Protein AF-A0AA43QJI8-F1 (afdb_monomer_lite)

InterPro domains:
  IPR001128 Cytochrome P450 [PF00067] (201-445)
  IPR001128 Cytochrome P450 [PR00385] (269-286)
  IPR001128 Cytochrome P450 [PR00385] (329-340)
  IPR001128 Cytochrome P450 [PR00385] (410-419)
  IPR001128 Cytochrome P450 [PR00385] (419-430)
  IPR002401 Cytochrome P450, E-class, group I [PR00463] (278-304)
  IPR002401 Cytochrome P450, E-class, group I [PR00463] (372-396)
  IPR002401 Cytochrome P450, E-class, group I [PR00463] (409-419)
  IPR002401 Cytochrome P450, E-class, group I [PR00463] (419-442)
  IPR036396 Cytochrome P450 superfamily [G3DSA:1.10.630.10] (9-465)
  IPR036396 Cytochrome P450 superfamily [SSF48264] (13-455)
  IPR050121 Cytochrome P450 monooxygenase [PTHR24305] (49-447)

Structure (mmCIF, N/CA/C/O backbone):
data_AF-A0AA43QJI8-F1
#
_entry.id   AF-A0AA43QJI8-F1
#
loop_
_atom_site.group_PDB
_atom_site.id
_atom_site.type_symbol
_atom_site.label_atom_id
_atom_site.label_alt_id
_atom_site.label_comp_id
_atom_site.label_asym_id
_atom_site.label_entity_id
_atom_site.label_seq_id
_atom_site.pdbx_PDB_ins_code
_atom_site.Cartn_x
_atom_site.Cartn_y
_atom_site.Cartn_z
_atom_site.occupancy
_atom_site.B_iso_or_equiv
_atom_site.auth_seq_id
_atom_site.auth_comp_id
_atom_site.auth_asym_id
_atom_site.auth_atom_id
_atom_site.pdbx_PDB_model_num
ATOM 1 N N . MET A 1 1 ? -9.051 14.592 20.983 1.00 67.81 1 MET A N 1
ATOM 2 C CA . MET A 1 1 ? -10.043 13.528 21.267 1.00 67.81 1 MET A CA 1
ATOM 3 C C . MET A 1 1 ? -11.465 14.083 21.335 1.00 67.81 1 MET A C 1
ATOM 5 O O . MET A 1 1 ? -12.232 13.746 20.449 1.00 67.81 1 MET A O 1
ATOM 9 N N . TYR A 1 2 ? -11.803 14.964 22.288 1.00 79.75 2 TYR A N 1
ATOM 10 C CA . TYR A 1 2 ? -13.156 15.539 22.443 1.00 79.75 2 TYR A CA 1
ATOM 11 C C . TYR A 1 2 ? -13.745 16.137 21.148 1.00 79.75 2 TYR A C 1
ATOM 13 O O . TYR A 1 2 ? -14.833 15.752 20.739 1.00 79.75 2 TYR A O 1
ATOM 21 N N . ALA A 1 3 ? -12.979 16.964 20.425 1.00 82.50 3 ALA A N 1
ATOM 22 C CA . ALA A 1 3 ? -13.420 17.555 19.155 1.00 82.50 3 ALA A CA 1
ATOM 23 C C . ALA A 1 3 ? -13.814 16.515 18.081 1.00 82.50 3 ALA A C 1
ATOM 25 O O . ALA A 1 3 ? -14.813 16.690 17.392 1.00 82.50 3 ALA A O 1
ATOM 26 N N . ALA A 1 4 ? -13.075 15.404 17.972 1.00 82.81 4 ALA A N 1
ATOM 27 C CA . ALA A 1 4 ? -13.396 14.334 17.024 1.00 82.81 4 ALA A CA 1
ATOM 28 C C . ALA A 1 4 ? -14.674 13.573 17.424 1.00 82.81 4 ALA A C 1
ATOM 30 O O . ALA A 1 4 ? -15.449 13.183 16.558 1.00 82.81 4 ALA A O 1
ATOM 31 N N . ARG A 1 5 ? -14.927 13.396 18.731 1.00 88.12 5 ARG A N 1
ATOM 32 C CA . ARG A 1 5 ? -16.159 12.765 19.241 1.00 88.12 5 ARG A CA 1
ATOM 33 C C . ARG A 1 5 ? -17.379 13.629 18.958 1.00 88.12 5 ARG A C 1
ATOM 35 O O . ARG A 1 5 ? -18.363 13.118 18.435 1.00 88.12 5 ARG A O 1
ATOM 42 N N . ASN A 1 6 ? -17.272 14.925 19.245 1.00 88.75 6 ASN A N 1
ATOM 43 C CA . ASN A 1 6 ? -18.335 15.881 18.959 1.00 88.75 6 ASN A CA 1
ATOM 44 C C . ASN A 1 6 ? -18.650 15.916 17.468 1.00 88.75 6 ASN A C 1
ATOM 46 O O . ASN A 1 6 ? -19.817 15.853 17.106 1.00 88.75 6 ASN A O 1
ATOM 50 N N . LEU A 1 7 ? -17.626 15.906 16.609 1.00 91.50 7 LEU A N 1
ATOM 51 C CA . LEU A 1 7 ? -17.838 15.839 15.169 1.00 91.50 7 LEU A CA 1
ATOM 52 C C . LEU A 1 7 ? -18.604 14.575 14.762 1.00 91.50 7 LEU A C 1
ATOM 54 O O . LEU A 1 7 ? -19.607 14.680 14.070 1.00 91.50 7 LEU A O 1
ATOM 58 N N . VAL A 1 8 ? -18.187 13.384 15.207 1.00 93.44 8 VAL A N 1
ATOM 59 C CA . VAL A 1 8 ? -18.901 12.133 14.879 1.00 93.44 8 VAL A CA 1
ATOM 60 C C . VAL A 1 8 ? -20.356 12.177 15.353 1.00 93.44 8 VAL A C 1
ATOM 62 O O . VAL A 1 8 ? -21.253 11.816 14.592 1.00 93.44 8 VAL A O 1
ATOM 65 N N . TRP A 1 9 ? -20.598 12.664 16.571 1.00 92.19 9 TRP A N 1
ATOM 66 C CA . TRP A 1 9 ? -21.944 12.818 17.119 1.00 92.19 9 TRP A CA 1
ATOM 67 C C . TRP A 1 9 ? -22.794 13.812 16.312 1.00 92.19 9 TRP A C 1
ATOM 69 O O . TRP A 1 9 ? -23.949 13.526 15.997 1.00 92.19 9 TRP A O 1
ATOM 79 N N . GLU A 1 10 ? -22.227 14.950 15.907 1.00 94.06 10 GLU A N 1
ATOM 80 C CA . GLU A 1 10 ? -22.902 15.926 15.046 1.00 94.06 10 GLU A CA 1
ATOM 81 C C . GLU A 1 10 ? -23.240 15.349 13.668 1.00 94.06 10 GLU A C 1
ATOM 83 O O . GLU A 1 10 ? -24.340 15.575 13.161 1.00 94.06 10 GLU A O 1
ATOM 88 N N . LEU A 1 11 ? -22.319 14.591 13.062 1.00 95.38 11 LEU A N 1
ATOM 89 C CA . LEU A 1 11 ? -22.543 13.925 11.777 1.00 95.38 11 LEU A CA 1
ATOM 90 C C . LEU A 1 11 ? -23.690 12.906 11.886 1.00 95.38 11 LEU A C 1
ATOM 92 O O . LEU A 1 11 ? -24.583 12.895 11.038 1.00 95.38 11 LEU A O 1
ATOM 96 N N . GLN A 1 12 ? -23.713 12.106 12.958 1.00 94.19 12 GLN A N 1
ATOM 97 C CA . GLN A 1 12 ? -24.794 11.155 13.236 1.00 94.19 12 GLN A CA 1
ATOM 98 C C . GLN A 1 12 ? -26.135 11.863 13.452 1.00 94.19 12 GLN A C 1
ATOM 100 O O . GLN A 1 12 ? -27.138 11.470 12.859 1.00 94.19 12 GLN A O 1
ATOM 105 N N . LYS A 1 13 ? -26.156 12.952 14.233 1.00 94.44 13 LYS A N 1
ATOM 106 C CA . LYS A 1 13 ? -27.362 13.761 14.471 1.00 94.44 13 LYS A CA 1
ATOM 107 C C . LYS A 1 13 ? -27.931 14.352 13.176 1.00 94.44 13 LYS A C 1
ATOM 109 O O . LYS A 1 13 ? -29.143 14.501 13.057 1.00 94.44 13 LYS A O 1
ATOM 114 N N . LYS A 1 14 ? -27.071 14.667 12.202 1.00 94.62 14 LYS A N 1
ATOM 115 C CA . LYS A 1 14 ? -27.453 15.151 10.864 1.00 94.62 14 LYS A CA 1
ATOM 116 C C . LYS A 1 14 ? -27.876 14.036 9.894 1.00 94.62 14 LYS A C 1
ATOM 118 O O . LYS A 1 14 ? -28.183 14.337 8.746 1.00 94.62 14 LYS A O 1
ATOM 123 N N . GLY A 1 15 ? -27.877 12.766 10.311 1.00 94.12 15 GLY A N 1
ATOM 124 C CA . GLY A 1 15 ? -28.243 11.634 9.450 1.00 94.12 15 GLY A CA 1
ATOM 125 C C . GLY A 1 15 ? -27.230 11.337 8.335 1.00 94.12 15 GLY A C 1
ATOM 126 O O . GLY A 1 15 ? -27.581 10.739 7.312 1.00 94.12 15 GLY A O 1
ATOM 127 N N . LEU A 1 16 ? -25.978 11.774 8.502 1.00 96.81 16 LEU A N 1
ATOM 128 C CA . LEU A 1 16 ? -24.899 11.514 7.549 1.00 96.81 16 LEU A CA 1
ATOM 129 C C . LEU A 1 16 ? -24.407 10.060 7.653 1.00 96.81 16 LEU A C 1
ATOM 131 O O . LEU A 1 16 ? -24.581 9.431 8.700 1.00 96.81 16 LEU A O 1
ATOM 135 N N . PRO A 1 17 ? -23.803 9.501 6.585 1.00 96.94 17 PRO A N 1
ATOM 136 C CA . PRO A 1 17 ? -23.383 8.102 6.561 1.00 96.94 17 PRO A CA 1
ATOM 137 C C . PRO A 1 17 ? -22.176 7.888 7.479 1.00 96.94 17 PRO A C 1
ATOM 139 O O . PRO A 1 17 ? -21.029 8.032 7.074 1.00 96.94 17 PRO A O 1
ATOM 142 N N . VAL A 1 18 ? -22.423 7.580 8.747 1.00 97.25 18 VAL A N 1
ATOM 143 C CA . VAL A 1 18 ? -21.391 7.301 9.753 1.00 97.25 18 VAL A CA 1
ATOM 144 C C . VAL A 1 18 ? -21.470 5.828 10.134 1.00 97.25 18 VAL A C 1
ATOM 146 O O . VAL A 1 18 ? -22.564 5.302 10.340 1.00 97.25 18 VAL A O 1
ATOM 149 N N . ALA A 1 19 ? -20.319 5.162 10.249 1.00 96.12 19 ALA A N 1
ATOM 150 C CA . ALA A 1 19 ? -20.251 3.783 10.726 1.00 96.12 19 ALA A CA 1
ATOM 151 C C . ALA A 1 19 ? -20.990 3.609 12.078 1.00 96.12 19 ALA A C 1
ATOM 153 O O . ALA A 1 19 ? -20.997 4.518 12.911 1.00 96.12 19 ALA A O 1
ATOM 154 N N . PRO A 1 20 ? -21.642 2.460 12.326 1.00 93.69 20 PRO A N 1
ATOM 155 C CA . PRO A 1 20 ? -22.302 2.203 13.601 1.00 93.69 20 PRO A CA 1
ATOM 156 C C . PRO A 1 20 ? -21.302 1.741 14.674 1.00 93.69 20 PRO A C 1
ATOM 158 O O . PRO A 1 20 ? -20.185 1.324 14.374 1.00 93.69 20 PRO A O 1
ATOM 161 N N . GLY A 1 21 ? -21.724 1.749 15.942 1.00 90.38 21 GLY A N 1
ATOM 162 C CA . GLY A 1 21 ? -20.930 1.186 17.042 1.00 90.38 21 GLY A CA 1
ATOM 163 C C . GLY A 1 21 ? -19.758 2.064 17.491 1.00 90.38 21 GLY A C 1
ATOM 164 O O . GLY A 1 21 ? -18.699 1.546 17.843 1.00 90.38 21 GLY A O 1
ATOM 165 N N . HIS A 1 22 ? -19.934 3.389 17.470 1.00 93.50 22 HIS A N 1
ATOM 166 C CA . HIS A 1 22 ? -18.936 4.335 17.967 1.00 93.50 22 HIS A CA 1
ATOM 167 C C . HIS A 1 22 ? -18.750 4.207 19.484 1.00 93.50 22 HIS A C 1
ATOM 169 O O . HIS A 1 22 ? -19.678 4.396 20.265 1.00 93.50 22 HIS A O 1
ATOM 175 N N . SER A 1 23 ? -17.529 3.895 19.902 1.00 89.88 23 SER A N 1
ATOM 176 C CA . SER A 1 23 ? -17.087 3.913 21.291 1.00 89.88 23 SER A CA 1
ATOM 177 C C . SER A 1 23 ? -16.501 5.277 21.647 1.00 89.88 23 SER A C 1
ATOM 179 O O . SER A 1 23 ? -15.749 5.876 20.872 1.00 89.88 23 SER A O 1
ATOM 181 N N . PHE A 1 24 ? -16.752 5.735 22.874 1.00 86.19 24 PHE A N 1
ATOM 182 C CA . PHE A 1 24 ? -16.116 6.943 23.396 1.00 86.19 24 PHE A CA 1
ATOM 183 C C . PHE A 1 24 ? -14.581 6.826 23.430 1.00 86.19 24 PHE A C 1
ATOM 185 O O . PHE A 1 24 ? -13.884 7.757 23.029 1.00 86.19 24 PHE A O 1
ATOM 192 N N . LEU A 1 25 ? -14.050 5.673 23.857 1.00 85.44 25 LEU A N 1
ATOM 193 C CA . LEU A 1 25 ? -12.606 5.449 24.008 1.00 85.44 25 LEU A CA 1
ATOM 194 C C . LEU A 1 25 ? -11.921 5.019 22.706 1.00 85.44 25 LEU A C 1
ATOM 196 O O . LEU A 1 25 ? -10.804 5.455 22.438 1.00 85.44 25 LEU A O 1
ATOM 200 N N . PHE A 1 26 ? -12.581 4.184 21.899 1.00 88.12 26 PHE A N 1
ATOM 201 C CA . PHE A 1 26 ? -11.956 3.493 20.760 1.00 88.12 26 PHE A CA 1
ATOM 202 C C . PHE A 1 26 ? -12.548 3.858 19.393 1.00 88.12 26 PHE A C 1
ATOM 204 O O . PHE A 1 26 ? -12.267 3.178 18.407 1.00 88.12 26 PHE A O 1
ATOM 211 N N . GLY A 1 27 ? -13.422 4.864 19.311 1.00 91.00 27 GLY A N 1
ATOM 212 C CA . GLY A 1 27 ? -14.137 5.165 18.069 1.00 91.00 27 GLY A CA 1
ATOM 213 C C . GLY A 1 27 ? -14.799 3.933 17.483 1.00 91.00 27 GLY A C 1
ATOM 214 O O . GLY A 1 27 ? -15.458 3.179 18.191 1.00 91.00 27 GLY A O 1
ATOM 215 N N . HIS A 1 28 ? -14.601 3.713 16.195 1.00 93.50 28 HIS A N 1
ATOM 216 C CA . HIS A 1 28 ? -15.094 2.537 15.493 1.00 93.50 28 HIS A CA 1
ATOM 217 C C . HIS A 1 28 ? -14.066 1.408 15.427 1.00 93.50 28 HIS A C 1
ATOM 219 O O . HIS A 1 28 ? -14.307 0.448 14.705 1.00 93.50 28 HIS A O 1
ATOM 225 N N . LEU A 1 29 ? -12.940 1.450 16.152 1.00 89.69 29 LEU A N 1
ATOM 226 C CA . LEU A 1 29 ? -11.938 0.380 16.059 1.00 89.69 29 LEU A CA 1
ATOM 227 C C . LEU A 1 29 ? -12.494 -0.993 16.436 1.00 89.69 29 LEU A C 1
ATOM 229 O O . LEU A 1 29 ? -12.163 -1.978 15.783 1.00 89.69 29 LEU A O 1
ATOM 233 N N . LEU A 1 30 ? -13.351 -1.075 17.458 1.00 88.94 30 LEU A N 1
ATOM 234 C CA . LEU A 1 30 ? -13.984 -2.341 17.848 1.00 88.94 30 LEU A CA 1
ATOM 235 C C . LEU A 1 30 ? -14.930 -2.853 16.754 1.00 88.94 30 LEU A C 1
ATOM 237 O O . LEU A 1 30 ? -14.944 -4.046 16.452 1.00 88.94 30 LEU A O 1
ATOM 241 N N . TYR A 1 31 ? -15.671 -1.944 16.120 1.00 91.56 31 TYR A N 1
ATOM 242 C CA . TYR A 1 31 ? -16.541 -2.273 14.999 1.00 91.56 31 TYR A CA 1
ATOM 243 C C . TYR A 1 31 ? -15.728 -2.716 13.775 1.00 91.56 31 TYR A C 1
ATOM 245 O O . TYR A 1 31 ? -15.965 -3.794 13.236 1.00 91.56 31 TYR A O 1
ATOM 253 N N . PHE A 1 32 ? -14.697 -1.956 13.403 1.00 91.44 32 PHE A N 1
ATOM 254 C CA . PHE A 1 32 ? -13.750 -2.280 12.339 1.00 91.44 32 PHE A CA 1
ATOM 255 C C . PHE A 1 32 ? -13.089 -3.649 12.553 1.00 91.44 32 PHE A C 1
ATOM 257 O O . PHE A 1 32 ? -13.025 -4.462 11.630 1.00 91.44 32 PHE A O 1
ATOM 264 N N . LYS A 1 33 ? -12.672 -3.951 13.789 1.00 86.06 33 LYS A N 1
ATOM 265 C CA . LYS A 1 33 ? -12.075 -5.237 14.171 1.00 86.06 33 LYS A CA 1
ATOM 266 C C . LYS A 1 33 ? -12.983 -6.424 13.838 1.00 86.06 33 LYS A C 1
ATOM 268 O O . LYS A 1 33 ? -12.484 -7.446 13.382 1.00 86.06 33 LYS A O 1
ATOM 273 N N . SER A 1 34 ? -14.303 -6.285 13.988 1.00 87.38 34 SER A N 1
ATOM 274 C CA . SER A 1 34 ? -15.260 -7.361 13.675 1.00 87.38 34 SER A CA 1
ATOM 275 C C . SER A 1 34 ? -15.293 -7.765 12.191 1.00 87.38 34 SER A C 1
ATOM 277 O O . SER A 1 34 ? -15.694 -8.885 11.867 1.00 87.38 34 SER A O 1
ATOM 279 N N . PHE A 1 35 ? -14.858 -6.876 11.293 1.00 90.00 35 PHE A N 1
ATOM 280 C CA . PHE A 1 35 ? -14.660 -7.169 9.872 1.00 90.00 35 PHE A CA 1
ATOM 281 C C . PHE A 1 35 ? -13.227 -7.609 9.608 1.00 90.00 35 PHE A C 1
ATOM 283 O O . PHE A 1 35 ? -12.997 -8.614 8.946 1.00 90.00 35 PHE A O 1
ATOM 290 N N . PHE A 1 36 ? -12.265 -6.892 10.182 1.00 84.88 36 PHE A N 1
ATOM 291 C CA . PHE A 1 36 ? -10.850 -7.153 9.969 1.00 84.88 36 PHE A CA 1
ATOM 292 C C . PHE A 1 36 ? -10.415 -8.552 10.432 1.00 84.88 36 PHE A C 1
ATOM 294 O O . PHE A 1 36 ? -9.644 -9.203 9.734 1.00 84.88 36 PHE A O 1
ATOM 301 N N . ASP A 1 37 ? -10.955 -9.059 11.545 1.00 80.25 37 ASP A N 1
ATOM 302 C CA . ASP A 1 37 ? -10.662 -10.407 12.061 1.00 80.25 37 ASP A CA 1
ATOM 303 C C . ASP A 1 37 ? -11.120 -11.540 11.126 1.00 80.25 37 ASP A C 1
ATOM 305 O O . ASP A 1 37 ? -10.650 -12.671 11.258 1.00 80.25 37 ASP A O 1
ATOM 309 N N . LYS A 1 38 ? -12.050 -11.262 10.202 1.00 84.31 38 LYS A N 1
ATOM 310 C CA . LYS A 1 38 ? -12.534 -12.241 9.216 1.00 84.31 38 LYS A CA 1
ATOM 311 C C . LYS A 1 38 ? -11.600 -12.363 8.018 1.00 84.31 38 LYS A C 1
ATOM 313 O O . LYS A 1 38 ? -11.707 -13.323 7.260 1.00 84.31 38 LYS A O 1
ATOM 318 N N . LEU A 1 39 ? -10.710 -11.392 7.828 1.00 81.19 39 LEU A N 1
ATOM 319 C CA . LEU A 1 39 ? -9.800 -11.377 6.699 1.00 81.19 39 LEU A CA 1
ATOM 320 C C . LEU A 1 39 ? -8.587 -12.288 6.946 1.00 81.19 39 LEU A C 1
ATOM 322 O O . LEU A 1 39 ? -8.148 -12.460 8.088 1.00 81.19 39 LEU A O 1
ATOM 326 N N . PRO A 1 40 ? -7.975 -12.830 5.878 1.00 77.12 40 PRO A N 1
ATOM 327 C CA . PRO A 1 40 ? -6.698 -13.520 5.985 1.00 77.12 40 PRO A CA 1
ATOM 328 C C . PRO A 1 40 ? -5.625 -12.640 6.655 1.00 77.12 40 PRO A C 1
ATOM 330 O O . PRO A 1 40 ? -5.624 -11.423 6.458 1.00 77.12 40 PRO A O 1
ATOM 333 N N . PRO A 1 41 ? -4.636 -13.220 7.365 1.00 63.09 41 PRO A N 1
ATOM 334 C CA . PRO A 1 41 ? -3.630 -12.451 8.104 1.00 63.09 41 PRO A CA 1
ATOM 335 C C . PRO A 1 41 ? -2.878 -11.401 7.275 1.00 63.09 41 PRO A C 1
ATOM 337 O O . PRO A 1 41 ? -2.480 -10.373 7.814 1.00 63.09 41 PRO A O 1
ATOM 340 N N . ASN A 1 42 ? -2.691 -11.629 5.973 1.00 70.06 42 ASN A N 1
ATOM 341 C CA . ASN A 1 42 ? -1.958 -10.730 5.076 1.00 70.06 42 ASN A CA 1
ATOM 342 C C . ASN A 1 42 ? -2.864 -9.787 4.270 1.00 70.06 42 ASN A C 1
ATOM 344 O O . ASN A 1 42 ? -2.365 -9.014 3.458 1.00 70.06 42 ASN A O 1
ATOM 348 N N . ALA A 1 43 ? -4.178 -9.815 4.499 1.00 78.69 43 ALA A N 1
ATOM 349 C CA . ALA A 1 43 ? -5.099 -8.924 3.818 1.00 78.69 43 ALA A CA 1
ATOM 350 C C . ALA A 1 43 ? -4.862 -7.462 4.223 1.00 78.69 43 ALA A C 1
ATOM 352 O O . ALA A 1 43 ? -4.561 -7.139 5.378 1.00 78.69 43 ALA A O 1
ATOM 353 N N . HIS A 1 44 ? -5.008 -6.567 3.252 1.00 83.56 44 HIS A N 1
ATOM 354 C CA . HIS A 1 44 ? -4.945 -5.133 3.484 1.00 83.56 44 HIS A CA 1
ATOM 355 C C . HIS A 1 44 ? -6.221 -4.638 4.188 1.00 83.56 44 HIS A C 1
ATOM 357 O O . HIS A 1 44 ? -7.324 -5.092 3.877 1.00 83.56 44 HIS A O 1
ATOM 363 N N . TYR A 1 45 ? -6.092 -3.680 5.112 1.00 83.81 45 TYR A N 1
ATOM 364 C CA . TYR A 1 45 ? -7.213 -3.160 5.916 1.00 83.81 45 TYR A CA 1
ATOM 365 C C . TYR A 1 45 ? -8.335 -2.509 5.086 1.00 83.81 45 TYR A C 1
ATOM 367 O O . TYR A 1 45 ? -9.483 -2.463 5.524 1.00 83.81 45 TYR A O 1
ATOM 375 N N . GLN A 1 46 ? -8.022 -2.053 3.869 1.00 87.88 46 GLN A N 1
ATOM 376 C CA . GLN A 1 46 ? -9.009 -1.543 2.908 1.00 87.88 46 GLN A CA 1
ATOM 377 C C . GLN A 1 46 ? -10.116 -2.554 2.597 1.00 87.88 46 GLN A C 1
ATOM 379 O O . GLN A 1 46 ? -11.249 -2.141 2.386 1.00 87.88 46 GLN A O 1
ATOM 384 N N . ASN A 1 47 ? -9.820 -3.858 2.611 1.00 89.44 47 ASN A N 1
ATOM 385 C CA . ASN A 1 47 ? -10.837 -4.880 2.357 1.00 89.44 47 ASN A CA 1
ATOM 386 C C . ASN A 1 47 ? -11.928 -4.862 3.438 1.00 89.44 47 ASN A C 1
ATOM 388 O O . ASN A 1 47 ? -13.103 -4.966 3.113 1.00 89.44 47 ASN A O 1
ATOM 392 N N . ALA A 1 48 ? -11.561 -4.621 4.702 1.00 91.38 48 ALA A N 1
ATOM 393 C CA . ALA A 1 48 ? -12.533 -4.498 5.790 1.00 91.38 48 ALA A CA 1
ATOM 394 C C . ALA A 1 48 ? -13.370 -3.215 5.662 1.00 91.38 48 ALA A C 1
ATOM 396 O O . ALA A 1 48 ? -14.561 -3.225 5.957 1.00 91.38 48 ALA A O 1
ATOM 397 N N . LEU A 1 49 ? -12.772 -2.115 5.189 1.00 93.25 49 LEU A N 1
ATOM 398 C CA . LEU A 1 49 ? -13.520 -0.894 4.870 1.00 93.25 49 LEU A CA 1
ATOM 399 C C . LEU A 1 49 ? -14.490 -1.115 3.698 1.00 93.25 49 LEU A C 1
ATOM 401 O O . LEU A 1 49 ? -15.618 -0.631 3.756 1.00 93.25 49 LEU A O 1
ATOM 405 N N . GLY A 1 50 ? -14.077 -1.875 2.679 1.00 92.81 50 GLY A N 1
ATOM 406 C CA . GLY A 1 50 ? -14.938 -2.308 1.577 1.00 92.81 50 GLY A CA 1
ATOM 407 C C . GLY A 1 50 ? -16.107 -3.169 2.059 1.00 92.81 50 GLY A C 1
ATOM 408 O O . GLY A 1 50 ? -17.252 -2.880 1.727 1.00 92.81 50 GLY A O 1
ATOM 409 N N . ASP A 1 51 ? -15.862 -4.141 2.943 1.00 93.25 51 ASP A N 1
ATOM 410 C CA . ASP A 1 51 ? -16.925 -4.961 3.543 1.00 93.25 51 ASP A CA 1
ATOM 411 C C . ASP A 1 51 ? -17.942 -4.129 4.340 1.00 93.25 51 ASP A C 1
ATOM 413 O O . ASP A 1 51 ? -19.149 -4.375 4.260 1.00 93.25 51 ASP A O 1
ATOM 417 N N . ILE A 1 52 ? -17.477 -3.123 5.090 1.00 95.25 52 ILE A N 1
ATOM 418 C CA . ILE A 1 52 ? -18.357 -2.176 5.789 1.00 95.25 52 ILE A CA 1
ATOM 419 C C . ILE A 1 52 ? -19.193 -1.385 4.776 1.00 95.25 52 ILE A C 1
ATOM 421 O O . ILE A 1 52 ? -20.406 -1.247 4.960 1.00 95.25 52 ILE A O 1
ATOM 425 N N . ALA A 1 53 ? -18.570 -0.910 3.693 1.00 95.12 53 ALA A N 1
ATOM 426 C CA . ALA A 1 53 ? -19.254 -0.186 2.628 1.00 95.12 53 ALA A CA 1
ATOM 427 C C . ALA A 1 53 ? -20.352 -1.043 1.983 1.00 95.12 53 ALA A C 1
ATOM 429 O O . ALA A 1 53 ? -21.496 -0.602 1.906 1.00 95.12 53 ALA A O 1
ATOM 430 N N . ARG A 1 54 ? -20.039 -2.291 1.601 1.00 92.50 54 ARG A N 1
ATOM 431 C CA . ARG A 1 54 ? -20.999 -3.273 1.063 1.00 92.50 54 ARG A CA 1
ATOM 432 C C . ARG A 1 54 ? -22.191 -3.497 1.970 1.00 92.50 54 ARG A C 1
ATOM 434 O O . ARG A 1 54 ? -23.318 -3.567 1.493 1.00 92.50 54 ARG A O 1
ATOM 441 N N . LYS A 1 55 ? -21.944 -3.605 3.273 1.00 93.00 55 LYS A N 1
ATOM 442 C CA . LYS A 1 55 ? -22.989 -3.946 4.233 1.00 93.00 55 LYS A CA 1
ATOM 443 C C . LYS A 1 55 ? -23.954 -2.792 4.515 1.00 93.00 55 LYS A C 1
ATOM 445 O O . LYS A 1 55 ? -25.121 -3.054 4.791 1.00 93.00 55 LYS A O 1
ATOM 450 N N . HIS A 1 56 ? -23.475 -1.547 4.506 1.00 92.75 56 HIS A N 1
ATOM 451 C CA . HIS A 1 56 ? -24.244 -0.423 5.056 1.00 92.75 56 HIS A CA 1
ATOM 452 C C . HIS A 1 56 ? -24.323 0.822 4.170 1.00 92.75 56 HIS A C 1
ATOM 454 O O . HIS A 1 56 ? -25.257 1.597 4.340 1.00 92.75 56 HIS A O 1
ATOM 460 N N . PHE A 1 57 ? -23.381 1.031 3.247 1.00 95.25 57 PHE A N 1
ATOM 461 C CA . PHE A 1 57 ? -23.163 2.342 2.620 1.00 95.25 57 PHE A CA 1
ATOM 462 C C . PHE A 1 57 ? -23.052 2.304 1.090 1.00 95.25 57 PHE A C 1
ATOM 464 O O . PHE A 1 57 ? -22.602 3.278 0.493 1.00 95.25 57 PHE A O 1
ATOM 471 N N . GLN A 1 58 ? -23.477 1.219 0.428 1.00 90.56 58 GLN A N 1
ATOM 472 C CA . GLN A 1 58 ? -23.518 1.171 -1.045 1.00 90.56 58 GLN A CA 1
ATOM 473 C C . GLN A 1 58 ? -24.447 2.245 -1.627 1.00 90.56 58 GLN A C 1
ATOM 475 O O . GLN A 1 58 ? -24.109 2.843 -2.639 1.00 90.56 58 GLN A O 1
ATOM 480 N N . ALA A 1 59 ? -25.576 2.533 -0.968 1.00 92.00 59 ALA A N 1
ATOM 481 C CA . ALA A 1 59 ? -26.529 3.550 -1.425 1.00 92.00 59 ALA A CA 1
ATOM 482 C C . ALA A 1 59 ? -26.018 4.992 -1.252 1.00 92.00 59 ALA A C 1
ATOM 484 O O . ALA A 1 59 ? -26.388 5.872 -2.023 1.00 92.00 59 ALA A O 1
ATOM 485 N N . ASP A 1 60 ? -25.182 5.249 -0.241 1.00 95.25 60 ASP A N 1
ATOM 486 C CA . ASP A 1 60 ? -24.565 6.563 -0.039 1.00 95.25 60 ASP A CA 1
ATOM 487 C C . ASP A 1 60 ? -23.276 6.723 -0.870 1.00 95.25 60 ASP A C 1
ATOM 489 O O . ASP A 1 60 ? -22.865 7.845 -1.160 1.00 95.25 60 ASP A O 1
ATOM 493 N N . GLY A 1 61 ? -22.593 5.630 -1.229 1.00 95.25 61 GLY A N 1
ATOM 494 C CA . GLY A 1 61 ? -21.332 5.662 -1.982 1.00 95.25 61 GLY A CA 1
ATOM 495 C C . GLY A 1 61 ? -20.114 6.154 -1.180 1.00 95.25 61 GLY A C 1
ATOM 496 O O . GLY A 1 61 ? -18.987 6.189 -1.693 1.00 95.25 61 GLY A O 1
ATOM 497 N N . CYS A 1 62 ? -20.316 6.530 0.085 1.00 97.25 62 CYS A N 1
ATOM 498 C CA . CYS A 1 62 ? -19.294 7.020 1.005 1.00 97.25 62 CYS A CA 1
ATOM 499 C C . CYS A 1 62 ? -19.744 6.916 2.469 1.00 97.25 62 CYS A C 1
ATOM 501 O O . CYS A 1 62 ? -20.943 6.873 2.738 1.00 97.25 62 CYS A O 1
ATOM 503 N N . PHE A 1 63 ? -18.800 6.929 3.415 1.00 97.94 63 PHE A N 1
ATOM 504 C CA . PHE A 1 63 ? -19.110 6.990 4.848 1.00 97.94 63 PHE A CA 1
ATOM 505 C C . PHE A 1 63 ? -17.944 7.486 5.713 1.00 97.94 63 PHE A C 1
ATOM 507 O O . PHE A 1 63 ? -16.780 7.436 5.317 1.00 97.94 63 PHE A O 1
ATOM 514 N N . TYR A 1 64 ? -18.251 7.926 6.932 1.00 97.62 64 TYR A N 1
ATOM 515 C CA . TYR A 1 64 ? -17.281 8.319 7.952 1.00 97.62 64 TYR A CA 1
ATOM 516 C C . TYR A 1 64 ? -16.971 7.167 8.907 1.00 97.62 64 TYR A C 1
ATOM 518 O O . TYR A 1 64 ? -17.878 6.502 9.413 1.00 97.62 64 TYR A O 1
ATOM 526 N N . ILE A 1 65 ? -15.693 6.983 9.232 1.00 95.62 65 ILE A N 1
ATOM 527 C CA . ILE A 1 65 ? -15.242 6.030 10.244 1.00 95.62 65 ILE A CA 1
ATOM 528 C C . ILE A 1 65 ? -14.083 6.600 11.066 1.00 95.62 65 ILE A C 1
ATOM 530 O O . ILE A 1 65 ? -12.994 6.884 10.582 1.00 95.62 65 ILE A O 1
ATOM 534 N N . ASP A 1 66 ? -14.339 6.794 12.352 1.00 94.12 66 ASP A N 1
ATOM 535 C CA . ASP A 1 66 ? -13.338 7.176 13.353 1.00 94.12 66 ASP A CA 1
ATOM 536 C C . ASP A 1 66 ? -12.466 5.986 13.784 1.00 94.12 66 ASP A C 1
ATOM 538 O O . ASP A 1 66 ? -12.964 5.064 14.426 1.00 94.12 66 ASP A O 1
ATOM 542 N N . MET A 1 67 ? -11.173 6.027 13.462 1.00 88.81 67 MET A N 1
ATOM 543 C CA . MET A 1 67 ? -10.210 4.945 13.706 1.00 88.81 67 MET A CA 1
ATOM 544 C C . MET A 1 67 ? -9.311 5.199 14.928 1.00 88.81 67 MET A C 1
ATOM 546 O O . MET A 1 67 ? -8.231 4.625 15.057 1.00 88.81 67 MET A O 1
ATOM 550 N N . TRP A 1 68 ? -9.717 6.069 15.844 1.00 85.75 68 TRP A N 1
ATOM 551 C CA . TRP A 1 68 ? -8.934 6.394 17.035 1.00 85.75 68 TRP A CA 1
ATOM 552 C C . TRP A 1 68 ? -8.728 5.198 17.987 1.00 85.75 68 TRP A C 1
ATOM 554 O O . TRP A 1 68 ? -9.686 4.470 18.237 1.00 85.75 68 TRP A O 1
ATOM 564 N N . PRO A 1 69 ? -7.548 5.027 18.623 1.00 80.12 69 PRO A N 1
ATOM 565 C CA . PRO A 1 69 ? -6.379 5.914 18.594 1.00 80.12 69 PRO A CA 1
ATOM 566 C C . PRO A 1 69 ? -5.371 5.616 17.474 1.00 80.12 69 PRO A C 1
ATOM 568 O O . PRO A 1 69 ? -4.274 6.165 17.496 1.00 80.12 69 PRO A O 1
ATOM 571 N N . VAL A 1 70 ? -5.706 4.749 16.513 1.00 76.62 70 VAL A N 1
ATOM 572 C CA . VAL A 1 70 ? -4.804 4.398 15.402 1.00 76.62 70 VAL A CA 1
ATOM 573 C C . VAL A 1 70 ? -4.620 5.579 14.450 1.00 76.62 70 VAL A C 1
ATOM 575 O O . VAL A 1 70 ? -3.494 5.946 14.123 1.00 76.62 70 VAL A O 1
ATOM 578 N N . SER A 1 71 ? -5.722 6.186 14.019 1.00 80.12 71 SER A N 1
ATOM 579 C CA . SER A 1 71 ? -5.721 7.383 13.175 1.00 80.12 71 SER A CA 1
ATOM 580 C C . SER A 1 71 ? -6.917 8.274 13.511 1.00 80.12 71 SER A C 1
ATOM 582 O O . SER A 1 71 ? -7.720 7.950 14.386 1.00 80.12 71 SER A O 1
ATOM 584 N N . GLY A 1 72 ? -7.040 9.414 12.830 1.00 87.00 72 GLY A N 1
ATOM 585 C CA . GLY A 1 72 ? -8.230 10.256 12.925 1.00 87.00 72 GLY A CA 1
ATOM 586 C C . GLY A 1 72 ? -9.442 9.667 12.195 1.00 87.00 72 GLY A C 1
ATOM 587 O O . GLY A 1 72 ? -9.503 8.474 11.883 1.00 87.00 72 GLY A O 1
ATOM 588 N N . ILE A 1 73 ? -10.413 10.534 11.911 1.00 92.50 73 ILE A N 1
ATOM 589 C CA . ILE A 1 73 ? -11.617 10.174 11.160 1.00 92.50 73 ILE A CA 1
ATOM 590 C C . ILE A 1 73 ? -11.254 10.014 9.685 1.00 92.50 73 ILE A C 1
ATOM 592 O O . ILE A 1 73 ? -10.670 10.917 9.084 1.00 92.50 73 ILE A O 1
ATOM 596 N N . LEU A 1 74 ? -11.622 8.871 9.114 1.00 94.06 74 LEU A N 1
ATOM 597 C CA . LEU A 1 74 ? -11.531 8.596 7.689 1.00 94.06 74 LEU A CA 1
ATOM 598 C C . LEU A 1 74 ? -12.884 8.869 7.030 1.00 94.06 74 LEU A C 1
ATOM 600 O O . LEU A 1 74 ? -13.923 8.484 7.567 1.00 94.06 74 LEU A O 1
ATOM 604 N N . PHE A 1 75 ? -12.869 9.488 5.854 1.00 96.56 75 PHE A N 1
ATOM 605 C CA . PHE A 1 75 ? -14.023 9.552 4.961 1.00 96.56 75 PHE A CA 1
ATOM 606 C C . PHE A 1 75 ? -13.785 8.596 3.794 1.00 96.56 75 PHE A C 1
ATOM 608 O O . PHE A 1 75 ? -12.984 8.865 2.903 1.00 96.56 75 PHE A O 1
ATOM 615 N N . VAL A 1 76 ? -14.417 7.430 3.847 1.00 97.06 76 VAL A N 1
ATOM 616 C CA . VAL A 1 76 ? -14.234 6.349 2.881 1.00 97.06 76 VAL A CA 1
ATOM 617 C C . VAL A 1 76 ? -15.135 6.588 1.679 1.00 97.06 76 VAL A C 1
ATOM 619 O O . VAL A 1 76 ? -16.321 6.864 1.838 1.00 97.06 76 VAL A O 1
ATOM 622 N N . VAL A 1 77 ? -14.577 6.454 0.478 1.00 96.94 77 VAL A N 1
ATOM 623 C CA . VAL A 1 77 ? -15.264 6.679 -0.795 1.00 96.94 77 VAL A CA 1
ATOM 624 C C . VAL A 1 77 ? -15.185 5.424 -1.652 1.00 96.94 77 VAL A C 1
ATOM 626 O O . VAL A 1 77 ? -14.097 4.926 -1.949 1.00 96.94 77 VAL A O 1
ATOM 629 N N . VAL A 1 78 ? -16.351 4.936 -2.068 1.00 95.62 78 VAL A N 1
ATOM 630 C CA . VAL A 1 78 ? -16.506 3.739 -2.910 1.00 95.62 78 VAL A CA 1
ATOM 631 C C . VAL A 1 78 ? -17.309 4.015 -4.185 1.00 95.62 78 VAL A C 1
ATOM 633 O O . VAL A 1 78 ? -17.442 3.129 -5.020 1.00 95.62 78 VAL A O 1
ATOM 636 N N . SER A 1 79 ? -17.775 5.256 -4.366 1.00 95.56 79 SER A N 1
ATOM 637 C CA . SER A 1 79 ? -18.537 5.715 -5.529 1.00 95.56 79 SER A CA 1
ATOM 638 C C . SER A 1 79 ? -17.696 6.523 -6.530 1.00 95.56 79 SER A C 1
ATOM 640 O O . SER A 1 79 ? -16.909 7.389 -6.120 1.00 95.56 79 SER A O 1
ATOM 642 N N . PRO A 1 80 ? -17.884 6.322 -7.852 1.00 95.50 80 PRO A N 1
ATOM 643 C CA . PRO A 1 80 ? -17.278 7.158 -8.877 1.00 95.50 80 PRO A CA 1
ATOM 644 C C . PRO A 1 80 ? -17.805 8.596 -8.842 1.00 95.50 80 PRO A C 1
ATOM 646 O O . PRO A 1 80 ? -17.038 9.506 -9.155 1.00 95.50 80 PRO A O 1
ATOM 649 N N . HIS A 1 81 ? -19.061 8.822 -8.440 1.00 95.44 81 HIS A N 1
ATOM 650 C CA . HIS A 1 81 ? -19.660 10.155 -8.350 1.00 95.44 81 HIS A CA 1
ATOM 651 C C . HIS A 1 81 ? -18.959 11.002 -7.280 1.00 95.44 81 HIS A C 1
ATOM 653 O O . HIS A 1 81 ? -18.437 12.078 -7.583 1.00 95.44 81 HIS A O 1
ATOM 659 N N . VAL A 1 82 ? -18.847 10.477 -6.056 1.00 95.94 82 VAL A N 1
ATOM 660 C CA . VAL A 1 82 ? -18.126 11.140 -4.956 1.00 95.94 82 VAL A CA 1
ATOM 661 C C . VAL A 1 82 ? -16.640 11.301 -5.298 1.00 95.94 82 VAL A C 1
ATOM 663 O O . VAL A 1 82 ? -16.052 12.367 -5.101 1.00 95.94 82 VAL A O 1
ATOM 666 N N . ALA A 1 83 ? -16.017 10.272 -5.884 1.00 95.56 83 ALA A N 1
ATOM 667 C CA . ALA A 1 83 ? -14.615 10.338 -6.284 1.00 95.56 83 ALA A CA 1
ATOM 668 C C . ALA A 1 83 ? -14.354 11.389 -7.376 1.00 95.56 83 ALA A C 1
ATOM 670 O O . ALA A 1 83 ? -13.314 12.044 -7.354 1.00 95.56 83 ALA A O 1
ATOM 671 N N . ASN A 1 84 ? -15.271 11.608 -8.320 1.00 94.75 84 ASN A N 1
ATOM 672 C CA . ASN A 1 84 ? -15.122 12.653 -9.338 1.00 94.75 84 ASN A CA 1
ATOM 673 C C . ASN A 1 84 ? -15.104 14.059 -8.724 1.00 94.75 84 ASN A C 1
ATOM 675 O O . ASN A 1 84 ? -14.277 14.878 -9.124 1.00 94.75 84 ASN A O 1
ATOM 679 N N . GLN A 1 85 ? -15.930 14.314 -7.705 1.00 95.19 85 GLN A N 1
ATOM 680 C CA . GLN A 1 85 ? -15.937 15.596 -6.991 1.00 95.19 85 GLN A CA 1
ATOM 681 C C . GLN A 1 85 ? -14.582 15.890 -6.328 1.00 95.19 85 GLN A C 1
ATOM 683 O O . GLN A 1 85 ? -14.091 17.017 -6.390 1.00 95.19 85 GLN A O 1
ATOM 688 N N . ILE A 1 86 ? -13.932 14.868 -5.761 1.00 93.31 86 ILE A N 1
ATOM 689 C CA . ILE A 1 86 ? -12.607 14.995 -5.131 1.00 93.31 86 ILE A CA 1
ATOM 690 C C . ILE A 1 86 ? -11.545 15.453 -6.133 1.00 93.31 86 ILE A C 1
ATOM 692 O O . ILE A 1 86 ? -10.719 16.301 -5.804 1.00 93.31 86 ILE A O 1
ATOM 696 N N . HIS A 1 87 ? -11.549 14.895 -7.344 1.00 88.81 87 HIS A N 1
ATOM 697 C CA . HIS A 1 87 ? -10.543 15.206 -8.362 1.00 88.81 87 HIS A CA 1
ATOM 698 C C . HIS A 1 87 ? -10.814 16.527 -9.083 1.00 88.81 87 HIS A C 1
ATOM 700 O O . HIS A 1 87 ? -9.863 17.195 -9.482 1.00 88.81 87 HIS A O 1
ATOM 706 N N . ALA A 1 88 ? -12.087 16.901 -9.229 1.00 91.44 88 ALA A N 1
ATOM 707 C CA . ALA A 1 88 ? -12.491 18.169 -9.824 1.00 91.44 88 ALA A CA 1
ATOM 708 C C . ALA A 1 88 ? -12.264 19.362 -8.880 1.00 91.44 88 ALA A C 1
ATOM 710 O O . ALA A 1 88 ? -12.036 20.475 -9.347 1.00 91.44 88 ALA A O 1
ATOM 711 N N . ASN A 1 89 ? -12.303 19.152 -7.559 1.00 91.75 89 ASN A N 1
ATOM 712 C CA . ASN A 1 89 ? -12.147 20.231 -6.590 1.00 91.75 89 ASN A CA 1
ATOM 713 C C . ASN A 1 89 ? -10.657 20.573 -6.350 1.00 91.75 89 ASN A C 1
ATOM 715 O O . ASN A 1 89 ? -9.915 19.742 -5.811 1.00 91.75 89 ASN A O 1
ATOM 719 N N . PRO A 1 90 ? -10.188 21.794 -6.674 1.00 86.62 90 PRO A N 1
ATOM 720 C CA . PRO A 1 90 ? -8.785 22.181 -6.501 1.00 86.62 90 PRO A CA 1
ATOM 721 C C . PRO A 1 90 ? -8.353 22.228 -5.028 1.00 86.62 90 PRO A C 1
ATOM 723 O O . PRO A 1 90 ? -7.191 21.970 -4.721 1.00 86.62 90 PRO A O 1
ATOM 726 N N . HIS A 1 91 ? -9.282 22.488 -4.104 1.00 87.12 91 HIS A N 1
ATOM 727 C CA . HIS A 1 91 ? -8.976 22.572 -2.679 1.00 87.12 91 HIS A CA 1
ATOM 728 C C . HIS A 1 91 ? -8.720 21.206 -2.044 1.00 87.12 91 HIS A C 1
ATOM 730 O O . HIS A 1 91 ? -7.949 21.154 -1.097 1.00 87.12 91 HIS A O 1
ATOM 736 N N . ILE A 1 92 ? -9.302 20.108 -2.548 1.00 88.44 92 ILE A N 1
ATOM 737 C CA . ILE A 1 92 ? -9.061 18.749 -2.019 1.00 88.44 92 ILE A CA 1
ATOM 738 C C . ILE A 1 92 ? -8.080 17.960 -2.885 1.00 88.44 92 ILE A C 1
ATOM 740 O O . ILE A 1 92 ? -7.206 17.283 -2.343 1.00 88.44 92 ILE A O 1
ATOM 744 N N . SER A 1 93 ? -8.192 18.029 -4.216 1.00 86.38 93 SER A N 1
ATOM 745 C CA . SER A 1 93 ? -7.442 17.174 -5.156 1.00 86.38 93 SER A CA 1
ATOM 746 C C . SER A 1 93 ? -5.919 17.218 -4.977 1.00 86.38 93 SER A C 1
ATOM 748 O O . SER A 1 93 ? -5.232 16.272 -5.377 1.00 86.38 93 SER A O 1
ATOM 750 N N . MET A 1 94 ? -5.401 18.270 -4.342 1.00 82.56 94 MET A N 1
ATOM 751 C CA . MET A 1 94 ? -3.975 18.522 -4.137 1.00 82.56 94 MET A CA 1
ATOM 752 C C . MET A 1 94 ? -3.496 18.291 -2.696 1.00 82.56 94 MET A C 1
ATOM 754 O O . MET A 1 94 ? -2.286 18.239 -2.459 1.00 82.56 94 MET A O 1
ATOM 758 N N . GLN A 1 95 ? -4.414 18.122 -1.739 1.00 84.75 95 GLN A N 1
ATOM 759 C CA . GLN A 1 95 ? -4.098 18.054 -0.310 1.00 84.75 95 GLN A CA 1
ATOM 760 C C . GLN A 1 95 ? -3.774 16.633 0.129 1.00 84.75 95 GLN A C 1
ATOM 762 O O . GLN A 1 95 ? -4.467 15.679 -0.228 1.00 84.75 95 GLN A O 1
ATOM 767 N N . ARG A 1 96 ? -2.725 16.485 0.939 1.00 82.94 96 ARG A N 1
ATOM 768 C CA . ARG A 1 96 ? -2.218 15.182 1.388 1.00 82.94 96 ARG A CA 1
ATOM 769 C C . ARG A 1 96 ? -2.477 14.992 2.876 1.00 82.94 96 ARG A C 1
ATOM 771 O O . ARG A 1 96 ? -2.305 15.954 3.626 1.00 82.94 96 ARG A O 1
ATOM 778 N N . PRO A 1 97 ? -2.846 13.778 3.312 1.00 82.44 97 PRO A N 1
ATOM 779 C CA . PRO A 1 97 ? -2.870 13.460 4.732 1.00 82.44 97 PRO A CA 1
ATOM 780 C C . PRO A 1 97 ? -1.490 13.696 5.350 1.00 82.44 97 PRO A C 1
ATOM 782 O O . PRO A 1 97 ? -0.466 13.366 4.744 1.00 82.44 97 PRO A O 1
ATOM 785 N N . GLN A 1 98 ? -1.450 14.224 6.571 1.00 77.19 98 GLN A N 1
ATOM 786 C CA . GLN A 1 98 ? -0.190 14.554 7.251 1.00 77.19 98 GLN A CA 1
ATOM 787 C C . GLN A 1 98 ? 0.643 13.309 7.588 1.00 77.19 98 GLN A C 1
ATOM 789 O O . GLN A 1 98 ? 1.856 13.392 7.767 1.00 77.19 98 GLN A O 1
ATOM 794 N N . LEU A 1 99 ? 0.001 12.140 7.636 1.00 73.56 99 LEU A N 1
ATOM 795 C CA . LEU A 1 99 ? 0.647 10.853 7.881 1.00 73.56 99 LEU A CA 1
ATOM 796 C C . LEU A 1 99 ? 1.394 10.300 6.653 1.00 73.56 99 LEU A C 1
ATOM 798 O O . LEU A 1 99 ? 2.283 9.465 6.808 1.00 73.56 99 LEU A O 1
ATOM 802 N N . LEU A 1 100 ? 1.106 10.785 5.441 1.00 78.81 100 LEU A N 1
ATOM 803 C CA . LEU A 1 100 ? 1.656 10.225 4.200 1.00 78.81 100 LEU A CA 1
ATOM 804 C C . LEU A 1 100 ? 3.197 10.285 4.091 1.00 78.81 100 LEU A C 1
ATOM 806 O O . LEU A 1 100 ? 3.798 9.263 3.747 1.00 78.81 100 LEU A O 1
ATOM 810 N N . PRO A 1 101 ? 3.874 11.407 4.431 1.00 80.44 101 PRO A N 1
ATOM 811 C CA . PRO A 1 101 ? 5.337 11.467 4.420 1.00 80.44 101 PRO A CA 1
ATOM 812 C C . PRO A 1 101 ? 5.973 10.459 5.382 1.00 80.44 101 PRO A C 1
ATOM 814 O O . PRO A 1 101 ? 7.036 9.909 5.108 1.00 80.44 101 PRO A O 1
ATOM 817 N N . ARG A 1 102 ? 5.321 10.169 6.515 1.00 76.50 102 ARG A N 1
ATOM 818 C CA . ARG A 1 102 ? 5.824 9.200 7.498 1.00 76.50 102 ARG A CA 1
ATOM 819 C C . ARG A 1 102 ? 5.846 7.779 6.931 1.00 76.50 102 ARG A C 1
ATOM 821 O O . ARG A 1 102 ? 6.771 7.035 7.254 1.00 76.50 102 ARG A O 1
ATOM 828 N N . TRP A 1 103 ? 4.881 7.434 6.078 1.00 75.69 103 TRP A N 1
ATOM 829 C CA . TRP A 1 103 ? 4.811 6.130 5.417 1.00 75.69 103 TRP A CA 1
ATOM 830 C C . TRP A 1 103 ? 5.825 5.995 4.276 1.00 75.69 103 TRP A C 1
ATOM 832 O O . TRP A 1 103 ? 6.484 4.965 4.167 1.00 75.69 103 TRP A O 1
ATOM 842 N N . PHE A 1 104 ? 6.016 7.037 3.459 1.00 80.94 104 PHE A N 1
ATOM 843 C CA . PHE A 1 104 ? 6.941 6.983 2.317 1.00 80.94 104 PHE A CA 1
ATOM 844 C C . PHE A 1 104 ? 8.404 7.245 2.670 1.00 80.94 104 PHE A C 1
ATOM 846 O O . PHE A 1 104 ? 9.288 6.766 1.960 1.00 80.94 104 PHE A O 1
ATOM 853 N N . LYS A 1 105 ? 8.703 7.953 3.764 1.00 84.56 105 LYS A N 1
ATOM 854 C CA . LYS A 1 105 ? 10.085 8.292 4.137 1.00 84.56 105 LYS A CA 1
ATOM 855 C C . LYS A 1 105 ? 11.023 7.076 4.234 1.00 84.56 105 LYS A C 1
ATOM 857 O O . LYS A 1 105 ? 12.134 7.172 3.725 1.00 84.56 105 LYS A O 1
ATOM 862 N N . PRO A 1 106 ? 10.645 5.922 4.818 1.00 82.38 106 PRO A N 1
ATOM 863 C CA . PRO A 1 106 ? 11.507 4.737 4.799 1.00 82.38 106 PRO A CA 1
ATOM 864 C C . PRO A 1 106 ? 11.821 4.208 3.393 1.00 82.38 106 PRO A C 1
ATOM 866 O O . PRO A 1 106 ? 12.906 3.675 3.159 1.00 82.38 106 PRO A O 1
ATOM 869 N N . ILE A 1 107 ? 10.885 4.373 2.460 1.00 84.75 107 ILE A N 1
ATOM 870 C CA . ILE A 1 107 ? 10.986 3.895 1.081 1.00 84.75 107 ILE A CA 1
ATOM 871 C C . ILE A 1 107 ? 11.833 4.863 0.245 1.00 84.75 107 ILE A C 1
ATOM 873 O O . ILE A 1 107 ? 12.864 4.469 -0.302 1.00 84.75 107 ILE A O 1
ATOM 877 N N . ALA A 1 108 ? 11.448 6.139 0.205 1.00 87.62 108 ALA A N 1
ATOM 878 C CA . ALA A 1 108 ? 12.052 7.156 -0.654 1.00 87.62 108 ALA A CA 1
ATOM 879 C C . ALA A 1 108 ? 13.210 7.936 0.003 1.00 87.62 108 ALA A C 1
ATOM 881 O O . ALA A 1 108 ? 13.963 8.604 -0.692 1.00 87.62 108 ALA A O 1
ATOM 882 N N . GLY A 1 109 ? 13.389 7.852 1.325 1.00 84.56 109 GLY A N 1
ATOM 883 C CA . GLY A 1 109 ? 14.450 8.532 2.085 1.00 84.56 109 GLY A CA 1
ATOM 884 C C . GLY A 1 109 ? 14.113 9.975 2.482 1.00 84.56 109 GLY A C 1
ATOM 885 O O . GLY A 1 109 ? 14.221 10.329 3.661 1.00 84.56 109 GLY A O 1
ATOM 886 N N . GLY A 1 110 ? 13.663 10.790 1.525 1.00 85.81 110 GLY A N 1
ATOM 887 C CA . GLY A 1 110 ? 13.367 12.214 1.711 1.00 85.81 110 GLY A CA 1
ATOM 888 C C . GLY A 1 110 ? 12.102 12.698 0.988 1.00 85.81 110 GLY A C 1
ATOM 889 O O . GLY A 1 110 ? 11.363 11.881 0.428 1.00 85.81 110 GLY A O 1
ATOM 890 N N . PRO A 1 111 ? 11.837 14.023 1.008 1.00 86.88 111 PRO A N 1
ATOM 891 C CA . PRO A 1 111 ? 10.699 14.622 0.320 1.00 86.88 111 PRO A CA 1
ATOM 892 C C . PRO A 1 111 ? 10.696 14.275 -1.167 1.00 86.88 111 PRO A C 1
ATOM 894 O O . PRO A 1 111 ? 11.707 14.372 -1.865 1.00 86.88 111 PRO A O 1
ATOM 897 N N . ASN A 1 112 ? 9.543 13.860 -1.660 1.00 89.62 112 ASN A N 1
ATOM 898 C CA . ASN A 1 112 ? 9.379 13.349 -3.005 1.00 89.62 112 ASN A CA 1
ATOM 899 C C . ASN A 1 112 ? 8.017 13.714 -3.590 1.00 89.62 112 ASN A C 1
ATOM 901 O O . ASN A 1 112 ? 7.111 14.208 -2.915 1.00 89.62 112 ASN A O 1
ATOM 905 N N . MET A 1 113 ? 7.853 13.498 -4.893 1.00 88.06 113 MET A N 1
ATOM 906 C CA . MET A 1 113 ? 6.617 13.869 -5.585 1.00 88.06 113 MET A CA 1
ATOM 907 C C . MET A 1 113 ? 5.349 13.241 -4.990 1.00 88.06 113 MET A C 1
ATOM 909 O O . MET A 1 113 ? 4.244 13.743 -5.244 1.00 88.06 113 MET A O 1
ATOM 913 N N . PHE A 1 114 ? 5.484 12.172 -4.204 1.00 85.00 114 PHE A N 1
ATOM 914 C CA . PHE A 1 114 ? 4.390 11.487 -3.534 1.00 85.00 114 PHE A CA 1
ATOM 915 C C . PHE A 1 114 ? 4.011 12.085 -2.169 1.00 85.00 114 PHE A C 1
ATOM 917 O O . PHE A 1 114 ? 2.823 12.087 -1.844 1.00 85.00 114 PHE A O 1
ATOM 924 N N . ASP A 1 115 ? 4.920 12.756 -1.442 1.00 84.38 115 ASP A N 1
ATOM 925 C CA . ASP A 1 115 ? 4.624 13.407 -0.143 1.00 84.38 115 ASP A CA 1
ATOM 926 C C . ASP A 1 115 ? 4.790 14.959 -0.044 1.00 84.38 115 ASP A C 1
ATOM 928 O O . ASP A 1 115 ? 4.191 15.563 0.841 1.00 84.38 115 ASP A O 1
ATOM 932 N N . MET A 1 116 ? 5.454 15.632 -0.995 1.00 86.75 116 MET A N 1
ATOM 933 C CA . MET A 1 116 ? 5.561 17.107 -1.118 1.00 86.75 116 MET A CA 1
ATOM 934 C C . MET A 1 116 ? 4.238 17.897 -1.326 1.00 86.75 116 MET A C 1
ATOM 936 O O . MET A 1 116 ? 3.255 17.390 -1.861 1.00 86.75 116 MET A O 1
ATOM 940 N N . ARG A 1 117 ? 4.201 19.200 -0.995 1.00 83.88 117 ARG A N 1
ATOM 941 C CA . ARG A 1 117 ? 3.029 20.072 -1.265 1.00 83.88 117 ARG A CA 1
ATOM 942 C C . ARG A 1 117 ? 2.908 20.439 -2.742 1.00 83.88 117 ARG A C 1
ATOM 944 O O . ARG A 1 117 ? 3.885 20.355 -3.477 1.00 83.88 117 ARG A O 1
ATOM 951 N N . GLU A 1 118 ? 1.721 20.875 -3.176 1.00 83.06 118 GLU A N 1
ATOM 952 C CA . GLU A 1 118 ? 1.429 21.188 -4.589 1.00 83.06 118 GLU A CA 1
ATOM 953 C C . GLU A 1 118 ? 2.479 22.058 -5.268 1.00 83.06 118 GLU A C 1
ATOM 955 O O . GLU A 1 118 ? 3.039 21.650 -6.286 1.00 83.06 118 GLU A O 1
ATOM 960 N N . ARG A 1 119 ? 2.773 23.210 -4.664 1.00 84.62 119 ARG A N 1
ATOM 961 C CA . ARG A 1 119 ? 3.762 24.165 -5.171 1.00 84.62 119 ARG A CA 1
ATOM 962 C C . ARG A 1 119 ? 5.139 23.529 -5.400 1.00 84.62 119 ARG A C 1
ATOM 964 O O . ARG A 1 119 ? 5.862 23.957 -6.287 1.00 84.62 119 ARG A O 1
ATOM 971 N N . ASP A 1 120 ? 5.470 22.511 -4.604 1.00 86.31 120 ASP A N 1
ATOM 972 C CA . ASP A 1 120 ? 6.781 21.880 -4.586 1.00 86.31 120 ASP A CA 1
ATOM 973 C C . ASP A 1 120 ? 6.829 20.715 -5.600 1.00 86.31 120 ASP A C 1
ATOM 975 O O . ASP A 1 120 ? 7.792 20.604 -6.339 1.00 86.31 120 ASP A O 1
ATOM 979 N N . TRP A 1 121 ? 5.800 19.855 -5.713 1.00 86.81 121 TRP A N 1
ATOM 980 C CA . TRP A 1 121 ? 5.861 18.676 -6.606 1.00 86.81 121 TRP A CA 1
ATOM 981 C C . TRP A 1 121 ? 5.432 18.933 -8.056 1.00 86.81 121 TRP A C 1
ATOM 983 O O . TRP A 1 121 ? 5.866 18.208 -8.953 1.00 86.81 121 TRP A O 1
ATOM 993 N N . LYS A 1 122 ? 4.530 19.892 -8.299 1.00 87.69 122 LYS A N 1
ATOM 994 C CA . LYS A 1 122 ? 3.895 20.094 -9.614 1.00 87.69 122 LYS A CA 1
ATOM 995 C C . LYS A 1 122 ? 4.896 20.460 -10.721 1.00 87.69 122 LYS A C 1
ATOM 997 O O . LYS A 1 122 ? 4.797 19.838 -11.782 1.00 87.69 122 LYS A O 1
ATOM 1002 N N . PRO A 1 123 ? 5.890 21.345 -10.490 1.00 89.69 123 PRO A N 1
ATOM 1003 C CA . PRO A 1 123 ? 6.943 21.609 -11.474 1.00 89.69 123 PRO A CA 1
ATOM 1004 C C . PRO A 1 123 ? 7.741 20.346 -11.816 1.00 89.69 123 PRO A C 1
ATOM 1006 O O . PRO A 1 123 ? 7.918 20.013 -12.986 1.00 89.69 123 PRO A O 1
ATOM 1009 N N . TRP A 1 124 ? 8.121 19.563 -10.801 1.00 89.25 124 TRP A N 1
ATOM 1010 C CA . TRP A 1 124 ? 8.855 18.313 -11.000 1.00 89.25 124 TRP A CA 1
ATOM 1011 C C . TRP A 1 124 ? 8.055 17.277 -11.785 1.00 89.25 124 TRP A C 1
ATOM 1013 O O . TRP A 1 124 ? 8.608 16.620 -12.661 1.00 89.25 124 TRP A O 1
ATOM 1023 N N . ARG A 1 125 ? 6.741 17.150 -11.554 1.00 90.25 125 ARG A N 1
ATOM 1024 C CA . ARG A 1 125 ? 5.915 16.248 -12.373 1.00 90.25 125 ARG A CA 1
ATOM 1025 C C . ARG A 1 125 ? 5.963 16.629 -13.851 1.00 90.25 125 ARG A C 1
ATOM 1027 O O . ARG A 1 125 ? 6.022 15.727 -14.683 1.00 90.25 125 ARG A O 1
ATOM 1034 N N . ALA A 1 126 ? 5.932 17.922 -14.176 1.00 88.38 126 ALA A N 1
ATOM 1035 C CA . ALA A 1 126 ? 6.042 18.374 -15.560 1.00 88.38 126 ALA A CA 1
ATOM 1036 C C . ALA A 1 126 ? 7.385 17.946 -16.172 1.00 88.38 126 ALA A C 1
ATOM 1038 O O . ALA A 1 126 ? 7.388 17.352 -17.248 1.00 88.38 126 ALA A O 1
ATOM 1039 N N . VAL A 1 127 ? 8.494 18.120 -15.442 1.00 88.94 127 VAL A N 1
ATOM 1040 C CA . VAL A 1 127 ? 9.828 17.640 -15.850 1.00 88.94 127 VAL A CA 1
ATOM 1041 C C . VAL A 1 127 ? 9.816 16.131 -16.115 1.00 88.94 127 VAL A C 1
ATOM 1043 O O . VAL A 1 127 ? 10.160 15.681 -17.206 1.00 88.94 127 VAL A O 1
ATOM 1046 N N . PHE A 1 128 ? 9.354 15.335 -15.149 1.00 90.31 128 PHE A N 1
ATOM 1047 C CA . PHE A 1 128 ? 9.372 13.877 -15.257 1.00 90.31 128 PHE A CA 1
ATOM 1048 C C . PHE A 1 128 ? 8.402 13.312 -16.292 1.00 90.31 128 PHE A C 1
ATOM 1050 O O . PHE A 1 128 ? 8.639 12.221 -16.804 1.00 90.31 128 PHE A O 1
ATOM 1057 N N . SER A 1 129 ? 7.330 14.030 -16.635 1.00 89.25 129 SER A N 1
ATOM 1058 C CA . SER A 1 129 ? 6.374 13.578 -17.652 1.00 89.25 129 SER A CA 1
ATOM 1059 C C . SER A 1 129 ? 7.040 13.323 -19.012 1.00 89.25 129 SER A C 1
ATOM 1061 O O . SER A 1 129 ? 6.605 12.438 -19.749 1.00 89.25 129 SER A O 1
ATOM 1063 N N . GLY A 1 130 ? 8.157 14.005 -19.304 1.00 87.38 130 GLY A N 1
ATOM 1064 C CA . GLY A 1 130 ? 8.958 13.775 -20.507 1.00 87.38 130 GLY A CA 1
ATOM 1065 C C . GLY A 1 130 ? 9.476 12.336 -20.634 1.00 87.38 130 GLY A C 1
ATOM 1066 O O . GLY A 1 130 ? 9.455 11.788 -21.743 1.00 87.38 130 GLY A O 1
ATOM 1067 N N . ALA A 1 131 ? 9.851 11.693 -19.517 1.00 88.19 131 ALA A N 1
ATOM 1068 C CA . ALA A 1 131 ? 10.308 10.296 -19.489 1.00 88.19 131 ALA A CA 1
ATOM 1069 C C . ALA A 1 131 ? 9.209 9.317 -19.916 1.00 88.19 131 ALA A C 1
ATOM 1071 O O . ALA A 1 131 ? 9.497 8.252 -20.455 1.00 88.19 131 ALA A O 1
ATOM 1072 N N . PHE A 1 132 ? 7.948 9.688 -19.710 1.00 92.56 132 PHE A N 1
ATOM 1073 C CA . PHE A 1 132 ? 6.791 8.829 -19.952 1.00 92.56 132 PHE A CA 1
ATOM 1074 C C . PHE A 1 132 ? 6.001 9.230 -21.205 1.00 92.56 132 PHE A C 1
ATOM 1076 O O . PHE A 1 132 ? 4.902 8.727 -21.437 1.00 92.56 132 PHE A O 1
ATOM 1083 N N . SER A 1 133 ? 6.553 10.124 -22.033 1.00 91.62 133 SER A N 1
ATOM 1084 C CA . SER A 1 133 ? 5.978 10.459 -23.339 1.00 91.62 133 SER A CA 1
ATOM 1085 C C . SER A 1 133 ? 5.945 9.232 -24.254 1.00 91.62 133 SER A C 1
ATOM 1087 O O . SER A 1 133 ? 6.889 8.444 -24.263 1.00 91.62 133 SER A O 1
ATOM 1089 N N . ALA A 1 134 ? 4.891 9.084 -25.064 1.00 90.06 134 ALA A N 1
ATOM 1090 C CA . ALA A 1 134 ? 4.705 7.913 -25.931 1.00 90.06 134 ALA A CA 1
ATOM 1091 C C . ALA A 1 134 ? 5.920 7.633 -26.837 1.00 90.06 134 ALA A C 1
ATOM 1093 O O . ALA A 1 134 ? 6.331 6.486 -26.990 1.00 90.06 134 ALA A O 1
ATOM 1094 N N . GLN A 1 135 ? 6.542 8.689 -27.372 1.00 89.62 135 GLN A N 1
ATOM 1095 C CA . GLN A 1 135 ? 7.756 8.579 -28.181 1.00 89.62 135 GLN A CA 1
ATOM 1096 C C . GLN A 1 135 ? 8.941 8.021 -27.380 1.00 89.62 135 GLN A C 1
ATOM 1098 O O . GLN A 1 135 ? 9.667 7.164 -27.876 1.00 89.62 135 GLN A O 1
ATOM 1103 N N . ASN A 1 136 ? 9.136 8.484 -26.139 1.00 91.38 136 ASN A N 1
ATOM 1104 C CA . ASN A 1 136 ? 10.214 7.971 -25.301 1.00 91.38 136 ASN A CA 1
ATOM 1105 C C . ASN A 1 136 ? 9.954 6.524 -24.882 1.00 91.38 136 ASN A C 1
ATOM 1107 O O . ASN A 1 136 ? 10.845 5.692 -24.983 1.00 91.38 136 ASN A O 1
ATOM 1111 N N . VAL A 1 137 ? 8.724 6.206 -24.476 1.00 92.31 137 VAL A N 1
ATOM 1112 C CA . VAL A 1 137 ? 8.335 4.839 -24.111 1.00 92.31 137 VAL A CA 1
ATOM 1113 C C . VAL A 1 137 ? 8.603 3.869 -25.264 1.00 92.31 137 VAL A C 1
ATOM 1115 O O . VAL A 1 137 ? 9.213 2.829 -25.040 1.00 92.31 137 VAL A O 1
ATOM 1118 N N . ALA A 1 138 ? 8.247 4.231 -26.500 1.00 91.44 138 ALA A N 1
ATOM 1119 C CA . ALA A 1 138 ? 8.540 3.414 -27.678 1.00 91.44 138 ALA A CA 1
ATOM 1120 C C . ALA A 1 138 ? 10.049 3.161 -27.864 1.00 91.44 138 ALA A C 1
ATOM 1122 O O . ALA A 1 138 ? 10.445 2.038 -28.164 1.00 91.44 138 ALA A O 1
ATOM 1123 N N . SER A 1 139 ? 10.900 4.165 -27.613 1.00 91.31 139 SER A N 1
ATOM 1124 C CA . SER A 1 139 ? 12.363 3.995 -27.673 1.00 91.31 139 SER A CA 1
ATOM 1125 C C . SER A 1 139 ? 12.943 3.088 -26.581 1.00 91.31 139 SER A C 1
ATOM 1127 O O . SER A 1 139 ? 14.060 2.604 -26.732 1.00 91.31 139 SER A O 1
ATOM 1129 N N . LEU A 1 140 ? 12.195 2.829 -25.501 1.00 91.44 140 LEU A N 1
ATOM 1130 C CA . LEU A 1 140 ? 12.613 1.944 -24.409 1.00 91.44 140 LEU A CA 1
ATOM 1131 C C . LEU A 1 140 ? 12.220 0.478 -24.641 1.00 91.44 140 LEU A C 1
ATOM 1133 O O . LEU A 1 140 ? 12.779 -0.398 -23.983 1.00 91.44 140 LEU A O 1
ATOM 1137 N N . VAL A 1 141 ? 11.303 0.193 -25.574 1.00 93.06 141 VAL A N 1
ATOM 1138 C CA . VAL A 1 141 ? 10.821 -1.172 -25.852 1.00 93.06 141 VAL A CA 1
ATOM 1139 C C . VAL A 1 141 ? 11.957 -2.153 -26.159 1.00 93.06 141 VAL A C 1
ATOM 1141 O O . VAL A 1 141 ? 11.928 -3.240 -25.584 1.00 93.06 141 VAL A O 1
ATOM 1144 N N . PRO A 1 142 ? 12.986 -1.819 -26.966 1.00 91.19 142 PRO A N 1
ATOM 1145 C CA . PRO A 1 142 ? 14.086 -2.752 -27.191 1.00 91.19 142 PRO A CA 1
ATOM 1146 C C . PRO A 1 142 ? 14.786 -3.186 -25.898 1.00 91.19 142 PRO A C 1
ATOM 1148 O O . PRO A 1 142 ? 15.016 -4.376 -25.703 1.00 91.19 142 PRO A O 1
ATOM 1151 N N . GLY A 1 143 ? 15.017 -2.240 -24.981 1.00 88.75 143 GLY A N 1
ATOM 1152 C CA . GLY A 1 143 ? 15.575 -2.528 -23.660 1.00 88.75 143 GLY A CA 1
ATOM 1153 C C . GLY A 1 143 ? 14.635 -3.363 -22.789 1.00 88.75 143 GLY A C 1
ATOM 1154 O O . GLY A 1 143 ? 15.088 -4.285 -22.121 1.00 88.75 143 GLY A O 1
ATOM 1155 N N . MET A 1 144 ? 13.319 -3.115 -22.839 1.00 89.50 144 MET A N 1
ATOM 1156 C CA . MET A 1 144 ? 12.335 -3.962 -22.143 1.00 89.50 144 MET A CA 1
ATOM 1157 C C . MET A 1 144 ? 12.406 -5.415 -22.625 1.00 89.50 144 MET A C 1
ATOM 1159 O O . MET A 1 144 ? 12.354 -6.334 -21.810 1.00 89.50 144 MET A O 1
ATOM 1163 N N . VAL A 1 145 ? 12.538 -5.626 -23.938 1.00 89.88 145 VAL A N 1
ATOM 1164 C CA . VAL A 1 145 ? 12.658 -6.965 -24.535 1.00 89.88 145 VAL A CA 1
ATOM 1165 C C . VAL A 1 145 ? 13.955 -7.648 -24.095 1.00 89.88 145 VAL A C 1
ATOM 1167 O O . VAL A 1 145 ? 13.926 -8.830 -23.755 1.00 89.88 145 VAL A O 1
ATOM 1170 N N . ASP A 1 146 ? 15.072 -6.916 -24.065 1.00 86.00 146 ASP A N 1
ATOM 1171 C CA . ASP A 1 146 ? 16.373 -7.446 -23.638 1.00 86.00 146 ASP A CA 1
ATOM 1172 C C . A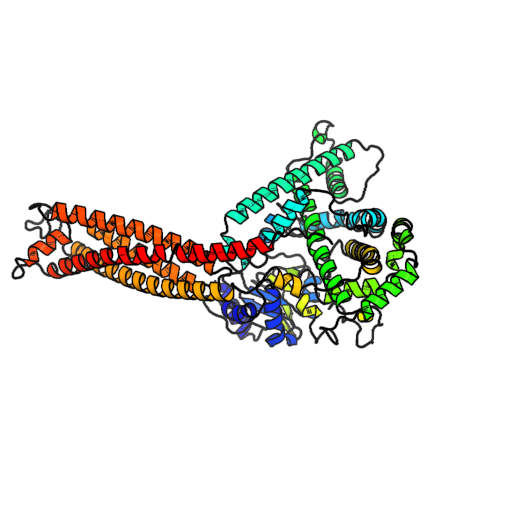SP A 1 146 ? 16.380 -7.892 -22.169 1.00 86.00 146 ASP A C 1
ATOM 1174 O O . ASP A 1 146 ? 16.895 -8.969 -21.858 1.00 86.00 146 ASP A O 1
ATOM 1178 N N . GLU A 1 147 ? 15.765 -7.108 -21.281 1.00 82.56 147 GLU A N 1
ATOM 1179 C CA . GLU A 1 147 ? 15.704 -7.405 -19.842 1.00 82.56 147 GLU A CA 1
ATOM 1180 C C . GLU A 1 147 ? 14.669 -8.491 -19.495 1.00 82.56 147 GLU A C 1
ATOM 1182 O O . GLU A 1 147 ? 14.863 -9.263 -18.557 1.00 82.56 147 GLU A O 1
ATOM 1187 N N . THR A 1 148 ? 13.576 -8.590 -20.259 1.00 77.12 148 THR A N 1
ATOM 1188 C CA . THR A 1 148 ? 12.466 -9.528 -19.988 1.00 77.12 148 THR A CA 1
ATOM 1189 C C . THR A 1 148 ? 12.692 -10.925 -20.580 1.00 77.12 148 THR A C 1
ATOM 1191 O O . THR A 1 148 ? 11.925 -11.837 -20.282 1.00 77.12 148 THR A O 1
ATOM 1194 N N . ASN A 1 149 ? 13.710 -11.108 -21.432 1.00 63.09 149 ASN A N 1
ATOM 1195 C CA . ASN A 1 149 ? 13.868 -12.271 -22.314 1.00 63.09 149 ASN A CA 1
ATOM 1196 C C . ASN A 1 149 ? 13.470 -13.618 -21.663 1.00 63.09 149 ASN A C 1
ATOM 1198 O O . ASN A 1 149 ? 13.966 -13.975 -20.592 1.00 63.09 149 ASN A O 1
ATOM 1202 N N . ALA A 1 150 ? 12.619 -14.386 -22.358 1.00 59.06 150 ALA A N 1
ATOM 1203 C CA . ALA A 1 150 ? 11.925 -15.600 -21.905 1.00 59.06 150 ALA A CA 1
ATOM 1204 C C . ALA A 1 150 ? 12.817 -16.718 -21.340 1.00 59.06 150 ALA A C 1
ATOM 1206 O O . ALA A 1 150 ? 12.336 -17.625 -20.673 1.00 59.06 150 ALA A O 1
ATOM 1207 N N . THR A 1 151 ? 14.130 -16.610 -21.520 1.00 63.94 151 THR A N 1
ATOM 1208 C CA . THR A 1 151 ? 15.140 -17.373 -20.770 1.00 63.94 151 THR A CA 1
ATOM 1209 C C . THR A 1 151 ? 15.144 -17.123 -19.250 1.00 63.94 151 THR A C 1
ATOM 1211 O O . THR A 1 151 ? 15.956 -17.725 -18.554 1.00 63.94 151 THR A O 1
ATOM 1214 N N . LEU A 1 152 ? 14.306 -16.212 -18.726 1.00 59.81 152 LEU A N 1
ATOM 1215 C CA . LEU A 1 152 ? 14.223 -15.823 -17.307 1.00 59.81 152 LEU A CA 1
ATOM 1216 C C . LEU A 1 152 ? 15.559 -15.329 -16.712 1.00 59.81 152 LEU A C 1
ATOM 1218 O O . LEU A 1 152 ? 15.712 -15.214 -15.497 1.00 59.81 152 LEU A O 1
ATOM 1222 N N . ASN A 1 153 ? 16.525 -14.957 -17.557 1.00 60.09 153 ASN A N 1
ATOM 1223 C CA . ASN A 1 153 ? 17.870 -14.537 -17.156 1.00 60.09 153 ASN A CA 1
ATOM 1224 C C . ASN A 1 153 ? 17.938 -13.062 -16.691 1.00 60.09 153 ASN A C 1
ATOM 1226 O O . ASN A 1 153 ? 18.956 -12.388 -16.877 1.00 60.09 153 ASN A O 1
ATOM 1230 N N . ALA A 1 154 ? 16.840 -12.558 -16.116 1.00 62.72 154 ALA A N 1
ATOM 1231 C CA . ALA A 1 154 ? 16.654 -11.171 -15.679 1.00 62.72 154 ALA A CA 1
ATOM 1232 C C . ALA A 1 154 ? 17.382 -10.851 -14.354 1.00 62.72 154 ALA A C 1
ATOM 1234 O O . ALA A 1 154 ? 17.526 -9.691 -13.977 1.00 62.72 154 ALA A O 1
ATOM 1235 N N . GLN A 1 155 ? 17.902 -11.865 -13.647 1.00 65.69 155 GLN A N 1
ATOM 1236 C CA . GLN A 1 155 ? 18.724 -11.681 -12.448 1.00 65.69 155 GLN A CA 1
ATOM 1237 C C . GLN A 1 155 ? 20.020 -12.498 -12.528 1.00 65.69 155 GLN A C 1
ATOM 1239 O O . GLN A 1 155 ? 20.155 -13.568 -11.943 1.00 65.69 155 GLN A O 1
ATOM 1244 N N . ARG A 1 156 ? 21.015 -11.948 -13.231 1.00 69.62 156 ARG A N 1
ATOM 1245 C CA . ARG A 1 156 ? 22.331 -12.586 -13.451 1.00 69.62 156 ARG A CA 1
ATOM 1246 C C . ARG A 1 156 ? 23.258 -12.565 -12.231 1.00 69.62 156 ARG A C 1
ATOM 1248 O O . ARG A 1 156 ? 24.350 -13.122 -12.276 1.00 69.62 156 ARG A O 1
ATOM 1255 N N . GLY A 1 157 ? 22.861 -11.889 -11.151 1.00 78.12 157 GLY A N 1
ATOM 1256 C CA . GLY A 1 157 ? 23.672 -11.761 -9.947 1.00 78.12 157 GLY A CA 1
ATOM 1257 C C . GLY A 1 157 ? 23.033 -10.907 -8.856 1.00 78.12 157 GLY A C 1
ATOM 1258 O O . GLY A 1 157 ? 21.917 -10.399 -8.981 1.00 78.12 157 GLY A O 1
ATOM 1259 N N . TYR A 1 158 ? 23.766 -10.751 -7.756 1.00 83.00 158 TYR A N 1
ATOM 1260 C CA . TYR A 1 158 ? 23.355 -9.909 -6.638 1.00 83.00 158 TYR A CA 1
ATOM 1261 C C . TYR A 1 158 ? 23.385 -8.425 -7.027 1.00 83.00 158 TYR A C 1
ATOM 1263 O O . TYR A 1 158 ? 24.405 -7.913 -7.489 1.00 83.00 158 TYR A O 1
ATOM 1271 N N . ASN A 1 159 ? 22.287 -7.714 -6.766 1.00 85.31 159 ASN A N 1
ATOM 1272 C CA . ASN A 1 159 ? 22.209 -6.264 -6.896 1.00 85.31 159 ASN A CA 1
ATOM 1273 C C . ASN A 1 159 ? 21.829 -5.644 -5.544 1.00 85.31 159 ASN A C 1
ATOM 1275 O O . ASN A 1 159 ? 20.773 -5.941 -4.986 1.00 85.31 159 ASN A O 1
ATOM 1279 N N . ALA A 1 160 ? 22.687 -4.763 -5.023 1.00 87.38 160 ALA A N 1
ATOM 1280 C CA . ALA A 1 160 ? 22.498 -4.173 -3.700 1.00 87.38 160 ALA A CA 1
ATOM 1281 C C . ALA A 1 160 ? 21.256 -3.272 -3.604 1.00 87.38 160 ALA A C 1
ATOM 1283 O O . ALA A 1 160 ? 20.633 -3.226 -2.546 1.00 87.38 160 ALA A O 1
ATOM 1284 N N . LEU A 1 161 ? 20.898 -2.563 -4.680 1.00 89.19 161 LEU A N 1
ATOM 1285 C CA . LEU A 1 161 ? 19.705 -1.718 -4.718 1.00 89.19 161 LEU A CA 1
ATOM 1286 C C . LEU A 1 161 ? 18.438 -2.579 -4.682 1.00 89.19 161 LEU A C 1
ATOM 1288 O O . LEU A 1 161 ? 17.571 -2.327 -3.849 1.00 89.19 161 LEU A O 1
ATOM 1292 N N . ALA A 1 162 ? 18.364 -3.617 -5.520 1.00 86.50 162 ALA A N 1
ATOM 1293 C CA . ALA A 1 162 ? 17.224 -4.533 -5.556 1.00 86.50 162 ALA A CA 1
ATOM 1294 C C . ALA A 1 162 ? 17.036 -5.273 -4.218 1.00 86.50 162 ALA A C 1
ATOM 1296 O O . ALA A 1 162 ? 15.935 -5.270 -3.670 1.00 86.50 162 ALA A O 1
ATOM 1297 N N . ASP A 1 163 ? 18.110 -5.828 -3.643 1.00 87.88 163 ASP A N 1
ATOM 1298 C CA . ASP A 1 163 ? 18.064 -6.513 -2.342 1.00 87.88 163 ASP A CA 1
ATOM 1299 C C . ASP A 1 163 ? 17.608 -5.574 -1.215 1.00 87.88 163 ASP A C 1
ATOM 1301 O O . ASP A 1 163 ? 16.691 -5.895 -0.456 1.00 87.88 163 ASP A O 1
ATOM 1305 N N . CYS A 1 164 ? 18.182 -4.366 -1.139 1.00 90.00 164 CYS A N 1
ATOM 1306 C CA . CYS A 1 164 ? 17.796 -3.387 -0.123 1.00 90.00 164 CYS A CA 1
ATOM 1307 C C . CYS A 1 164 ? 16.358 -2.900 -0.309 1.00 90.00 164 CYS A C 1
ATOM 1309 O O . CYS A 1 164 ? 15.672 -2.707 0.690 1.00 90.00 164 CYS A O 1
ATOM 1311 N N . MET A 1 165 ? 15.887 -2.727 -1.546 1.00 88.25 165 MET A N 1
ATOM 1312 C CA . MET A 1 165 ? 14.516 -2.308 -1.843 1.00 88.25 165 MET A CA 1
ATOM 1313 C C . MET A 1 165 ? 13.500 -3.392 -1.461 1.00 88.25 165 MET A C 1
ATOM 1315 O O . MET A 1 165 ? 12.534 -3.099 -0.758 1.00 88.25 165 MET A O 1
ATOM 1319 N N . LEU A 1 166 ? 13.746 -4.652 -1.838 1.00 85.50 166 LEU A N 1
ATOM 1320 C CA . LEU A 1 166 ? 12.908 -5.791 -1.448 1.00 85.50 166 LEU A CA 1
ATOM 1321 C C . LEU A 1 166 ? 12.930 -6.014 0.068 1.00 85.50 166 LEU A C 1
ATOM 1323 O O . LEU A 1 166 ? 11.892 -6.265 0.679 1.00 85.50 166 LEU A O 1
ATOM 1327 N N . SER A 1 167 ? 14.099 -5.876 0.697 1.00 85.44 167 SER A N 1
ATOM 1328 C CA . SER A 1 167 ? 14.234 -5.870 2.154 1.00 85.44 167 SER A CA 1
ATOM 1329 C C . SER A 1 167 ? 13.405 -4.735 2.761 1.00 85.44 167 SER A C 1
ATOM 1331 O O . SER A 1 167 ? 12.636 -4.975 3.690 1.00 85.44 167 SER A O 1
ATOM 1333 N N . GLN A 1 168 ? 13.456 -3.528 2.192 1.00 86.12 168 GLN A N 1
ATOM 1334 C CA . GLN A 1 168 ? 12.648 -2.403 2.653 1.00 86.12 168 GLN A CA 1
ATOM 1335 C C . GLN A 1 168 ? 11.158 -2.722 2.588 1.00 86.12 168 GLN A C 1
ATOM 1337 O O . GLN A 1 168 ? 10.489 -2.542 3.593 1.00 86.12 168 GLN A O 1
ATOM 1342 N N . ILE A 1 169 ? 10.656 -3.274 1.477 1.00 81.12 169 ILE A N 1
ATOM 1343 C CA . ILE A 1 169 ? 9.251 -3.694 1.332 1.00 81.12 169 ILE A CA 1
ATOM 1344 C C . ILE A 1 169 ? 8.869 -4.733 2.391 1.00 81.12 169 ILE A C 1
ATOM 1346 O O . ILE A 1 169 ? 7.830 -4.605 3.025 1.00 81.12 169 ILE A O 1
ATOM 1350 N N . ARG A 1 170 ? 9.715 -5.744 2.628 1.00 78.75 170 ARG A N 1
ATOM 1351 C CA . ARG A 1 170 ? 9.450 -6.807 3.618 1.00 78.75 170 ARG A CA 1
ATOM 1352 C C . ARG A 1 170 ? 9.387 -6.282 5.053 1.00 78.75 170 ARG A C 1
ATOM 1354 O O . ARG A 1 170 ? 8.626 -6.801 5.869 1.00 78.75 170 ARG A O 1
ATOM 1361 N N . TRP A 1 171 ? 10.227 -5.304 5.379 1.00 77.94 171 TRP A N 1
ATOM 1362 C CA . TRP A 1 171 ? 10.277 -4.680 6.703 1.00 77.94 171 TRP A CA 1
ATOM 1363 C C . TRP A 1 171 ? 9.267 -3.541 6.859 1.00 77.94 171 TRP A C 1
ATOM 1365 O O . TRP A 1 171 ? 8.854 -3.227 7.983 1.00 77.94 171 TRP A O 1
ATOM 1375 N N . HIS A 1 172 ? 8.814 -2.977 5.742 1.00 74.06 172 HIS A N 1
ATOM 1376 C CA . HIS A 1 172 ? 7.681 -2.078 5.677 1.00 74.06 172 HIS A CA 1
ATOM 1377 C C . HIS A 1 172 ? 6.418 -2.889 5.956 1.00 74.06 172 HIS A C 1
ATOM 1379 O O . HIS A 1 172 ? 6.105 -3.857 5.275 1.00 74.06 172 HIS A O 1
ATOM 1385 N N . GLN A 1 173 ? 5.693 -2.542 7.015 1.00 64.75 173 GLN A N 1
ATOM 1386 C CA . GLN A 1 173 ? 4.441 -3.213 7.361 1.00 64.75 173 GLN A CA 1
ATOM 1387 C C . GLN A 1 173 ? 3.291 -2.269 7.011 1.00 64.75 173 GLN A C 1
ATOM 1389 O O . GLN A 1 173 ? 2.939 -1.445 7.856 1.00 64.75 173 GLN A O 1
ATOM 1394 N N . PRO A 1 174 ? 2.697 -2.364 5.803 1.00 54.50 174 PRO A N 1
ATOM 1395 C CA . PRO A 1 174 ? 1.624 -1.466 5.371 1.00 54.50 174 PRO A CA 1
ATOM 1396 C C . PRO A 1 174 ? 0.430 -1.441 6.334 1.00 54.50 174 PRO A C 1
ATOM 1398 O O . PRO A 1 174 ? -0.203 -0.410 6.514 1.00 54.50 174 PRO A O 1
ATOM 1401 N N . ASN A 1 175 ? 0.165 -2.559 7.017 1.00 55.59 175 ASN A N 1
ATOM 1402 C CA . ASN A 1 175 ? -0.888 -2.670 8.029 1.00 55.59 175 ASN A CA 1
ATOM 1403 C C . ASN A 1 175 ? -0.406 -2.404 9.472 1.00 55.59 175 ASN A C 1
ATOM 1405 O O . ASN A 1 175 ? -1.207 -2.446 10.405 1.00 55.59 175 ASN A O 1
ATOM 1409 N N . GLY A 1 176 ? 0.895 -2.187 9.680 1.00 50.97 176 GLY A N 1
ATOM 1410 C CA . GLY A 1 176 ? 1.496 -2.049 11.010 1.00 50.97 176 GLY A CA 1
ATOM 1411 C C . GLY A 1 176 ? 1.269 -0.686 11.657 1.00 50.97 176 GLY A C 1
ATOM 1412 O O . GLY A 1 176 ? 1.534 -0.518 12.843 1.00 50.97 176 GLY A O 1
ATOM 1413 N N . GLU A 1 177 ? 0.732 0.279 10.910 1.00 49.34 177 GLU A N 1
ATOM 1414 C CA . GLU A 1 177 ? 0.272 1.565 11.449 1.00 49.34 177 GLU A CA 1
ATOM 1415 C C . GLU A 1 177 ? -0.935 1.394 12.383 1.00 49.34 177 GLU A C 1
ATOM 1417 O O . GLU A 1 177 ? -1.075 2.142 13.345 1.00 49.34 177 GLU A O 1
ATOM 1422 N N . GLY A 1 178 ? -1.734 0.339 12.169 1.00 48.00 178 GLY A N 1
ATOM 1423 C CA . GLY A 1 178 ? -2.817 -0.086 13.061 1.00 48.00 178 GLY A CA 1
ATOM 1424 C C . GLY A 1 178 ? -2.363 -0.705 14.378 1.00 48.00 178 GLY A C 1
ATOM 1425 O O . GLY A 1 178 ? -3.194 -1.011 15.229 1.00 48.00 178 GLY A O 1
ATOM 1426 N N . ASN A 1 179 ? -1.057 -0.912 14.555 1.00 54.69 179 ASN A N 1
ATOM 1427 C CA . ASN A 1 179 ? -0.496 -1.581 15.712 1.00 54.69 179 ASN A CA 1
ATOM 1428 C C . ASN A 1 179 ? 0.654 -0.763 16.331 1.00 54.69 179 ASN A C 1
ATOM 1430 O O . ASN A 1 179 ? 1.791 -0.814 15.847 1.00 54.69 179 ASN A O 1
ATOM 1434 N N . PRO A 1 180 ? 0.405 -0.080 17.462 1.00 52.03 180 PRO A N 1
ATOM 1435 C CA . PRO A 1 180 ? 1.406 0.722 18.167 1.00 52.03 180 PRO A CA 1
ATOM 1436 C C . PRO A 1 180 ? 2.707 -0.016 18.528 1.00 52.03 180 PRO A C 1
ATOM 1438 O O . PRO A 1 180 ? 3.736 0.618 18.741 1.00 52.03 180 PRO A O 1
ATOM 1441 N N . PHE A 1 181 ? 2.715 -1.349 18.566 1.00 50.53 181 PHE A N 1
ATOM 1442 C CA . PHE A 1 181 ? 3.907 -2.121 18.929 1.00 50.53 181 PHE A CA 1
ATOM 1443 C C . PHE A 1 181 ? 4.711 -2.624 17.738 1.00 50.53 181 PHE A C 1
ATOM 1445 O O . PHE A 1 181 ? 5.935 -2.701 17.822 1.00 50.53 181 PHE A O 1
ATOM 1452 N N . GLU A 1 182 ? 4.062 -2.885 16.601 1.00 53.81 182 GLU A N 1
ATOM 1453 C CA . GLU A 1 182 ? 4.786 -2.962 15.329 1.00 53.81 182 GLU A CA 1
ATOM 1454 C C . GLU A 1 182 ? 5.444 -1.615 15.030 1.00 53.81 182 GLU A C 1
ATOM 1456 O O . GLU A 1 182 ? 6.579 -1.577 14.553 1.00 53.81 182 GLU A O 1
ATOM 1461 N N . TYR A 1 183 ? 4.794 -0.507 15.413 1.00 53.88 183 TYR A N 1
ATOM 1462 C CA . TYR A 1 183 ? 5.390 0.823 15.369 1.00 53.88 183 TYR A CA 1
ATOM 1463 C C . TYR A 1 183 ? 6.710 0.934 16.166 1.00 53.88 183 TYR A C 1
ATOM 1465 O O . TYR A 1 183 ? 7.694 1.469 15.643 1.00 53.88 183 TYR A O 1
ATOM 1473 N N . LEU A 1 184 ? 6.765 0.359 17.372 1.00 59.84 184 LEU A N 1
ATOM 1474 C CA . LEU A 1 184 ? 7.927 0.378 18.274 1.00 59.84 184 LEU A CA 1
ATOM 1475 C C . LEU A 1 184 ? 9.036 -0.634 17.931 1.00 59.84 184 LEU A C 1
ATOM 1477 O O . LEU A 1 184 ? 10.011 -0.742 18.672 1.00 59.84 184 LEU A O 1
ATOM 1481 N N . ASN A 1 185 ? 8.947 -1.360 16.813 1.00 68.62 185 ASN A N 1
ATOM 1482 C CA . ASN A 1 185 ? 9.990 -2.302 16.411 1.00 68.62 185 ASN A CA 1
ATOM 1483 C C . ASN A 1 185 ? 11.319 -1.575 16.098 1.00 68.62 185 ASN A C 1
ATOM 1485 O O . ASN A 1 185 ? 11.521 -1.051 14.999 1.00 68.62 185 ASN A O 1
ATOM 1489 N N . PHE A 1 186 ? 12.237 -1.558 17.071 1.00 72.38 186 PHE A N 1
ATOM 1490 C CA . PHE A 1 186 ? 13.546 -0.908 16.949 1.00 72.38 186 PHE A CA 1
ATOM 1491 C C . PHE A 1 186 ? 14.420 -1.539 15.860 1.00 72.38 186 PHE A C 1
ATOM 1493 O O . PHE A 1 186 ? 15.093 -0.812 15.134 1.00 72.38 186 PHE A O 1
ATOM 1500 N N . VAL A 1 187 ? 14.336 -2.862 15.665 1.00 74.81 187 VAL A N 1
ATOM 1501 C CA . VAL A 1 187 ? 15.080 -3.568 14.606 1.00 74.81 187 VAL A CA 1
ATOM 1502 C C . VAL A 1 187 ? 14.678 -3.045 13.233 1.00 74.81 187 VAL A C 1
ATOM 1504 O O . VAL A 1 187 ? 15.537 -2.789 12.398 1.00 74.81 187 VAL A O 1
ATOM 1507 N N . ARG A 1 188 ? 13.381 -2.806 13.013 1.00 80.81 188 ARG A N 1
ATOM 1508 C CA . ARG A 1 188 ? 12.885 -2.245 11.752 1.00 80.81 188 ARG A CA 1
ATOM 1509 C C . ARG A 1 188 ? 13.493 -0.875 11.461 1.00 80.81 188 ARG A C 1
ATOM 1511 O O . ARG A 1 188 ? 13.877 -0.626 10.327 1.00 80.81 188 ARG A O 1
ATOM 1518 N N . LYS A 1 189 ? 13.618 0.002 12.465 1.00 80.44 189 LYS A N 1
ATOM 1519 C CA . LYS A 1 189 ? 14.257 1.318 12.278 1.00 80.44 189 LYS A CA 1
ATOM 1520 C C . LYS A 1 189 ? 15.715 1.167 11.843 1.00 80.44 189 LYS A C 1
ATOM 1522 O O . LYS A 1 189 ? 16.132 1.837 10.903 1.00 80.44 189 LYS A O 1
ATOM 1527 N N . THR A 1 190 ? 16.457 0.260 12.477 1.00 81.81 190 THR A N 1
ATOM 1528 C CA . THR A 1 190 ? 17.850 -0.031 12.116 1.00 81.81 190 THR A CA 1
ATOM 1529 C C . THR A 1 190 ? 17.964 -0.611 10.708 1.00 81.81 190 THR A C 1
ATOM 1531 O O . THR A 1 190 ? 18.806 -0.162 9.937 1.00 81.81 190 THR A O 1
ATOM 1534 N N . VAL A 1 191 ? 17.094 -1.556 10.337 1.00 84.69 191 VAL A N 1
ATOM 1535 C CA . VAL A 1 191 ? 17.068 -2.135 8.985 1.00 84.69 191 VAL A CA 1
ATOM 1536 C C . VAL A 1 191 ? 16.715 -1.076 7.943 1.00 84.69 191 VAL A C 1
ATOM 1538 O O . VAL A 1 191 ? 17.416 -0.957 6.944 1.00 84.69 191 VAL A O 1
ATOM 1541 N N . HIS A 1 192 ? 15.692 -0.254 8.198 1.00 87.81 192 HIS A N 1
ATOM 1542 C CA . HIS A 1 192 ? 15.296 0.826 7.295 1.00 87.81 192 HIS A CA 1
ATOM 1543 C C . HIS A 1 192 ? 16.424 1.828 7.061 1.00 87.81 192 HIS A C 1
ATOM 1545 O O . HIS A 1 192 ? 16.652 2.232 5.921 1.00 87.81 192 HIS A O 1
ATOM 1551 N N . TRP A 1 193 ? 17.135 2.203 8.125 1.00 89.50 193 TRP A N 1
ATOM 1552 C CA . TRP A 1 193 ? 18.301 3.076 8.048 1.00 89.50 193 TRP A CA 1
ATOM 1553 C C . TRP A 1 193 ? 19.439 2.433 7.249 1.00 89.50 193 TRP A C 1
ATOM 1555 O O . TRP A 1 193 ? 19.957 3.053 6.325 1.00 89.50 193 TRP A O 1
ATOM 1565 N N . TRP A 1 194 ? 19.776 1.175 7.543 1.00 90.62 194 TRP A N 1
ATOM 1566 C CA . TRP A 1 194 ? 20.851 0.446 6.868 1.00 90.62 194 TRP A CA 1
ATOM 1567 C C . TRP A 1 194 ? 20.583 0.255 5.370 1.00 90.62 194 TRP A C 1
ATOM 1569 O O . TRP A 1 194 ? 21.431 0.571 4.534 1.00 90.62 194 TRP A O 1
ATOM 1579 N N . ASN A 1 195 ? 19.382 -0.212 5.022 1.00 92.56 195 ASN A N 1
ATOM 1580 C CA . ASN A 1 195 ? 18.933 -0.328 3.638 1.00 92.56 195 ASN A CA 1
ATOM 1581 C C . ASN A 1 195 ? 18.911 1.047 2.962 1.00 92.56 195 ASN A C 1
ATOM 1583 O O . ASN A 1 195 ? 19.386 1.183 1.840 1.00 92.56 195 ASN A O 1
ATOM 1587 N N . GLY A 1 196 ? 18.411 2.075 3.659 1.00 93.19 196 GLY A N 1
ATOM 1588 C CA . GLY A 1 196 ? 18.387 3.456 3.182 1.00 93.19 196 GLY A CA 1
ATOM 1589 C C . GLY A 1 196 ? 19.776 3.947 2.791 1.00 93.19 196 GLY A C 1
ATOM 1590 O O . GLY A 1 196 ? 19.973 4.355 1.653 1.00 93.19 196 GLY A O 1
ATOM 1591 N N . MET A 1 197 ? 20.759 3.798 3.680 1.00 93.62 197 MET A N 1
ATOM 1592 C CA . MET A 1 197 ? 22.149 4.164 3.404 1.00 93.62 197 MET A CA 1
ATOM 1593 C C . MET A 1 197 ? 22.738 3.421 2.205 1.00 93.62 197 MET A C 1
ATOM 1595 O O . MET A 1 197 ? 23.445 4.020 1.395 1.00 93.62 197 MET A O 1
ATOM 1599 N N . LYS A 1 198 ? 22.477 2.114 2.086 1.00 94.12 198 LYS A N 1
ATOM 1600 C CA . LYS A 1 198 ? 22.965 1.319 0.952 1.00 94.12 198 LYS A CA 1
ATOM 1601 C C . LYS A 1 198 ? 22.350 1.777 -0.369 1.00 94.12 198 LYS A C 1
ATOM 1603 O O . LYS A 1 198 ? 23.084 1.925 -1.344 1.00 94.12 198 LYS A O 1
ATOM 1608 N N . MET A 1 199 ? 21.042 2.035 -0.389 1.00 94.56 199 MET A N 1
ATOM 1609 C CA . MET A 1 199 ? 20.345 2.556 -1.568 1.00 94.56 199 MET A CA 1
ATOM 1610 C C . MET A 1 199 ? 20.839 3.958 -1.936 1.00 94.56 199 MET A C 1
ATOM 1612 O O . MET A 1 199 ? 21.154 4.198 -3.097 1.00 94.56 199 MET A O 1
ATOM 1616 N N . ASP A 1 200 ? 20.991 4.853 -0.958 1.00 94.94 200 ASP A N 1
ATOM 1617 C CA . ASP A 1 200 ? 21.478 6.220 -1.180 1.00 94.94 200 ASP A CA 1
ATOM 1618 C C . ASP A 1 200 ? 22.913 6.233 -1.706 1.00 94.94 200 ASP A C 1
ATOM 1620 O O . ASP A 1 200 ? 23.245 7.016 -2.596 1.00 94.94 200 ASP A O 1
ATOM 1624 N N . LYS A 1 201 ? 23.768 5.337 -1.200 1.00 95.44 201 LYS A N 1
ATOM 1625 C CA . LYS A 1 201 ? 25.130 5.165 -1.710 1.00 95.44 201 LYS A CA 1
ATOM 1626 C C . LYS A 1 201 ? 25.123 4.647 -3.147 1.00 95.44 201 LYS A C 1
ATOM 1628 O O . LYS A 1 201 ? 25.850 5.181 -3.977 1.00 95.44 201 LYS A O 1
ATOM 1633 N N . TYR A 1 202 ? 24.317 3.627 -3.444 1.00 95.00 202 TYR A N 1
ATOM 1634 C CA . TYR A 1 202 ? 24.231 3.047 -4.785 1.00 95.00 202 TYR A CA 1
ATOM 1635 C C . TYR A 1 202 ? 23.736 4.077 -5.808 1.00 95.00 202 TYR A C 1
ATOM 1637 O O . TYR A 1 202 ? 24.419 4.356 -6.789 1.00 95.00 202 TYR A O 1
ATOM 1645 N N . ILE A 1 203 ? 22.577 4.685 -5.542 1.00 95.12 203 ILE A N 1
ATOM 1646 C CA . ILE A 1 203 ? 21.950 5.664 -6.437 1.00 95.12 203 ILE A CA 1
ATOM 1647 C C . ILE A 1 203 ? 22.802 6.923 -6.528 1.00 95.12 203 ILE A C 1
ATOM 1649 O O . ILE A 1 203 ? 22.988 7.455 -7.615 1.00 95.12 203 ILE A O 1
ATOM 1653 N N . GLY A 1 204 ? 23.354 7.386 -5.407 1.00 94.88 204 GLY A N 1
ATOM 1654 C CA . GLY A 1 204 ? 24.225 8.551 -5.383 1.00 94.88 204 GLY A CA 1
ATOM 1655 C C . GLY A 1 204 ? 25.478 8.366 -6.236 1.00 94.88 204 GLY A C 1
ATOM 1656 O O . GLY A 1 204 ? 25.842 9.278 -6.967 1.00 94.88 204 GLY A O 1
ATOM 1657 N N . ASN A 1 205 ? 26.104 7.185 -6.202 1.00 94.75 205 ASN A N 1
ATOM 1658 C CA . ASN A 1 205 ? 27.261 6.892 -7.047 1.00 94.75 205 ASN A CA 1
ATOM 1659 C C . ASN A 1 205 ? 26.907 6.917 -8.542 1.00 94.75 205 ASN A C 1
ATOM 1661 O O . ASN A 1 205 ? 27.673 7.470 -9.333 1.00 94.75 205 ASN A O 1
ATOM 1665 N N . GLU A 1 206 ? 25.759 6.348 -8.928 1.00 92.88 206 GLU A N 1
ATOM 1666 C CA . GLU A 1 206 ? 25.318 6.362 -10.329 1.00 92.88 206 GLU A CA 1
ATOM 1667 C C . GLU A 1 206 ? 24.909 7.769 -10.777 1.00 92.88 206 GLU A C 1
ATOM 1669 O O . GLU A 1 206 ? 25.254 8.191 -11.875 1.00 92.88 206 GLU A O 1
ATOM 1674 N N . LEU A 1 207 ? 24.263 8.542 -9.900 1.00 93.25 207 LEU A N 1
ATOM 1675 C CA . LEU A 1 207 ? 23.932 9.944 -10.143 1.00 93.25 207 LEU A CA 1
ATOM 1676 C C . LEU A 1 207 ? 25.197 10.795 -10.341 1.00 93.25 207 LEU A C 1
ATOM 1678 O O . LEU A 1 207 ? 25.273 11.560 -11.298 1.00 93.25 207 LEU A O 1
ATOM 1682 N N . ASP A 1 208 ? 26.210 10.633 -9.486 1.00 91.94 208 ASP A N 1
ATOM 1683 C CA . ASP A 1 208 ? 27.480 11.367 -9.584 1.00 91.94 208 ASP A CA 1
ATOM 1684 C C . ASP A 1 208 ? 28.287 10.959 -10.829 1.00 91.94 208 ASP A C 1
ATOM 1686 O O . ASP A 1 208 ? 29.008 11.768 -11.420 1.00 91.94 208 ASP A O 1
ATOM 1690 N N . LYS A 1 209 ? 28.205 9.686 -11.233 1.00 90.81 209 LYS A N 1
ATOM 1691 C CA . LYS A 1 209 ? 28.780 9.199 -12.491 1.00 90.81 209 LYS A CA 1
ATOM 1692 C C . LYS A 1 209 ? 28.062 9.828 -13.682 1.00 90.81 209 LYS A C 1
ATOM 1694 O O . LYS A 1 209 ? 28.722 10.447 -14.515 1.00 90.81 209 LYS A O 1
ATOM 1699 N N . ARG A 1 210 ? 26.731 9.750 -13.712 1.00 88.69 210 ARG A N 1
ATOM 1700 C CA . ARG A 1 210 ? 25.923 10.284 -14.807 1.00 88.69 210 ARG A CA 1
ATOM 1701 C C . ARG A 1 210 ? 26.052 11.796 -14.936 1.00 88.69 210 ARG A C 1
ATOM 1703 O O . ARG A 1 210 ? 26.145 12.302 -16.044 1.0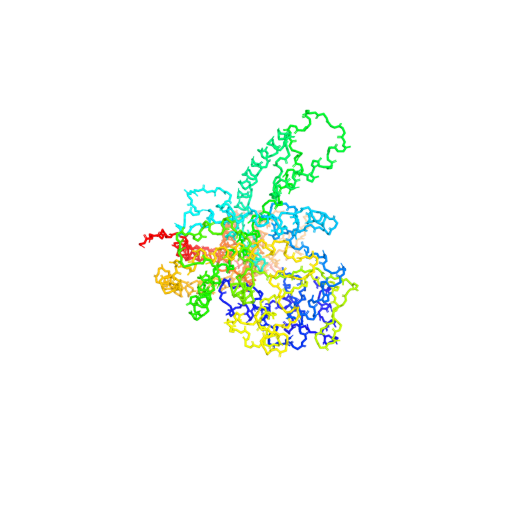0 88.69 210 ARG A O 1
ATOM 1710 N N . TYR A 1 211 ? 26.157 12.517 -13.823 1.00 87.81 211 TYR A N 1
ATOM 1711 C CA . TYR A 1 211 ? 26.419 13.954 -13.822 1.00 87.81 211 TYR A CA 1
ATOM 1712 C C . TYR A 1 211 ? 27.760 14.313 -14.477 1.00 87.81 211 TYR A C 1
ATOM 1714 O O . TYR A 1 211 ? 27.825 15.237 -15.283 1.00 87.81 211 TYR A O 1
ATOM 1722 N N . ARG A 1 212 ? 28.829 13.553 -14.197 1.00 86.69 212 ARG A N 1
ATOM 1723 C CA . ARG A 1 212 ? 30.135 13.757 -14.850 1.00 86.69 212 ARG A CA 1
ATOM 1724 C C . ARG A 1 212 ? 30.081 13.484 -16.350 1.00 86.69 212 ARG A C 1
ATOM 1726 O O . ARG A 1 212 ? 30.654 14.249 -17.118 1.00 86.69 212 ARG A O 1
ATOM 1733 N N . GLU A 1 213 ? 29.390 12.422 -16.759 1.00 85.19 213 GLU A N 1
ATOM 1734 C CA . GLU A 1 213 ? 29.148 12.129 -18.177 1.00 85.19 213 GLU A CA 1
ATOM 1735 C C . GLU A 1 213 ? 28.362 13.260 -18.846 1.00 85.19 213 GLU A C 1
ATOM 1737 O O . GLU A 1 213 ? 28.733 13.710 -19.925 1.00 85.19 213 GLU A O 1
ATOM 1742 N N . TYR A 1 214 ? 27.332 13.772 -18.168 1.00 80.19 214 TYR A N 1
ATOM 1743 C CA . TYR A 1 214 ? 26.496 14.865 -18.653 1.00 80.19 214 TYR A CA 1
ATOM 1744 C C . TYR A 1 214 ? 27.300 16.157 -18.879 1.00 80.19 214 TYR A C 1
ATOM 1746 O O . TYR A 1 214 ? 27.087 16.842 -19.874 1.00 80.19 214 TYR A O 1
ATOM 1754 N N . LEU A 1 215 ? 28.248 16.489 -17.993 1.00 80.12 215 LEU A N 1
ATOM 1755 C CA . LEU A 1 215 ? 29.134 17.652 -18.162 1.00 80.12 215 LEU A CA 1
ATOM 1756 C C . LEU A 1 215 ? 30.179 17.459 -19.272 1.00 80.12 215 LEU A C 1
ATOM 1758 O O . LEU A 1 215 ? 30.598 18.430 -19.904 1.00 80.12 215 LEU A O 1
ATOM 1762 N N . ALA A 1 216 ? 30.628 16.222 -19.494 1.00 80.44 216 ALA A N 1
ATOM 1763 C CA . ALA A 1 216 ? 31.601 15.897 -20.535 1.00 80.44 216 ALA A CA 1
ATOM 1764 C C . ALA A 1 216 ? 30.967 15.840 -21.938 1.00 80.44 216 ALA A C 1
ATOM 1766 O O . ALA A 1 216 ? 31.643 16.125 -22.932 1.00 80.44 216 ALA A O 1
ATOM 1767 N N . ASP A 1 217 ? 29.680 15.496 -22.033 1.00 76.12 217 ASP A N 1
ATOM 1768 C CA . ASP A 1 217 ? 28.955 15.395 -23.298 1.00 76.12 217 ASP A CA 1
ATOM 1769 C C . ASP A 1 217 ? 28.581 16.775 -23.873 1.00 76.12 217 ASP A C 1
ATOM 1771 O O . ASP A 1 217 ? 27.486 17.307 -23.683 1.00 76.12 217 ASP A O 1
ATOM 1775 N N . ARG A 1 218 ? 29.502 17.342 -24.661 1.00 58.75 218 ARG A N 1
ATOM 1776 C CA . ARG A 1 218 ? 29.275 18.567 -25.449 1.00 58.75 218 ARG A CA 1
ATOM 1777 C C . ARG A 1 218 ? 28.383 18.356 -26.682 1.00 58.75 218 ARG A C 1
ATOM 1779 O O . ARG A 1 218 ? 27.998 19.341 -27.306 1.00 58.75 218 ARG A O 1
ATOM 1786 N N . LYS A 1 219 ? 28.084 17.106 -27.070 1.00 57.16 219 LYS A N 1
ATOM 1787 C CA . LYS A 1 219 ? 27.384 16.762 -28.325 1.00 57.16 219 LYS A CA 1
ATOM 1788 C C . LYS A 1 219 ? 25.870 16.615 -28.168 1.00 57.16 219 LYS A C 1
ATOM 1790 O O . LYS A 1 219 ? 25.172 16.525 -29.173 1.00 57.16 219 LYS A O 1
ATOM 1795 N N . GLY A 1 220 ? 25.348 16.652 -26.942 1.00 56.22 220 GLY A N 1
ATOM 1796 C CA . GLY A 1 220 ? 23.907 16.724 -26.701 1.00 56.22 220 GLY A CA 1
ATOM 1797 C C . GLY A 1 220 ? 23.164 15.404 -26.907 1.00 56.22 220 GLY A C 1
ATOM 1798 O O . GLY A 1 220 ? 21.967 15.434 -27.194 1.00 56.22 220 GLY A O 1
ATOM 1799 N N . THR A 1 221 ? 23.820 14.255 -26.715 1.00 57.66 221 THR A N 1
ATOM 1800 C CA . THR A 1 221 ? 23.162 12.936 -26.652 1.00 57.66 221 THR A CA 1
ATOM 1801 C C . THR A 1 221 ? 22.405 12.772 -25.332 1.00 57.66 221 THR A C 1
ATOM 1803 O O . THR A 1 221 ? 22.732 11.967 -24.462 1.00 57.66 221 THR A O 1
ATOM 1806 N N . ARG A 1 222 ? 21.366 13.593 -25.165 1.00 68.12 222 ARG A N 1
ATOM 1807 C CA . ARG A 1 222 ? 20.526 13.644 -23.968 1.00 68.12 222 ARG A CA 1
ATOM 1808 C C . ARG A 1 222 ? 19.467 12.555 -24.051 1.00 68.12 222 ARG A C 1
ATOM 1810 O O . ARG A 1 222 ? 18.649 12.559 -24.971 1.00 68.12 222 ARG A O 1
ATOM 1817 N N . THR A 1 223 ? 19.457 11.639 -23.086 1.00 75.62 223 THR A N 1
ATOM 1818 C CA . THR A 1 223 ? 18.358 10.676 -22.958 1.00 75.62 223 THR A CA 1
ATOM 1819 C C . THR A 1 223 ? 17.238 11.294 -22.124 1.00 75.62 223 THR A C 1
ATOM 1821 O O . THR A 1 223 ? 17.463 12.223 -21.349 1.00 75.62 223 THR A O 1
ATOM 1824 N N . LYS A 1 224 ? 16.011 10.784 -22.251 1.00 81.00 224 LYS A N 1
ATOM 1825 C CA . LYS A 1 224 ? 14.903 11.163 -21.357 1.00 81.00 224 LYS A CA 1
ATOM 1826 C C . LYS A 1 224 ? 14.782 10.193 -20.176 1.00 81.00 224 LYS A C 1
ATOM 1828 O O . LYS A 1 224 ? 13.684 9.969 -19.667 1.00 81.00 224 LYS A O 1
ATOM 1833 N N . ALA A 1 225 ? 15.891 9.585 -19.754 1.00 86.31 225 ALA A N 1
ATOM 1834 C CA . ALA A 1 225 ? 15.926 8.830 -18.511 1.00 86.31 225 ALA A CA 1
ATOM 1835 C C . ALA A 1 225 ? 15.623 9.757 -17.325 1.00 86.31 225 ALA A C 1
ATOM 1837 O O . ALA A 1 225 ? 15.941 10.945 -17.342 1.00 86.31 225 ALA A O 1
ATOM 1838 N N . ILE A 1 226 ? 15.040 9.204 -16.262 1.00 86.25 226 ILE A N 1
ATOM 1839 C CA . ILE A 1 226 ? 14.670 9.966 -15.059 1.00 86.25 226 ILE A CA 1
ATOM 1840 C C . ILE A 1 226 ? 15.888 10.696 -14.474 1.00 86.25 226 ILE A C 1
ATOM 1842 O O . ILE A 1 226 ? 15.774 11.864 -14.118 1.00 86.25 226 ILE A O 1
ATOM 1846 N N . ILE A 1 227 ? 17.051 10.036 -14.424 1.00 88.75 227 ILE A N 1
ATOM 1847 C CA . ILE A 1 227 ? 18.306 10.636 -13.944 1.00 88.75 227 ILE A CA 1
ATOM 1848 C C . ILE A 1 227 ? 18.685 11.853 -14.800 1.00 88.75 227 ILE A C 1
ATOM 1850 O O . ILE A 1 227 ? 18.963 12.917 -14.253 1.00 88.75 227 ILE A O 1
ATOM 1854 N N . ASP A 1 228 ? 18.617 11.730 -16.125 1.00 86.94 228 ASP A N 1
ATOM 1855 C CA . ASP A 1 228 ? 18.981 12.808 -17.049 1.00 86.94 228 ASP A CA 1
ATOM 1856 C C . ASP A 1 228 ? 18.017 13.995 -16.960 1.00 86.94 228 ASP A C 1
ATOM 1858 O O . ASP A 1 228 ? 18.463 15.137 -16.962 1.00 86.94 228 ASP A O 1
ATOM 1862 N N . LEU A 1 229 ? 16.711 13.751 -16.810 1.00 85.69 229 LEU A N 1
ATOM 1863 C CA . LEU A 1 229 ? 15.716 14.822 -16.675 1.00 85.69 229 LEU A CA 1
ATOM 1864 C C . LEU A 1 229 ? 15.895 15.625 -15.382 1.00 85.69 229 LEU A C 1
ATOM 1866 O O . LEU A 1 229 ? 15.744 16.846 -15.391 1.00 85.69 229 LEU A O 1
ATOM 1870 N N . VAL A 1 230 ? 16.241 14.955 -14.277 1.00 85.25 230 VAL A N 1
ATOM 1871 C CA . VAL A 1 230 ? 16.538 15.628 -13.001 1.00 85.25 230 VAL A CA 1
ATOM 1872 C C . VAL A 1 230 ? 17.766 16.511 -13.144 1.00 85.25 230 VAL A C 1
ATOM 1874 O O . VAL A 1 230 ? 17.727 17.681 -12.766 1.00 85.25 230 VAL A O 1
ATOM 1877 N N . LEU A 1 231 ? 18.838 15.972 -13.727 1.00 86.62 231 LEU A N 1
ATOM 1878 C CA . LEU A 1 231 ? 20.071 16.718 -13.960 1.00 86.62 231 LEU A CA 1
ATOM 1879 C C . LEU A 1 231 ? 19.850 17.898 -14.915 1.00 86.62 231 LEU A C 1
ATOM 1881 O O . LEU A 1 231 ? 20.330 18.997 -14.648 1.00 86.62 231 LEU A O 1
ATOM 1885 N N . GLN A 1 232 ? 19.083 17.697 -15.990 1.00 83.25 232 GLN A N 1
ATOM 1886 C CA . GLN A 1 232 ? 18.764 18.738 -16.962 1.00 83.25 232 GLN A CA 1
ATOM 1887 C C . GLN A 1 232 ? 18.003 19.900 -16.319 1.00 83.25 232 GLN A C 1
ATOM 1889 O O . GLN A 1 232 ? 18.369 21.048 -16.559 1.00 83.25 232 GLN A O 1
ATOM 1894 N N . ALA A 1 233 ? 16.981 19.618 -15.505 1.00 81.00 233 ALA A N 1
ATOM 1895 C CA . ALA A 1 233 ? 16.199 20.654 -14.832 1.00 81.00 233 ALA A CA 1
ATOM 1896 C C . ALA A 1 233 ? 17.077 21.519 -13.911 1.00 81.00 233 ALA A C 1
ATOM 1898 O O . ALA A 1 233 ? 17.054 22.746 -14.001 1.00 81.00 233 ALA A O 1
ATOM 1899 N N . HIS A 1 234 ? 17.935 20.887 -13.108 1.00 81.00 234 HIS A N 1
ATOM 1900 C CA . HIS A 1 234 ? 18.851 21.599 -12.214 1.00 81.00 234 HIS A CA 1
ATOM 1901 C C . HIS A 1 234 ? 19.892 22.433 -12.959 1.00 81.00 234 HIS A C 1
ATOM 1903 O O . HIS A 1 234 ? 20.154 23.582 -12.602 1.00 81.00 234 HIS A O 1
ATOM 1909 N N . LEU A 1 235 ? 20.469 21.882 -14.027 1.00 76.25 235 LEU A N 1
ATOM 1910 C CA . LEU A 1 235 ? 21.455 22.600 -14.827 1.00 76.25 235 LEU A CA 1
ATOM 1911 C C . LEU A 1 235 ? 20.826 23.747 -15.619 1.00 76.25 235 LEU A C 1
ATOM 1913 O O . LEU A 1 235 ? 21.473 24.775 -15.766 1.00 76.25 235 LEU A O 1
ATOM 1917 N N . SER A 1 236 ? 19.579 23.630 -16.085 1.00 70.88 236 SER A N 1
ATOM 1918 C CA . SER A 1 236 ? 18.896 24.752 -16.742 1.00 70.88 236 SER A CA 1
ATOM 1919 C C . SER A 1 236 ? 18.638 25.935 -15.805 1.00 70.88 236 SER A C 1
ATOM 1921 O O . SER A 1 236 ? 18.701 27.076 -16.250 1.00 70.88 236 SER A O 1
ATOM 1923 N N . GLU A 1 237 ? 18.414 25.680 -14.514 1.00 66.50 237 GLU A N 1
ATOM 1924 C CA . GLU A 1 237 ? 18.294 26.731 -13.495 1.00 66.50 237 GLU A CA 1
ATOM 1925 C C . GLU A 1 237 ? 19.666 27.316 -13.112 1.00 66.50 237 GLU A C 1
ATOM 1927 O O . GLU A 1 237 ? 19.787 28.517 -12.882 1.00 66.50 237 GLU A O 1
ATOM 1932 N N . THR A 1 238 ? 20.712 26.482 -13.094 1.00 59.59 238 THR A N 1
ATOM 1933 C CA . THR A 1 238 ? 22.064 26.853 -12.630 1.00 59.59 238 THR A CA 1
ATOM 1934 C C . THR A 1 238 ? 22.937 27.492 -13.722 1.00 59.59 238 THR A C 1
ATOM 1936 O O . THR A 1 238 ? 23.784 28.320 -13.421 1.00 59.59 238 THR A O 1
ATOM 1939 N N . LEU A 1 239 ? 22.746 27.158 -15.003 1.00 53.81 239 LEU A N 1
ATOM 1940 C CA . LEU A 1 239 ? 23.505 27.730 -16.132 1.00 53.81 239 LEU A CA 1
ATOM 1941 C C . LEU A 1 239 ? 23.030 29.139 -16.535 1.00 53.81 239 LEU A C 1
ATOM 1943 O O . LEU A 1 239 ? 23.690 29.798 -17.335 1.00 53.81 239 LEU A O 1
ATOM 1947 N N . GLY A 1 240 ? 21.905 29.610 -15.986 1.00 51.22 240 GLY A N 1
ATOM 1948 C CA . GLY A 1 240 ? 21.461 31.003 -16.104 1.00 51.22 240 GLY A CA 1
ATOM 1949 C C . GLY A 1 240 ? 22.256 31.978 -15.223 1.00 51.22 240 GLY A C 1
ATOM 1950 O O . GLY A 1 240 ? 22.156 33.189 -15.407 1.00 51.22 240 GLY A O 1
ATOM 1951 N N . THR A 1 241 ? 23.062 31.469 -14.287 1.00 51.06 241 THR A N 1
ATOM 1952 C CA . THR A 1 241 ? 23.960 32.240 -13.425 1.00 51.06 241 THR A CA 1
ATOM 1953 C C . THR A 1 241 ? 25.409 31.879 -13.753 1.00 51.06 241 THR A C 1
ATOM 1955 O O . THR A 1 241 ? 25.783 30.713 -13.827 1.00 51.06 241 THR A O 1
ATOM 1958 N N . THR A 1 242 ? 26.250 32.883 -14.006 1.00 48.50 242 THR A N 1
ATOM 1959 C CA . THR A 1 242 ? 27.649 32.715 -14.431 1.00 48.50 242 THR A CA 1
ATOM 1960 C C . THR A 1 242 ? 28.488 32.061 -13.321 1.00 48.50 242 THR A C 1
ATOM 1962 O O . THR A 1 242 ? 29.113 32.747 -12.515 1.00 48.50 242 THR A O 1
ATOM 1965 N N . MET A 1 243 ? 28.483 30.729 -13.230 1.00 55.12 243 MET A N 1
ATOM 1966 C CA . MET A 1 243 ? 29.289 29.966 -12.270 1.00 55.12 243 MET A CA 1
ATOM 1967 C C . MET A 1 243 ? 30.574 29.453 -12.927 1.00 55.12 243 MET A C 1
ATOM 1969 O O . MET A 1 243 ? 30.579 29.053 -14.088 1.00 55.12 243 MET A O 1
ATOM 1973 N N . SER A 1 244 ? 31.682 29.466 -12.183 1.00 56.78 244 SER A N 1
ATOM 1974 C CA . SER A 1 244 ? 32.981 28.994 -12.672 1.00 56.78 244 SER A CA 1
ATOM 1975 C C . SER A 1 244 ? 33.036 27.463 -12.785 1.00 56.78 244 SER A C 1
ATOM 1977 O O . SER A 1 244 ? 32.430 26.746 -11.986 1.00 56.78 244 SER A O 1
ATOM 1979 N N . ASP A 1 245 ? 33.848 26.948 -13.717 1.00 59.31 245 ASP A N 1
ATOM 1980 C CA . ASP A 1 245 ? 34.085 25.506 -13.944 1.00 59.31 245 ASP A CA 1
ATOM 1981 C C . ASP A 1 245 ? 34.511 24.727 -12.679 1.00 59.31 245 ASP A C 1
ATOM 1983 O O . ASP A 1 245 ? 34.378 23.503 -12.607 1.00 59.31 245 ASP A O 1
ATOM 1987 N N . ALA A 1 246 ? 35.017 25.418 -11.652 1.00 56.47 246 ALA A N 1
ATOM 1988 C CA . ALA A 1 246 ? 35.369 24.823 -10.366 1.00 56.47 246 ALA A CA 1
ATOM 1989 C C . ALA A 1 246 ? 34.137 24.398 -9.541 1.00 56.47 246 ALA A C 1
ATOM 1991 O O . ALA A 1 246 ? 34.203 23.387 -8.840 1.00 56.47 246 ALA A O 1
ATOM 1992 N N . VAL A 1 247 ? 33.018 25.128 -9.650 1.00 59.41 247 VAL A N 1
ATOM 1993 C CA . VAL A 1 247 ? 31.765 24.863 -8.919 1.00 59.41 247 VAL A CA 1
ATOM 1994 C C . VAL A 1 247 ? 30.982 23.706 -9.548 1.00 59.41 247 VAL A C 1
ATOM 1996 O O . VAL A 1 247 ? 30.374 22.915 -8.832 1.00 59.41 247 VAL A O 1
ATOM 1999 N N . LEU A 1 248 ? 31.084 23.508 -10.866 1.00 65.69 248 LEU A N 1
ATOM 2000 C CA . LEU A 1 248 ? 30.386 22.432 -11.582 1.00 65.69 248 LEU A CA 1
ATOM 2001 C C . LEU A 1 248 ? 30.945 21.024 -11.309 1.00 65.69 248 LEU A C 1
ATOM 2003 O O . LEU A 1 248 ? 30.317 20.040 -11.687 1.00 65.69 248 LEU A O 1
ATOM 2007 N N . ARG A 1 249 ? 32.091 20.880 -10.624 1.00 68.06 249 ARG A N 1
ATOM 2008 C CA . ARG A 1 249 ? 32.754 19.574 -10.419 1.00 68.06 249 ARG A CA 1
ATOM 2009 C C . ARG A 1 249 ? 31.966 18.580 -9.563 1.00 68.06 249 ARG A C 1
ATOM 2011 O O . ARG A 1 249 ? 32.251 17.383 -9.630 1.00 68.06 249 ARG A O 1
ATOM 2018 N N . ARG A 1 250 ? 31.031 19.038 -8.725 1.00 75.31 250 ARG A N 1
ATOM 2019 C CA . ARG A 1 250 ? 30.206 18.174 -7.867 1.00 75.31 250 ARG A CA 1
ATOM 2020 C C . ARG A 1 250 ? 28.776 18.685 -7.810 1.00 75.31 250 ARG A C 1
ATOM 2022 O O . ARG A 1 250 ? 28.553 19.888 -7.790 1.00 75.31 250 ARG A O 1
ATOM 2029 N N . LEU A 1 251 ? 27.835 17.749 -7.741 1.00 84.19 251 LEU A N 1
ATOM 2030 C CA . LEU A 1 251 ? 26.429 18.065 -7.540 1.00 84.19 251 LEU A CA 1
ATOM 2031 C C . LEU A 1 251 ? 26.231 18.704 -6.159 1.00 84.19 251 LEU A C 1
ATOM 2033 O O . LEU A 1 251 ? 26.805 18.228 -5.172 1.00 84.19 251 LEU A O 1
ATOM 2037 N N . GLU A 1 252 ? 25.406 19.748 -6.079 1.00 86.62 252 GLU A N 1
ATOM 2038 C CA . GLU A 1 252 ? 25.080 20.386 -4.805 1.00 86.62 252 GLU A CA 1
ATOM 2039 C C . GLU A 1 252 ? 24.510 19.340 -3.820 1.00 86.62 252 GLU A C 1
ATOM 2041 O O . GLU A 1 252 ? 23.593 18.597 -4.187 1.00 86.62 252 GLU A O 1
ATOM 2046 N N . PRO A 1 253 ? 24.997 19.254 -2.564 1.00 89.31 253 PRO A N 1
ATOM 2047 C CA . PRO A 1 253 ? 24.571 18.213 -1.626 1.00 89.31 253 PRO A CA 1
ATOM 2048 C C . PRO A 1 253 ? 23.057 18.156 -1.378 1.00 89.31 253 PRO A C 1
ATOM 2050 O O . PRO A 1 253 ? 22.499 17.062 -1.249 1.00 89.31 253 PRO A O 1
ATOM 2053 N N . GLN A 1 254 ? 22.387 19.314 -1.323 1.00 89.19 254 GLN A N 1
ATOM 2054 C CA . GLN A 1 254 ? 20.939 19.381 -1.101 1.00 89.19 254 GLN A CA 1
ATOM 2055 C C . GLN A 1 254 ? 20.177 18.813 -2.299 1.00 89.19 254 GLN A C 1
ATOM 2057 O O . GLN A 1 254 ? 19.356 17.904 -2.141 1.00 89.19 254 GLN A O 1
ATOM 2062 N N . PHE A 1 255 ? 20.514 19.279 -3.504 1.00 89.56 255 PHE A N 1
ATOM 2063 C CA . PHE A 1 255 ? 19.926 18.780 -4.739 1.00 89.56 255 PHE A CA 1
ATOM 2064 C C . PHE A 1 255 ? 20.211 17.289 -4.957 1.00 89.56 255 PHE A C 1
ATOM 2066 O O . PHE A 1 255 ? 19.313 16.530 -5.315 1.00 89.56 255 PHE A O 1
ATOM 2073 N N . ARG A 1 256 ? 21.429 16.830 -4.652 1.00 92.31 256 ARG A N 1
ATOM 2074 C CA . ARG A 1 256 ? 21.807 15.413 -4.724 1.00 92.31 256 ARG A CA 1
ATOM 2075 C C . ARG A 1 256 ? 20.906 14.533 -3.867 1.00 92.31 256 ARG A C 1
ATOM 2077 O O . ARG A 1 256 ? 20.415 13.514 -4.345 1.00 92.31 256 ARG A O 1
ATOM 2084 N N . SER A 1 257 ? 20.654 14.928 -2.621 1.00 92.69 257 SER A N 1
ATOM 2085 C CA . SER A 1 257 ? 19.746 14.206 -1.719 1.00 92.69 257 SER A CA 1
ATOM 2086 C C . SER A 1 257 ? 18.303 14.174 -2.248 1.00 92.69 257 SER A C 1
ATOM 2088 O O . SER A 1 257 ? 17.630 13.137 -2.222 1.00 92.69 257 SER A O 1
ATOM 2090 N N . PHE A 1 258 ? 17.839 15.295 -2.805 1.00 91.81 258 PHE A N 1
ATOM 2091 C CA . PHE A 1 258 ? 16.522 15.399 -3.431 1.00 91.81 258 PHE A CA 1
ATOM 2092 C C . PHE A 1 258 ? 16.380 14.499 -4.671 1.00 91.81 258 PHE A C 1
ATOM 2094 O O . PHE A 1 258 ? 15.393 13.767 -4.796 1.00 91.81 258 PHE A O 1
ATOM 2101 N N . ALA A 1 259 ? 17.377 14.510 -5.558 1.00 92.75 259 ALA A N 1
ATOM 2102 C CA . ALA A 1 259 ? 17.432 13.689 -6.762 1.00 92.75 259 ALA A CA 1
ATOM 2103 C C . ALA A 1 259 ? 17.421 12.193 -6.420 1.00 92.75 259 ALA A C 1
ATOM 2105 O O . ALA A 1 259 ? 16.617 11.441 -6.974 1.00 92.75 259 ALA A O 1
ATOM 2106 N N . ILE A 1 260 ? 18.238 11.776 -5.442 1.00 94.56 260 ILE A N 1
ATOM 2107 C CA . ILE A 1 260 ? 18.236 10.403 -4.915 1.00 94.56 260 ILE A CA 1
ATOM 2108 C C . ILE A 1 260 ? 16.832 10.019 -4.432 1.00 94.56 260 ILE A C 1
ATOM 2110 O O . ILE A 1 260 ? 16.346 8.942 -4.773 1.00 94.56 260 ILE A O 1
ATOM 2114 N N . SER A 1 261 ? 16.149 10.909 -3.706 1.00 93.56 261 SER A N 1
ATOM 2115 C CA . SER A 1 261 ? 14.797 10.644 -3.199 1.00 93.56 261 SER A CA 1
ATOM 2116 C C . SER A 1 261 ? 13.768 10.443 -4.322 1.00 93.56 261 SER A C 1
ATOM 2118 O O . SER A 1 261 ? 12.916 9.559 -4.216 1.00 93.56 261 SER A O 1
ATOM 2120 N N . GLN A 1 262 ? 13.857 11.198 -5.429 1.00 93.12 262 GLN A N 1
ATOM 2121 C CA . GLN A 1 262 ? 12.978 10.982 -6.590 1.00 93.12 262 GLN A CA 1
ATOM 2122 C C . GLN A 1 262 ? 13.290 9.660 -7.297 1.00 93.12 262 GLN A C 1
ATOM 2124 O O . GLN A 1 262 ? 12.371 8.916 -7.635 1.00 93.12 262 GLN A O 1
ATOM 2129 N N . ILE A 1 263 ? 14.571 9.338 -7.499 1.00 93.12 263 ILE A N 1
ATOM 2130 C CA . ILE A 1 263 ? 14.988 8.092 -8.161 1.00 93.12 263 ILE A CA 1
ATOM 2131 C C . ILE A 1 263 ? 14.537 6.876 -7.339 1.00 93.12 263 ILE A C 1
ATOM 2133 O O . ILE A 1 263 ? 13.972 5.937 -7.898 1.00 93.12 263 ILE A O 1
ATOM 2137 N N . ARG A 1 264 ? 14.697 6.919 -6.007 1.00 92.75 264 ARG A N 1
ATOM 2138 C CA . ARG A 1 264 ? 14.174 5.893 -5.088 1.00 92.75 264 ARG A CA 1
ATOM 2139 C C . ARG A 1 264 ? 12.663 5.741 -5.204 1.00 92.75 264 ARG A C 1
ATOM 2141 O O . ARG A 1 264 ? 12.179 4.614 -5.272 1.00 92.75 264 ARG A O 1
ATOM 2148 N N . LEU A 1 265 ? 11.927 6.858 -5.236 1.00 92.06 265 LEU A N 1
ATOM 2149 C CA . LEU A 1 265 ? 10.476 6.839 -5.411 1.00 92.06 265 LEU A CA 1
ATOM 2150 C C . LEU A 1 265 ? 10.101 6.099 -6.699 1.00 92.06 265 LEU A C 1
ATOM 2152 O O . LEU A 1 265 ? 9.316 5.160 -6.626 1.00 92.06 265 LEU A O 1
ATOM 2156 N N . PHE A 1 266 ? 10.659 6.494 -7.847 1.00 92.12 266 PHE A N 1
ATOM 2157 C CA . PHE A 1 266 ? 10.330 5.893 -9.142 1.00 92.12 266 PHE A CA 1
ATOM 2158 C C . PHE A 1 266 ? 10.694 4.411 -9.233 1.00 92.12 266 PHE A C 1
ATOM 2160 O O . PHE A 1 266 ? 9.885 3.633 -9.734 1.00 92.12 266 PHE A O 1
ATOM 2167 N N . ALA A 1 267 ? 11.856 4.017 -8.703 1.00 90.00 267 ALA A N 1
ATOM 2168 C CA . ALA A 1 267 ? 12.259 2.615 -8.642 1.00 90.00 267 ALA A CA 1
ATOM 2169 C C . ALA A 1 267 ? 11.256 1.778 -7.831 1.00 90.00 267 ALA A C 1
ATOM 2171 O O . ALA A 1 267 ? 10.832 0.715 -8.275 1.00 90.00 267 ALA A O 1
ATOM 2172 N N . PHE A 1 268 ? 10.819 2.286 -6.675 1.00 89.44 268 PHE A N 1
ATOM 2173 C CA . PHE A 1 268 ? 9.848 1.595 -5.834 1.00 89.44 268 PHE A CA 1
ATOM 2174 C C . PHE A 1 268 ? 8.457 1.516 -6.475 1.00 89.44 268 PHE A C 1
ATOM 2176 O O . PHE A 1 268 ? 7.897 0.426 -6.580 1.00 89.44 268 PHE A O 1
ATOM 2183 N N . VAL A 1 269 ? 7.887 2.652 -6.903 1.00 88.62 269 VAL A N 1
ATOM 2184 C CA . VAL A 1 269 ? 6.499 2.674 -7.403 1.00 88.62 269 VAL A CA 1
ATOM 2185 C C . VAL A 1 269 ? 6.354 1.931 -8.728 1.00 88.62 269 VAL A C 1
ATOM 2187 O O . VAL A 1 269 ? 5.305 1.333 -8.959 1.00 88.62 269 VAL A O 1
ATOM 2190 N N . GLY A 1 270 ? 7.398 1.936 -9.567 1.00 88.00 270 GLY A N 1
ATOM 2191 C CA . GLY A 1 270 ? 7.442 1.153 -10.802 1.00 88.00 270 GLY A CA 1
ATOM 2192 C C . GLY A 1 270 ? 7.580 -0.348 -10.546 1.00 88.00 270 GLY A C 1
ATOM 2193 O O . GLY A 1 270 ? 6.992 -1.143 -11.26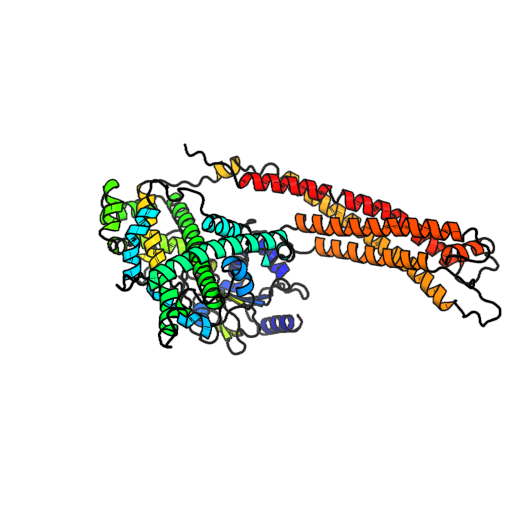4 1.00 88.00 270 GLY A O 1
ATOM 2194 N N . HIS A 1 271 ? 8.284 -0.751 -9.486 1.00 89.00 271 HIS A N 1
ATOM 2195 C CA . HIS A 1 271 ? 8.452 -2.162 -9.148 1.00 89.00 271 HIS A CA 1
ATOM 2196 C C . HIS A 1 271 ? 7.200 -2.772 -8.497 1.00 89.00 271 HIS A C 1
ATOM 2198 O O . HIS A 1 271 ? 6.668 -3.769 -8.984 1.00 89.00 271 HIS A O 1
ATOM 2204 N N . ASP A 1 272 ? 6.736 -2.215 -7.373 1.00 87.88 272 ASP A N 1
ATOM 2205 C CA . ASP A 1 272 ? 5.727 -2.858 -6.510 1.00 87.88 272 ASP A CA 1
ATOM 2206 C C . ASP A 1 272 ? 4.366 -3.013 -7.216 1.00 87.88 272 ASP A C 1
ATOM 2208 O O . ASP A 1 272 ? 3.738 -4.074 -7.189 1.00 87.88 272 ASP A O 1
ATOM 2212 N N . SER A 1 273 ? 3.941 -1.975 -7.942 1.00 92.50 273 SER A N 1
ATOM 2213 C CA . SER A 1 273 ? 2.660 -1.982 -8.655 1.00 92.50 273 SER A CA 1
ATOM 2214 C C . SER A 1 273 ? 2.675 -2.845 -9.924 1.00 92.50 273 SER A C 1
ATOM 2216 O O . SER A 1 273 ? 1.733 -3.605 -10.157 1.00 92.50 273 SER A O 1
ATOM 2218 N N . THR A 1 274 ? 3.742 -2.791 -10.726 1.00 93.81 274 THR A N 1
ATOM 2219 C CA . THR A 1 274 ? 3.841 -3.591 -11.956 1.00 93.81 274 THR A CA 1
ATOM 2220 C C . THR A 1 274 ? 4.027 -5.074 -11.638 1.00 93.81 274 THR A C 1
ATOM 2222 O O . THR A 1 274 ? 3.312 -5.900 -12.199 1.00 93.81 274 THR A O 1
ATOM 2225 N N . SER A 1 275 ? 4.916 -5.434 -10.703 1.00 91.94 275 SER A N 1
ATOM 2226 C CA . SER A 1 275 ? 5.152 -6.842 -10.337 1.00 91.94 275 SER A CA 1
ATOM 2227 C C . SER A 1 275 ? 3.898 -7.521 -9.779 1.00 91.94 275 SER A C 1
ATOM 2229 O O . SER A 1 275 ? 3.553 -8.620 -10.211 1.00 91.94 275 SER A O 1
ATOM 2231 N N . SER A 1 276 ? 3.156 -6.847 -8.892 1.00 92.62 276 SER A N 1
ATOM 2232 C CA . SER A 1 276 ? 1.870 -7.356 -8.399 1.00 92.62 276 SER A CA 1
ATOM 2233 C C . SER A 1 276 ? 0.845 -7.520 -9.525 1.00 92.62 276 SER A C 1
ATOM 2235 O O . SER A 1 276 ? 0.166 -8.545 -9.584 1.00 92.62 276 SER A O 1
ATOM 2237 N N . THR A 1 277 ? 0.781 -6.569 -10.462 1.00 96.94 277 THR A N 1
ATOM 2238 C CA . THR A 1 277 ? -0.098 -6.654 -11.637 1.00 96.94 277 THR A CA 1
ATOM 2239 C C . THR A 1 277 ? 0.244 -7.857 -12.520 1.00 96.94 277 THR A C 1
ATOM 2241 O O . THR A 1 277 ? -0.663 -8.587 -12.913 1.00 96.94 277 THR A O 1
ATOM 2244 N N . ILE A 1 278 ? 1.530 -8.114 -12.788 1.00 95.31 278 ILE A N 1
ATOM 2245 C CA . ILE A 1 278 ? 1.977 -9.291 -13.554 1.00 95.31 278 ILE A CA 1
ATOM 2246 C C . ILE A 1 278 ? 1.503 -10.575 -12.867 1.00 95.31 278 ILE A C 1
ATOM 2248 O O . ILE A 1 278 ? 0.874 -11.409 -13.515 1.00 95.31 278 ILE A O 1
ATOM 2252 N N . CYS A 1 279 ? 1.726 -10.711 -11.555 1.00 94.00 279 CYS A N 1
ATOM 2253 C CA . CYS A 1 279 ? 1.282 -11.881 -10.793 1.00 94.00 279 CYS A CA 1
ATOM 2254 C C . CYS A 1 279 ? -0.232 -12.122 -10.920 1.00 94.00 279 CYS A C 1
ATOM 2256 O O . CYS A 1 279 ? -0.655 -13.253 -11.158 1.00 94.00 279 CYS A O 1
ATOM 2258 N N . TYR A 1 280 ? -1.052 -11.071 -10.797 1.00 96.44 280 TYR A N 1
ATOM 2259 C CA . TYR A 1 280 ? -2.505 -11.202 -10.926 1.00 96.44 280 TYR A CA 1
ATOM 2260 C C . TYR A 1 280 ? -2.958 -11.501 -12.356 1.00 96.44 280 TYR A C 1
ATOM 2262 O O . TYR A 1 280 ? -3.866 -12.311 -12.522 1.00 96.44 280 TYR A O 1
ATOM 2270 N N . ILE A 1 281 ? -2.326 -10.916 -13.381 1.00 97.81 281 ILE A N 1
ATOM 2271 C CA . ILE A 1 281 ? -2.632 -11.247 -14.780 1.00 97.81 281 ILE A CA 1
ATOM 2272 C C . ILE A 1 281 ? -2.355 -12.730 -15.037 1.00 97.81 281 ILE A C 1
ATOM 2274 O O . ILE A 1 281 ? -3.218 -13.428 -15.563 1.00 97.81 281 ILE A O 1
ATOM 2278 N N . LEU A 1 282 ? -1.179 -13.231 -14.643 1.00 96.06 282 LEU A N 1
ATOM 2279 C CA . LEU A 1 282 ? -0.812 -14.634 -14.853 1.00 96.06 282 LEU A CA 1
ATOM 2280 C C . LEU A 1 282 ? -1.759 -15.581 -14.104 1.00 96.06 282 LEU A C 1
ATOM 2282 O O . LEU A 1 282 ? -2.216 -16.570 -14.675 1.00 96.06 282 LEU A O 1
ATOM 2286 N N . HIS A 1 283 ? -2.131 -15.246 -12.865 1.00 95.56 283 HIS A N 1
ATOM 2287 C CA . HIS A 1 283 ? -3.132 -15.999 -12.108 1.00 95.56 283 HIS A CA 1
ATOM 2288 C C . HIS A 1 283 ? -4.504 -16.018 -12.808 1.00 95.56 283 HIS A C 1
ATOM 2290 O O . HIS A 1 283 ? -5.105 -17.082 -12.979 1.00 95.56 283 HIS A O 1
ATOM 2296 N N . LEU A 1 284 ? -4.993 -14.862 -13.257 1.00 96.81 284 LEU A N 1
ATOM 2297 C CA . LEU A 1 284 ? -6.275 -14.758 -13.953 1.00 96.81 284 LEU A CA 1
ATOM 2298 C C . LEU A 1 284 ? -6.265 -15.526 -15.277 1.00 96.81 284 LEU A C 1
ATOM 2300 O O . LEU A 1 284 ? -7.218 -16.240 -15.567 1.00 96.81 284 LEU A O 1
ATOM 2304 N N . LEU A 1 285 ? -5.179 -15.466 -16.047 1.00 97.31 285 LEU A N 1
ATOM 2305 C CA . LEU A 1 285 ? -5.041 -16.244 -17.278 1.00 97.31 285 LEU A CA 1
ATOM 2306 C C . LEU A 1 285 ? -4.973 -17.755 -17.007 1.00 97.31 285 LEU A C 1
ATOM 2308 O O . LEU A 1 285 ? -5.614 -18.514 -17.729 1.00 97.31 285 LEU A O 1
ATOM 2312 N N . SER A 1 286 ? -4.283 -18.190 -15.944 1.00 95.19 286 SER A N 1
ATOM 2313 C CA . SER A 1 286 ? -4.207 -19.614 -15.563 1.00 95.19 286 SER A CA 1
ATOM 2314 C C . SER A 1 286 ? -5.566 -20.224 -15.210 1.00 95.19 286 SER A C 1
ATOM 2316 O O . SER A 1 286 ? -5.798 -21.409 -15.422 1.00 95.19 286 SER A O 1
ATOM 2318 N N . THR A 1 287 ? -6.486 -19.405 -14.697 1.00 94.06 287 THR A N 1
ATOM 2319 C CA . THR A 1 287 ? -7.835 -19.828 -14.296 1.00 94.06 287 THR A CA 1
ATOM 2320 C C . THR A 1 287 ? -8.894 -19.555 -15.370 1.00 94.06 287 THR A C 1
ATOM 2322 O O . THR A 1 287 ? -10.036 -19.980 -15.222 1.00 94.06 287 THR A O 1
ATOM 2325 N N . ASN A 1 288 ? -8.527 -18.887 -16.472 1.00 96.62 288 ASN A N 1
ATOM 2326 C CA . ASN A 1 288 ? -9.415 -18.531 -17.582 1.00 96.62 288 ASN A CA 1
ATOM 2327 C C . ASN A 1 288 ? -8.787 -18.938 -18.932 1.00 96.62 288 ASN A C 1
ATOM 2329 O O . ASN A 1 288 ? -8.358 -18.076 -19.708 1.00 96.62 288 ASN A O 1
ATOM 2333 N N . PRO A 1 289 ? -8.751 -20.246 -19.261 1.00 95.56 289 PRO A N 1
ATOM 2334 C CA . PRO A 1 289 ? -8.031 -20.765 -20.429 1.00 95.56 289 PRO A CA 1
ATOM 2335 C C . PRO A 1 289 ? -8.535 -20.198 -21.761 1.00 95.56 289 PRO A C 1
ATOM 2337 O O . PRO A 1 289 ? -7.750 -20.003 -22.685 1.00 95.56 289 PRO A O 1
ATOM 2340 N N . GLN A 1 290 ? -9.824 -19.857 -21.858 1.00 97.25 290 GLN A N 1
ATOM 2341 C CA . GLN A 1 290 ? -10.374 -19.216 -23.052 1.00 97.25 290 GLN A CA 1
ATOM 2342 C C . GLN A 1 290 ? -9.789 -17.814 -23.284 1.00 97.25 290 GLN A C 1
ATOM 2344 O O . GLN A 1 290 ? -9.485 -17.458 -24.422 1.00 97.25 290 GLN A O 1
ATOM 2349 N N . ALA A 1 291 ? -9.595 -17.032 -22.218 1.00 97.69 291 ALA A N 1
ATOM 2350 C CA . ALA A 1 291 ? -8.974 -15.715 -22.313 1.00 97.69 291 ALA A CA 1
ATOM 2351 C C . ALA A 1 291 ? -7.494 -15.834 -22.708 1.00 97.69 291 ALA A C 1
ATOM 2353 O O . ALA A 1 291 ? -7.029 -15.094 -23.573 1.00 97.69 291 ALA A O 1
ATOM 2354 N N . LEU A 1 292 ? -6.773 -16.815 -22.151 1.00 97.44 292 LEU A N 1
ATOM 2355 C CA . LEU A 1 292 ? -5.399 -17.120 -22.559 1.00 97.44 292 LEU A CA 1
ATOM 2356 C C . LEU A 1 292 ? -5.318 -17.523 -24.040 1.00 97.44 292 LEU A C 1
ATOM 2358 O O . LEU A 1 292 ? -4.475 -17.002 -24.767 1.00 97.44 292 LEU A O 1
ATOM 2362 N N . ALA A 1 293 ? -6.217 -18.389 -24.512 1.00 97.56 293 ALA A N 1
ATOM 2363 C CA . ALA A 1 293 ? -6.270 -18.804 -25.913 1.00 97.56 293 ALA A CA 1
ATOM 2364 C C . ALA A 1 293 ? -6.570 -17.628 -26.860 1.00 97.56 293 ALA A C 1
ATOM 2366 O O . ALA A 1 293 ? -5.934 -17.495 -27.904 1.00 97.56 293 ALA A O 1
ATOM 2367 N N . ASN A 1 294 ? -7.506 -16.747 -26.494 1.00 98.12 294 ASN A N 1
ATOM 2368 C CA . ASN A 1 294 ? -7.811 -15.541 -27.267 1.00 98.12 294 ASN A CA 1
ATOM 2369 C C . ASN A 1 294 ? -6.619 -14.573 -27.315 1.00 98.12 294 ASN A C 1
ATOM 2371 O O . ASN A 1 294 ? -6.307 -14.036 -28.376 1.00 98.12 294 ASN A O 1
ATOM 2375 N N . LEU A 1 295 ? -5.924 -14.393 -26.189 1.00 97.88 295 LEU A N 1
ATOM 2376 C CA . LEU A 1 295 ? -4.735 -13.552 -26.101 1.00 97.88 295 LEU A CA 1
ATOM 2377 C C . LEU A 1 295 ? -3.578 -14.112 -26.944 1.00 97.88 295 LEU A C 1
ATOM 2379 O O . LEU A 1 295 ? -2.961 -13.363 -27.698 1.00 97.88 295 LEU A O 1
ATOM 2383 N N . ARG A 1 296 ? -3.321 -15.427 -26.892 1.00 97.50 296 ARG A N 1
ATOM 2384 C CA . ARG A 1 296 ? -2.324 -16.090 -27.755 1.00 97.50 296 ARG A CA 1
ATOM 2385 C C . ARG A 1 296 ? -2.664 -15.940 -29.236 1.00 97.50 296 ARG A C 1
ATOM 2387 O O . ARG A 1 296 ? -1.784 -15.592 -30.018 1.00 97.50 296 ARG A O 1
ATOM 2394 N N . ARG A 1 297 ? -3.941 -16.103 -29.605 1.00 97.75 297 ARG A N 1
ATOM 2395 C CA . ARG A 1 297 ? -4.413 -15.911 -30.985 1.00 97.75 297 ARG A CA 1
ATOM 2396 C C . ARG A 1 297 ? -4.171 -14.484 -31.476 1.00 97.75 297 ARG A C 1
ATOM 2398 O O . ARG A 1 297 ? -3.691 -14.306 -32.590 1.00 97.75 297 ARG A O 1
ATOM 2405 N N . GLU A 1 298 ? -4.459 -13.475 -30.651 1.00 98.00 298 GLU A N 1
ATOM 2406 C CA . GLU A 1 298 ? -4.130 -12.080 -30.975 1.00 98.00 298 GLU A CA 1
ATOM 2407 C C . GLU A 1 298 ? -2.622 -11.913 -31.218 1.00 98.00 298 GLU A C 1
ATOM 2409 O O . GLU A 1 298 ? -2.208 -11.291 -32.198 1.00 98.00 298 GLU A O 1
ATOM 2414 N N . HIS A 1 299 ? -1.787 -12.483 -30.347 1.00 96.75 299 HIS A N 1
ATOM 2415 C CA . HIS A 1 299 ? -0.336 -12.374 -30.487 1.00 96.75 299 HIS A CA 1
ATOM 2416 C C . HIS A 1 299 ? 0.179 -13.064 -31.746 1.00 96.75 299 HIS A C 1
ATOM 2418 O O . HIS A 1 299 ? 1.045 -12.515 -32.413 1.00 96.75 299 HIS A O 1
ATOM 2424 N N . GLU A 1 300 ? -0.342 -14.234 -32.098 1.00 95.56 300 GLU A N 1
ATOM 2425 C CA . GLU A 1 300 ? 0.022 -14.945 -33.328 1.00 95.56 300 GLU A CA 1
ATOM 2426 C C . GLU A 1 300 ? -0.363 -14.153 -34.580 1.00 95.56 300 GLU A C 1
ATOM 2428 O O . GLU A 1 300 ? 0.433 -14.055 -35.514 1.00 95.56 300 GLU A O 1
ATOM 2433 N N . GLN A 1 301 ? -1.557 -13.554 -34.583 1.00 96.31 301 GLN A N 1
ATOM 2434 C CA . GLN A 1 301 ? -2.056 -12.751 -35.699 1.00 96.31 301 GLN A CA 1
ATOM 2435 C C . GLN A 1 301 ? -1.239 -11.474 -35.913 1.00 96.31 301 GLN A C 1
ATOM 2437 O O . GLN A 1 301 ? -0.993 -11.090 -37.054 1.00 96.31 301 GLN A O 1
ATOM 2442 N N . ILE A 1 302 ? -0.823 -10.812 -34.830 1.00 96.06 302 ILE A N 1
ATOM 2443 C CA . ILE A 1 302 ? -0.187 -9.489 -34.895 1.00 96.06 302 ILE A CA 1
ATOM 2444 C C . ILE A 1 302 ? 1.342 -9.584 -34.887 1.00 96.06 302 ILE A C 1
ATOM 2446 O O . ILE A 1 302 ? 2.005 -8.855 -35.618 1.00 96.06 302 ILE A O 1
ATOM 2450 N N . LEU A 1 303 ? 1.913 -10.465 -34.065 1.00 94.12 303 LEU A N 1
ATOM 2451 C CA . LEU A 1 303 ? 3.362 -10.602 -33.856 1.00 94.12 303 LEU A CA 1
ATOM 2452 C C . LEU A 1 303 ? 3.968 -11.772 -34.652 1.00 94.12 303 LEU A C 1
ATOM 2454 O O . LEU A 1 303 ? 5.182 -11.966 -34.621 1.00 94.12 303 LEU A O 1
ATOM 2458 N N . GLY A 1 304 ? 3.140 -12.552 -35.356 1.00 92.75 304 GLY A N 1
ATOM 2459 C CA . GLY A 1 304 ? 3.551 -13.706 -36.154 1.00 92.75 304 GLY A CA 1
ATOM 2460 C C . GLY A 1 304 ? 3.698 -14.998 -35.344 1.00 92.75 304 GLY A C 1
ATOM 2461 O O . GLY A 1 304 ? 3.848 -14.991 -34.122 1.00 92.75 304 GLY A O 1
ATOM 2462 N N . MET A 1 305 ? 3.669 -16.146 -36.026 1.00 91.31 305 MET A N 1
ATOM 2463 C CA . MET A 1 305 ? 3.719 -17.468 -35.376 1.00 91.31 305 MET A CA 1
ATOM 2464 C C . MET A 1 305 ? 5.114 -17.862 -34.865 1.00 91.31 305 MET A C 1
ATOM 2466 O O . MET A 1 305 ? 5.219 -18.600 -33.892 1.00 91.31 305 MET A O 1
ATOM 2470 N N . ASP A 1 306 ? 6.179 -17.362 -35.492 1.00 91.50 306 ASP A N 1
ATOM 2471 C CA . ASP A 1 306 ? 7.560 -17.755 -35.195 1.00 91.50 306 ASP A CA 1
ATOM 2472 C C . ASP A 1 306 ? 8.095 -17.076 -33.921 1.00 91.50 306 ASP A C 1
ATOM 2474 O O . ASP A 1 306 ? 8.418 -15.886 -33.916 1.00 91.50 306 ASP A O 1
ATOM 2478 N N . LEU A 1 307 ? 8.215 -17.850 -32.837 1.00 87.69 307 LEU A N 1
ATOM 2479 C CA . LEU A 1 307 ? 8.703 -17.370 -31.540 1.00 87.69 307 LEU A CA 1
ATOM 2480 C C . LEU A 1 307 ? 10.156 -16.885 -31.583 1.00 87.69 307 LEU A C 1
ATOM 2482 O O . LEU A 1 307 ? 10.517 -16.000 -30.809 1.00 87.69 307 LEU A O 1
ATOM 2486 N N . THR A 1 308 ? 10.981 -17.408 -32.497 1.00 87.88 308 THR A N 1
ATOM 2487 C CA . THR A 1 308 ? 12.393 -17.003 -32.605 1.00 87.88 308 THR A CA 1
ATOM 2488 C C . THR A 1 308 ? 12.540 -15.561 -33.088 1.00 87.88 308 THR A C 1
ATOM 2490 O O . THR A 1 308 ? 13.492 -14.880 -32.718 1.00 87.88 308 THR A O 1
ATOM 2493 N N . LYS A 1 309 ? 11.554 -15.065 -33.844 1.00 90.19 309 LYS A N 1
ATOM 2494 C CA . LYS A 1 309 ? 11.521 -13.703 -34.399 1.00 90.19 309 LYS A CA 1
ATOM 2495 C C . LYS A 1 309 ? 10.758 -12.709 -33.532 1.00 90.19 309 LYS A C 1
ATOM 2497 O O . LYS A 1 309 ? 10.769 -11.516 -33.823 1.00 90.19 309 LYS A O 1
ATOM 2502 N N . LEU A 1 310 ? 10.095 -13.173 -32.473 1.00 89.81 310 LEU A N 1
ATOM 2503 C CA . LEU A 1 310 ? 9.232 -12.344 -31.631 1.00 89.81 310 LEU A CA 1
ATOM 2504 C C . LEU A 1 310 ? 9.986 -11.163 -31.002 1.00 89.81 310 LEU A C 1
ATOM 2506 O O . LEU A 1 310 ? 9.514 -10.027 -31.048 1.00 89.81 310 LEU A O 1
ATOM 2510 N N . ALA A 1 311 ? 11.163 -11.426 -30.428 1.00 89.31 311 ALA A N 1
ATOM 2511 C CA . ALA A 1 311 ? 11.981 -10.388 -29.807 1.00 89.31 311 ALA A CA 1
ATOM 2512 C C . ALA A 1 311 ? 12.425 -9.333 -30.835 1.00 89.31 311 ALA A C 1
ATOM 2514 O O . ALA A 1 311 ? 12.317 -8.133 -30.579 1.00 89.31 311 ALA A O 1
ATOM 2515 N N . ASP A 1 312 ? 12.853 -9.771 -32.020 1.00 90.69 312 ASP A N 1
ATOM 2516 C CA . ASP A 1 312 ? 13.288 -8.883 -33.099 1.00 90.69 312 ASP A CA 1
ATOM 2517 C C . ASP A 1 312 ? 12.126 -8.074 -33.688 1.00 90.69 312 ASP A C 1
ATOM 2519 O O . ASP A 1 312 ? 12.287 -6.892 -33.997 1.00 90.69 312 ASP A O 1
ATOM 2523 N N . ALA A 1 313 ? 10.928 -8.659 -33.782 1.00 90.88 313 ALA A N 1
ATOM 2524 C CA . ALA A 1 313 ? 9.719 -7.957 -34.207 1.00 90.88 313 ALA A CA 1
ATOM 2525 C C . ALA A 1 313 ? 9.359 -6.816 -33.239 1.00 90.88 313 ALA A C 1
ATOM 2527 O O . ALA A 1 313 ? 9.134 -5.683 -33.667 1.00 90.88 313 ALA A O 1
ATOM 2528 N N . LEU A 1 314 ? 9.384 -7.077 -31.927 1.00 92.00 314 LEU A N 1
ATOM 2529 C CA . LEU A 1 314 ? 9.113 -6.060 -30.903 1.00 92.00 314 LEU A CA 1
ATOM 2530 C C . LEU A 1 314 ? 10.176 -4.948 -30.885 1.00 92.00 314 LEU A C 1
ATOM 2532 O O . LEU A 1 314 ? 9.841 -3.780 -30.690 1.00 92.00 314 LEU A O 1
ATOM 2536 N N . LYS A 1 315 ? 11.449 -5.294 -31.116 1.00 92.88 315 LYS A N 1
ATOM 2537 C CA . LYS A 1 315 ? 12.561 -4.333 -31.186 1.00 92.88 315 LYS A CA 1
ATOM 2538 C C . LYS A 1 315 ? 12.510 -3.458 -32.436 1.00 92.88 315 LYS A C 1
ATOM 2540 O O . LYS A 1 315 ? 12.725 -2.253 -32.344 1.00 92.88 315 LYS A O 1
ATOM 2545 N N . SER A 1 316 ? 12.253 -4.062 -33.595 1.00 92.94 316 SER A N 1
ATOM 2546 C CA . SER A 1 316 ? 12.237 -3.365 -34.887 1.00 92.94 316 SER A CA 1
ATOM 2547 C C . SER A 1 316 ? 10.993 -2.498 -35.075 1.00 92.94 316 SER A C 1
ATOM 2549 O O . SER A 1 316 ? 11.071 -1.460 -35.731 1.00 92.94 316 SER A O 1
ATOM 2551 N N . GLN A 1 317 ? 9.860 -2.879 -34.474 1.00 92.69 317 GLN A N 1
ATOM 2552 C CA . GLN A 1 317 ? 8.601 -2.139 -34.563 1.00 92.69 317 GLN A CA 1
ATOM 2553 C C . GLN A 1 317 ? 7.936 -1.954 -33.185 1.00 92.69 317 GLN A C 1
ATOM 2555 O O . GLN A 1 317 ? 6.868 -2.515 -32.939 1.00 92.69 317 GLN A O 1
ATOM 2560 N N . PRO A 1 318 ? 8.475 -1.104 -32.287 1.00 90.94 318 PRO A N 1
ATOM 2561 C CA . PRO A 1 318 ? 7.916 -0.893 -30.942 1.00 90.94 318 PRO A CA 1
ATOM 2562 C C . PRO A 1 318 ? 6.415 -0.560 -30.903 1.00 90.94 318 PRO A C 1
ATOM 2564 O O . PRO A 1 318 ? 5.690 -0.951 -29.984 1.00 90.94 318 PRO A O 1
ATOM 2567 N N . HIS A 1 319 ? 5.929 0.149 -31.926 1.00 92.81 319 HIS A N 1
ATOM 2568 C CA . HIS A 1 319 ? 4.534 0.572 -32.045 1.00 92.81 319 HIS A CA 1
ATOM 2569 C C . HIS A 1 319 ? 3.552 -0.568 -32.341 1.00 92.81 319 HIS A C 1
ATOM 2571 O O . HIS A 1 319 ? 2.350 -0.364 -32.177 1.00 92.81 319 HIS A O 1
ATOM 2577 N N . ILE A 1 320 ? 4.023 -1.766 -32.710 1.00 93.00 320 ILE A N 1
ATOM 2578 C CA . ILE A 1 320 ? 3.161 -2.932 -32.958 1.00 93.00 320 ILE A CA 1
ATOM 2579 C C . ILE A 1 320 ? 2.337 -3.314 -31.719 1.00 93.00 320 ILE A C 1
ATOM 2581 O O . ILE A 1 320 ? 1.204 -3.781 -31.825 1.00 93.00 320 ILE A O 1
ATOM 2585 N N . THR A 1 321 ? 2.857 -3.011 -30.525 1.00 92.25 321 THR A N 1
ATOM 2586 C CA . THR A 1 321 ? 2.178 -3.209 -29.236 1.00 92.25 321 THR A CA 1
ATOM 2587 C C . THR A 1 321 ? 0.879 -2.398 -29.094 1.00 92.25 321 THR A C 1
ATOM 2589 O O . THR A 1 321 ? 0.013 -2.747 -28.284 1.00 92.25 321 THR A O 1
ATOM 2592 N N . ASN A 1 322 ? 0.685 -1.340 -29.889 1.00 93.94 322 ASN A N 1
ATOM 2593 C CA . ASN A 1 322 ? -0.561 -0.569 -29.907 1.00 93.94 322 ASN A CA 1
ATOM 2594 C C . ASN A 1 322 ? -1.737 -1.366 -30.483 1.00 93.94 322 ASN A C 1
ATOM 2596 O O . ASN A 1 322 ? -2.873 -1.116 -30.091 1.00 93.94 322 ASN A O 1
ATOM 2600 N N . ASN A 1 323 ? -1.460 -2.357 -31.334 1.00 96.06 323 ASN A N 1
ATOM 2601 C CA . ASN A 1 323 ? -2.484 -3.170 -31.988 1.00 96.06 323 ASN A CA 1
ATOM 2602 C C . ASN A 1 323 ? -2.992 -4.321 -31.101 1.00 96.06 323 ASN A C 1
ATOM 2604 O O . ASN A 1 323 ? -3.987 -4.953 -31.435 1.00 96.06 323 ASN A O 1
ATOM 2608 N N . LEU A 1 324 ? -2.350 -4.575 -29.953 1.00 97.44 324 LEU A N 1
ATOM 2609 C CA . LEU A 1 324 ? -2.720 -5.634 -29.004 1.00 97.44 324 LEU A CA 1
ATOM 2610 C C . LEU A 1 324 ? -3.924 -5.216 -28.133 1.00 97.44 324 LEU A C 1
ATOM 2612 O O . LEU A 1 324 ? -3.797 -4.930 -26.933 1.00 97.44 324 LEU A O 1
ATOM 2616 N N . SER A 1 325 ? -5.088 -5.078 -28.762 1.00 97.94 325 SER A N 1
ATOM 2617 C CA . SER A 1 325 ? -6.343 -4.612 -28.161 1.00 97.94 325 SER A CA 1
ATOM 2618 C C . SER A 1 325 ? -6.894 -5.550 -27.073 1.00 97.94 325 SER A C 1
ATOM 2620 O O . SER A 1 325 ? -7.206 -5.089 -25.974 1.00 97.94 325 SER A O 1
ATOM 2622 N N . TYR A 1 326 ? -6.928 -6.860 -27.314 1.00 98.62 326 TYR A N 1
ATOM 2623 C CA . TYR A 1 326 ? -7.358 -7.884 -26.365 1.00 98.62 326 TYR A CA 1
ATOM 2624 C C . TYR A 1 326 ? -6.370 -8.017 -25.204 1.00 98.62 326 TYR A C 1
ATOM 2626 O O . TYR A 1 326 ? -6.769 -8.085 -24.046 1.00 98.62 326 TYR A O 1
ATOM 2634 N N . THR A 1 327 ? -5.066 -7.943 -25.470 1.00 98.56 327 THR A N 1
ATOM 2635 C CA . THR A 1 327 ? -4.039 -7.892 -24.418 1.00 98.56 327 THR A CA 1
ATOM 2636 C C . THR A 1 327 ? -4.227 -6.659 -23.532 1.00 98.56 327 THR A C 1
ATOM 2638 O O . THR A 1 327 ? -4.155 -6.745 -22.307 1.00 98.56 327 THR A O 1
ATOM 2641 N N . THR A 1 328 ? -4.534 -5.503 -24.132 1.00 98.50 328 THR A N 1
ATOM 2642 C CA . THR A 1 328 ? -4.880 -4.280 -23.386 1.00 98.50 328 THR A CA 1
ATOM 2643 C C . THR A 1 328 ? -6.113 -4.503 -22.512 1.00 98.50 328 THR A C 1
ATOM 2645 O O . THR A 1 328 ? -6.135 -4.070 -21.359 1.00 98.50 328 THR A O 1
ATOM 2648 N N . ALA A 1 329 ? -7.124 -5.187 -23.045 1.00 98.56 329 ALA A N 1
ATOM 2649 C CA . ALA A 1 329 ? -8.345 -5.533 -22.336 1.00 98.56 329 ALA A CA 1
ATOM 2650 C C . ALA A 1 329 ? -8.081 -6.465 -21.137 1.00 98.56 329 ALA A C 1
ATOM 2652 O O . ALA A 1 329 ? -8.555 -6.192 -20.037 1.00 98.56 329 ALA A O 1
ATOM 2653 N N . VAL A 1 330 ? -7.246 -7.494 -21.310 1.00 98.75 330 VAL A N 1
ATOM 2654 C CA . VAL A 1 330 ? -6.788 -8.403 -20.244 1.00 98.75 330 VAL A CA 1
ATOM 2655 C C . VAL A 1 330 ? -6.061 -7.647 -19.132 1.00 98.75 330 VAL A C 1
ATOM 2657 O O . VAL A 1 330 ? -6.354 -7.856 -17.953 1.00 98.75 330 VAL A O 1
ATOM 2660 N N . ILE A 1 331 ? -5.152 -6.731 -19.483 1.00 98.62 331 ILE A N 1
ATOM 2661 C CA . ILE A 1 331 ? -4.442 -5.900 -18.500 1.00 98.62 331 ILE A CA 1
ATOM 2662 C C . ILE A 1 331 ? -5.433 -5.029 -17.718 1.00 98.62 331 ILE A C 1
ATOM 2664 O O . ILE A 1 331 ? -5.398 -5.007 -16.488 1.00 98.62 331 ILE A O 1
ATOM 2668 N N . LYS A 1 332 ? -6.340 -4.326 -18.410 1.00 98.38 332 LYS A N 1
ATOM 2669 C CA . LYS A 1 332 ? -7.320 -3.437 -17.766 1.00 98.38 332 LYS A CA 1
ATOM 2670 C C . LYS A 1 332 ? -8.293 -4.199 -16.871 1.00 98.38 332 LYS A C 1
ATOM 2672 O O . LYS A 1 332 ? -8.606 -3.720 -15.785 1.00 98.38 332 LYS A O 1
ATOM 2677 N N . GLU A 1 333 ? -8.740 -5.378 -17.291 1.00 98.50 333 GLU A N 1
ATOM 2678 C CA . GLU A 1 333 ? -9.633 -6.211 -16.486 1.00 98.50 333 GLU A CA 1
ATOM 2679 C C . GLU A 1 333 ? -8.925 -6.784 -15.254 1.00 98.50 333 GLU A C 1
ATOM 2681 O O . GLU A 1 333 ? -9.498 -6.817 -14.166 1.00 98.50 333 GLU A O 1
ATOM 2686 N N . SER A 1 334 ? -7.646 -7.141 -15.384 1.00 98.38 334 SER A N 1
ATOM 2687 C CA . SER A 1 334 ? -6.838 -7.586 -14.244 1.00 98.38 334 SER A CA 1
ATOM 2688 C C . SER A 1 334 ? -6.641 -6.463 -13.225 1.00 98.38 334 SER A C 1
ATOM 2690 O O . SER A 1 334 ? -6.845 -6.664 -12.031 1.00 98.38 334 SER A O 1
ATOM 2692 N N . LEU A 1 335 ? -6.329 -5.252 -13.698 1.00 97.88 335 LEU A N 1
ATOM 2693 C CA . LEU A 1 335 ? -6.212 -4.048 -12.869 1.00 97.88 335 LEU A CA 1
ATOM 2694 C C . LEU A 1 335 ? -7.544 -3.603 -12.246 1.00 97.88 335 LEU A C 1
ATOM 2696 O O . LEU A 1 335 ? -7.531 -2.938 -11.214 1.00 97.88 335 LEU A O 1
ATOM 2700 N N . ARG A 1 336 ? -8.686 -3.944 -12.857 1.00 97.62 336 ARG A N 1
ATOM 2701 C CA . ARG A 1 336 ? -10.016 -3.722 -12.276 1.00 97.62 336 ARG A CA 1
ATOM 2702 C C . ARG A 1 336 ? -10.255 -4.662 -11.093 1.00 97.62 336 ARG A C 1
ATOM 2704 O O . ARG A 1 336 ? -10.692 -4.219 -10.037 1.00 97.62 336 ARG A O 1
ATOM 2711 N N . LEU A 1 337 ? -9.980 -5.955 -11.250 1.00 96.94 337 LEU A N 1
ATOM 2712 C CA . LEU A 1 337 ? -10.178 -6.927 -10.169 1.00 96.94 337 LEU A CA 1
ATOM 2713 C C . LEU A 1 337 ? -9.169 -6.739 -9.028 1.00 96.94 337 LEU A C 1
ATOM 2715 O O . LEU A 1 337 ? -9.539 -6.826 -7.855 1.00 96.94 337 LEU A O 1
ATOM 2719 N N . TYR A 1 338 ? -7.916 -6.440 -9.373 1.00 95.56 338 TYR A N 1
ATOM 2720 C CA . TYR A 1 338 ? -6.801 -6.336 -8.435 1.00 95.56 338 TYR A CA 1
ATOM 2721 C C . TYR A 1 338 ? -5.996 -5.042 -8.647 1.00 95.56 338 TYR A C 1
ATOM 2723 O O . TYR A 1 338 ? -4.837 -5.091 -9.066 1.00 95.56 338 TYR A O 1
ATOM 2731 N N . PRO A 1 339 ? -6.577 -3.863 -8.359 1.00 94.38 339 PRO A N 1
ATOM 2732 C CA . PRO A 1 339 ? -5.846 -2.607 -8.451 1.00 94.38 339 PRO A CA 1
ATOM 2733 C C . PRO A 1 339 ? -4.719 -2.576 -7.401 1.00 94.38 339 PRO A C 1
ATOM 2735 O O . PRO A 1 339 ? -4.991 -2.807 -6.218 1.00 94.38 339 PRO A O 1
ATOM 2738 N N . PRO A 1 340 ? -3.466 -2.244 -7.777 1.00 89.94 340 PRO A N 1
ATOM 2739 C CA . PRO A 1 340 ? -2.336 -2.244 -6.841 1.00 89.94 340 PRO A CA 1
ATOM 2740 C C . PRO A 1 340 ? -2.419 -1.207 -5.713 1.00 89.94 340 PRO A C 1
ATOM 2742 O O . PRO A 1 340 ? -1.661 -1.276 -4.748 1.00 89.94 340 PRO A O 1
ATOM 2745 N N . GLY A 1 341 ? -3.301 -0.212 -5.822 1.00 84.06 341 GLY A N 1
ATOM 2746 C CA . GLY A 1 341 ? -3.381 0.880 -4.860 1.00 84.06 341 GLY A CA 1
ATOM 2747 C C . GLY A 1 341 ? -4.754 1.533 -4.779 1.00 84.06 341 GLY A C 1
ATOM 2748 O O . GLY A 1 341 ? -5.710 1.118 -5.424 1.00 84.06 341 GLY A O 1
ATOM 2749 N N . GLY A 1 342 ? -4.823 2.570 -3.945 1.00 85.50 342 GLY A N 1
ATOM 2750 C CA . GLY A 1 342 ? -5.966 3.467 -3.798 1.00 85.50 342 GLY A CA 1
ATOM 2751 C C . GLY A 1 342 ? -5.498 4.919 -3.742 1.00 85.50 342 GLY A C 1
ATOM 2752 O O . GLY A 1 342 ? -4.313 5.218 -3.905 1.00 85.50 342 GLY A O 1
ATOM 2753 N N . CYS A 1 343 ? -6.418 5.840 -3.476 1.00 87.94 343 CYS A N 1
ATOM 2754 C CA . CYS A 1 343 ? -6.123 7.270 -3.487 1.00 87.94 343 CYS A CA 1
ATOM 2755 C C . CYS A 1 343 ? -6.551 7.920 -2.173 1.00 87.94 343 CYS A C 1
ATOM 2757 O O . CYS A 1 343 ? -7.679 7.730 -1.731 1.00 87.94 343 CYS A O 1
ATOM 2759 N N . SER A 1 344 ? -5.656 8.694 -1.551 1.00 89.31 344 SER A N 1
ATOM 2760 C CA . SER A 1 344 ? -5.935 9.392 -0.292 1.00 89.31 344 SER A CA 1
ATOM 2761 C C . SER A 1 344 ? -5.717 10.902 -0.413 1.00 89.31 344 SER A C 1
ATOM 2763 O O . SER A 1 344 ? -4.753 11.346 -1.048 1.00 89.31 344 SER A O 1
ATOM 2765 N N . ARG A 1 345 ? -6.617 11.697 0.171 1.00 91.44 345 ARG A N 1
ATOM 2766 C CA . ARG A 1 345 ? -6.556 13.168 0.252 1.00 91.44 345 ARG A CA 1
ATOM 2767 C C . ARG A 1 345 ? -6.822 13.638 1.672 1.00 91.44 345 ARG A C 1
ATOM 2769 O O . ARG A 1 345 ? -7.396 12.899 2.455 1.00 91.44 345 ARG A O 1
ATOM 2776 N N . SER A 1 346 ? -6.420 14.857 2.007 1.00 90.38 346 SER A N 1
ATOM 2777 C CA . SER A 1 346 ? -6.807 15.466 3.286 1.00 90.38 346 SER A CA 1
ATOM 2778 C C . SER A 1 346 ? -8.148 16.187 3.162 1.00 90.38 346 SER A C 1
ATOM 2780 O O . SER A 1 346 ? -8.427 16.798 2.127 1.00 90.38 346 SER A O 1
ATOM 2782 N N . GLY A 1 347 ? -8.964 16.128 4.212 1.00 91.06 347 GLY A N 1
ATOM 2783 C CA . GLY A 1 347 ? -10.205 16.888 4.290 1.00 91.06 347 GLY A CA 1
ATOM 2784 C C . GLY A 1 347 ? -9.963 18.397 4.398 1.00 91.06 347 GLY A C 1
ATOM 2785 O O . GLY A 1 347 ? -8.901 18.830 4.849 1.00 91.06 347 GLY A O 1
ATOM 2786 N N . GLN A 1 348 ? -10.924 19.215 3.957 1.00 92.81 348 GLN A N 1
ATOM 2787 C CA . GLN A 1 348 ? -10.826 20.679 3.985 1.00 92.81 348 GLN A CA 1
ATOM 2788 C C . GLN A 1 348 ? -12.058 21.311 4.654 1.00 92.81 348 GLN A C 1
ATOM 2790 O O . GLN A 1 348 ? -13.184 20.958 4.303 1.00 92.81 348 GLN A O 1
ATOM 2795 N N . PRO A 1 349 ? -11.891 22.282 5.577 1.00 90.69 349 PRO A N 1
ATOM 2796 C CA . PRO A 1 349 ? -13.010 22.895 6.304 1.00 90.69 349 PRO A CA 1
ATOM 2797 C C . PRO A 1 349 ? -14.094 23.509 5.414 1.00 90.69 349 PRO A C 1
ATOM 2799 O O . PRO A 1 349 ? -15.267 23.488 5.768 1.00 90.69 349 PRO A O 1
ATOM 2802 N N . THR A 1 350 ? -13.702 24.040 4.257 1.00 90.81 350 THR A N 1
ATOM 2803 C CA . THR A 1 350 ? -14.581 24.760 3.329 1.00 90.81 350 THR A CA 1
ATOM 2804 C C . THR A 1 350 ? -15.197 23.871 2.252 1.00 90.81 350 THR A C 1
ATOM 2806 O O . THR A 1 350 ? -15.889 24.377 1.373 1.00 90.81 350 THR A O 1
ATOM 2809 N N . VAL A 1 351 ? -14.954 22.556 2.286 1.00 94.12 351 VAL A N 1
ATOM 2810 C CA . VAL A 1 351 ? -15.411 21.644 1.235 1.00 94.12 351 VAL A CA 1
ATOM 2811 C C . VAL A 1 351 ? -16.328 20.571 1.803 1.00 94.12 351 VAL A C 1
ATOM 2813 O O . VAL A 1 351 ? -15.978 19.869 2.756 1.00 94.12 351 VAL A O 1
ATOM 2816 N N . SER A 1 352 ? -17.485 20.420 1.161 1.00 95.69 352 SER A N 1
ATOM 2817 C CA . SER A 1 352 ? -18.404 19.298 1.344 1.00 95.69 352 SER A CA 1
ATOM 2818 C C . SER A 1 352 ? -18.534 18.527 0.034 1.00 95.69 352 SER A C 1
ATOM 2820 O O . SER A 1 352 ? -18.479 19.118 -1.043 1.00 95.69 352 SER A O 1
ATOM 2822 N N . LEU A 1 353 ? -18.666 17.209 0.138 1.00 96.81 353 LEU A N 1
ATOM 2823 C CA . LEU A 1 353 ? -18.882 16.298 -0.982 1.00 96.81 353 LEU A CA 1
ATOM 2824 C C . LEU A 1 353 ? -20.329 15.810 -0.948 1.00 96.81 353 LEU A C 1
ATOM 2826 O O . LEU A 1 353 ? -20.873 15.585 0.127 1.00 96.81 353 LEU A O 1
ATOM 2830 N N . VAL A 1 354 ? -20.955 15.629 -2.102 1.00 97.62 354 VAL A N 1
ATOM 2831 C CA . VAL A 1 354 ? -22.328 15.118 -2.193 1.00 97.62 354 VAL A CA 1
ATOM 2832 C C . VAL A 1 354 ? -22.286 13.598 -2.305 1.00 97.62 354 VAL A C 1
ATOM 2834 O O . VAL A 1 354 ? -21.626 13.086 -3.207 1.00 97.62 354 VAL A O 1
ATOM 2837 N N . SER A 1 355 ? -22.945 12.885 -1.389 1.00 97.12 355 SER A N 1
ATOM 2838 C CA . SER A 1 355 ? -23.103 11.424 -1.457 1.00 97.12 355 SER A CA 1
ATOM 2839 C C . SER A 1 355 ? -23.994 11.014 -2.637 1.00 97.12 355 SER A C 1
ATOM 2841 O O . SER A 1 355 ? -24.749 11.833 -3.160 1.00 97.12 355 SER A O 1
ATOM 2843 N N . ASP A 1 356 ? -23.990 9.733 -3.009 1.00 95.38 356 ASP A N 1
ATOM 2844 C CA . ASP A 1 356 ? -24.886 9.209 -4.057 1.00 95.38 356 ASP A CA 1
ATOM 2845 C C . ASP A 1 356 ? -26.370 9.370 -3.670 1.00 95.38 356 ASP A C 1
ATOM 2847 O O . ASP A 1 356 ? -27.236 9.530 -4.526 1.00 95.38 356 ASP A O 1
ATOM 2851 N N . SER A 1 357 ? -26.658 9.428 -2.367 1.00 95.00 357 SER A N 1
ATOM 2852 C CA . SER A 1 357 ? -27.988 9.702 -1.816 1.00 95.00 357 SER A CA 1
ATOM 2853 C C . SER A 1 357 ? -28.317 11.203 -1.685 1.00 95.00 357 SER A C 1
ATOM 2855 O O . SER A 1 357 ? -29.284 11.553 -1.010 1.00 95.00 357 SER A O 1
ATOM 2857 N N . GLY A 1 358 ? -27.481 12.105 -2.210 1.00 96.44 358 GLY A N 1
ATOM 2858 C CA . GLY A 1 358 ? -27.696 13.558 -2.179 1.00 96.44 358 GLY A CA 1
ATOM 2859 C C . GLY A 1 358 ? -27.336 14.271 -0.866 1.00 96.44 358 GLY A C 1
ATOM 2860 O O . GLY A 1 358 ? -27.650 15.452 -0.708 1.00 96.44 358 GLY A O 1
ATOM 2861 N N . LYS A 1 359 ? -26.680 13.605 0.095 1.00 96.44 359 LYS A N 1
ATOM 2862 C CA . LYS A 1 359 ? -26.319 14.214 1.389 1.00 96.44 359 LYS A CA 1
ATOM 2863 C C . LYS A 1 359 ? -25.029 15.026 1.275 1.00 96.44 359 LYS A C 1
ATOM 2865 O O . LYS A 1 359 ? -24.026 14.542 0.755 1.00 96.44 359 LYS A O 1
ATOM 2870 N N . GLN A 1 360 ? -25.030 16.232 1.841 1.00 97.19 360 GLN A N 1
ATOM 2871 C CA . GLN A 1 360 ? -23.844 17.087 1.939 1.00 97.19 360 GLN A CA 1
ATOM 2872 C C . GLN A 1 360 ? -22.917 16.594 3.058 1.00 97.19 360 GLN A C 1
ATOM 2874 O O . GLN A 1 360 ? -23.216 16.739 4.243 1.00 97.19 360 GLN A O 1
ATOM 2879 N N . CYS A 1 361 ? -21.788 16.011 2.672 1.00 97.00 361 CYS A N 1
ATOM 2880 C CA . CYS A 1 361 ? -20.800 15.396 3.547 1.00 97.00 361 CYS A CA 1
ATOM 2881 C C . CYS A 1 361 ? -19.607 16.352 3.751 1.00 97.00 361 CYS A C 1
ATOM 2883 O O . CYS A 1 361 ? -18.731 16.427 2.883 1.00 97.00 361 CYS A O 1
ATOM 2885 N N . PRO A 1 362 ? -19.533 17.102 4.869 1.00 96.19 362 PRO A N 1
ATOM 2886 C CA . PRO A 1 362 ? -18.420 18.009 5.138 1.00 96.19 362 PRO A CA 1
ATOM 2887 C C . PRO A 1 362 ? -17.099 17.256 5.317 1.00 96.19 362 PRO A C 1
ATOM 2889 O O . PRO A 1 362 ? -17.051 16.176 5.909 1.00 96.19 362 PRO A O 1
ATOM 2892 N N . THR A 1 363 ? -16.006 17.850 4.841 1.00 94.94 363 THR A N 1
ATOM 2893 C CA . THR A 1 363 ? -14.663 17.250 4.922 1.00 94.94 363 THR A CA 1
ATOM 2894 C C . THR A 1 363 ? -13.748 17.940 5.938 1.00 94.94 363 THR A C 1
ATOM 2896 O O . THR A 1 363 ? -12.606 17.530 6.127 1.00 94.94 363 THR A O 1
ATOM 2899 N N . GLY A 1 364 ? -14.234 18.965 6.644 1.00 92.44 364 GLY A N 1
ATOM 2900 C CA . GLY A 1 364 ? -13.491 19.613 7.724 1.00 92.44 364 GLY A CA 1
ATOM 2901 C C . GLY A 1 364 ? -13.158 18.652 8.866 1.00 92.44 364 GLY A C 1
ATOM 2902 O O . GLY A 1 364 ? -14.003 17.863 9.279 1.00 92.44 364 GLY A O 1
ATOM 2903 N N . ASN A 1 365 ? -11.931 18.738 9.392 1.00 89.19 365 ASN A N 1
ATOM 2904 C CA . ASN A 1 365 ? -11.425 17.889 10.484 1.00 89.19 365 ASN A CA 1
ATOM 2905 C C . ASN A 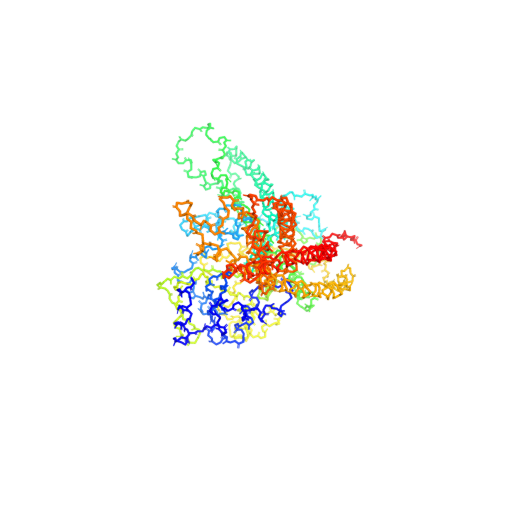1 365 ? -11.445 16.372 10.187 1.00 89.19 365 ASN A C 1
ATOM 2907 O O . ASN A 1 365 ? -11.394 15.555 11.107 1.00 89.19 365 ASN A O 1
ATOM 2911 N N . ILE A 1 366 ? -11.494 15.998 8.905 1.00 92.00 366 ILE A N 1
ATOM 2912 C CA . ILE A 1 366 ? -11.284 14.629 8.432 1.00 92.00 366 ILE A CA 1
ATOM 2913 C C . ILE A 1 366 ? -9.796 14.443 8.133 1.00 92.00 366 ILE A C 1
ATOM 2915 O O . ILE A 1 366 ? -9.224 15.182 7.333 1.00 92.00 366 ILE A O 1
ATOM 2919 N N . GLU A 1 367 ? -9.180 13.440 8.760 1.00 89.56 367 GLU A N 1
ATOM 2920 C CA . GLU A 1 367 ? -7.742 13.160 8.636 1.00 89.56 367 GLU A CA 1
ATOM 2921 C C . GLU A 1 367 ? -7.382 12.717 7.215 1.00 89.56 367 GLU A C 1
ATOM 2923 O O . GLU A 1 367 ? -6.398 13.175 6.631 1.00 89.56 367 GLU A O 1
ATOM 2928 N N . ALA A 1 368 ? -8.197 11.825 6.649 1.00 91.31 368 ALA A N 1
ATOM 2929 C CA . ALA A 1 368 ? -8.018 11.345 5.291 1.00 91.31 368 ALA A CA 1
ATOM 2930 C C . ALA A 1 368 ? -9.354 10.994 4.629 1.00 91.31 368 ALA A C 1
ATOM 2932 O O . ALA A 1 368 ? -10.183 10.276 5.186 1.00 91.31 368 ALA A O 1
ATOM 2933 N N . ILE A 1 369 ? -9.529 11.463 3.401 1.00 94.69 369 ILE A N 1
ATOM 2934 C CA . ILE A 1 369 ? -10.530 10.991 2.455 1.00 94.69 369 ILE A CA 1
ATOM 2935 C C . ILE A 1 369 ? -9.891 9.862 1.657 1.00 94.69 369 ILE A C 1
ATOM 2937 O O . ILE A 1 369 ? -8.873 10.088 1.002 1.00 94.69 369 ILE A O 1
ATOM 2941 N N . PHE A 1 370 ? -10.468 8.664 1.708 1.00 93.19 370 PHE A N 1
ATOM 2942 C CA . PHE A 1 370 ? -9.869 7.471 1.132 1.00 93.19 370 PHE A CA 1
ATOM 2943 C C . PHE A 1 370 ? -10.756 6.820 0.078 1.00 93.19 370 PHE A C 1
ATOM 2945 O O . PHE A 1 370 ? -11.771 6.206 0.399 1.00 93.19 370 PHE A O 1
ATOM 2952 N N . THR A 1 371 ? -10.339 6.921 -1.181 1.00 94.56 371 THR A N 1
ATOM 2953 C CA . THR A 1 371 ? -10.996 6.269 -2.313 1.00 94.56 371 THR A CA 1
ATOM 2954 C C . THR A 1 371 ? -10.487 4.839 -2.445 1.00 94.56 371 THR A C 1
ATOM 2956 O O . THR A 1 371 ? -9.314 4.615 -2.767 1.00 94.56 371 THR A O 1
ATOM 2959 N N . ILE A 1 372 ? -11.371 3.868 -2.215 1.00 94.50 372 ILE A N 1
ATOM 2960 C CA . ILE A 1 372 ? -11.046 2.440 -2.269 1.00 94.50 372 ILE A CA 1
ATOM 2961 C C . ILE A 1 372 ? -11.345 1.914 -3.672 1.00 94.50 372 ILE A C 1
ATOM 2963 O O . ILE A 1 372 ? -12.482 1.577 -4.003 1.00 94.50 372 ILE A O 1
ATOM 2967 N N . HIS A 1 373 ? -10.303 1.830 -4.502 1.00 94.88 373 HIS A N 1
ATOM 2968 C CA . HIS A 1 373 ? -10.416 1.363 -5.888 1.00 94.88 373 HIS A CA 1
ATOM 2969 C C . HIS A 1 373 ? -10.971 -0.057 -5.968 1.00 94.88 373 HIS A C 1
ATOM 2971 O O . HIS A 1 373 ? -11.926 -0.282 -6.698 1.00 94.88 373 HIS A O 1
ATOM 2977 N N . ALA A 1 374 ? -10.444 -0.981 -5.160 1.00 93.12 374 ALA A N 1
ATOM 2978 C CA . ALA A 1 374 ? -10.842 -2.389 -5.189 1.00 93.12 374 ALA A CA 1
ATOM 2979 C C . ALA A 1 374 ? -12.328 -2.627 -4.867 1.00 93.12 374 ALA A C 1
ATOM 2981 O O . ALA A 1 374 ? -12.881 -3.636 -5.297 1.00 93.12 374 ALA A O 1
ATOM 2982 N N . GLU A 1 375 ? -12.962 -1.731 -4.104 1.00 93.06 375 GLU A N 1
ATOM 2983 C CA . GLU A 1 375 ? -14.396 -1.798 -3.801 1.00 93.06 375 GLU A CA 1
ATOM 2984 C C . GLU A 1 375 ? -15.216 -1.165 -4.928 1.00 93.06 375 GLU A C 1
ATOM 2986 O O . GLU A 1 375 ? -16.155 -1.773 -5.428 1.00 93.06 375 GLU A O 1
ATOM 2991 N N . MET A 1 376 ? -14.803 0.008 -5.418 1.00 93.94 376 MET A N 1
ATOM 2992 C CA . MET A 1 376 ? -15.457 0.663 -6.556 1.00 93.94 376 MET A CA 1
ATOM 2993 C C . MET A 1 376 ? -15.409 -0.193 -7.831 1.00 93.94 376 MET A C 1
ATOM 2995 O O . MET A 1 376 ? -16.363 -0.222 -8.604 1.00 93.94 376 MET A O 1
ATOM 2999 N N . HIS A 1 377 ? -14.299 -0.895 -8.067 1.00 95.56 377 HIS A N 1
ATOM 3000 C CA . HIS A 1 377 ? -14.077 -1.707 -9.266 1.00 95.56 377 HIS A CA 1
ATOM 3001 C C . HIS A 1 377 ? -14.815 -3.044 -9.245 1.00 95.56 377 HIS A C 1
ATOM 3003 O O . HIS A 1 377 ? -14.960 -3.661 -10.297 1.00 95.56 377 HIS A O 1
ATOM 3009 N N . ARG A 1 378 ? -15.284 -3.485 -8.073 1.00 93.50 378 ARG A N 1
ATOM 3010 C CA . ARG A 1 378 ? -16.025 -4.742 -7.878 1.00 93.50 378 ARG A CA 1
ATOM 3011 C C . ARG A 1 378 ? -17.432 -4.528 -7.323 1.00 93.50 378 ARG A C 1
ATOM 3013 O O . ARG A 1 378 ? -18.122 -5.486 -6.990 1.00 93.50 378 ARG A O 1
ATOM 3020 N N . SER A 1 379 ? -17.892 -3.282 -7.249 1.00 92.50 379 SER A N 1
ATOM 3021 C CA . SER A 1 379 ? -19.262 -3.012 -6.832 1.00 92.50 379 SER A CA 1
ATOM 3022 C C . SER A 1 379 ? -20.239 -3.434 -7.940 1.00 92.50 379 SER A C 1
ATOM 3024 O O . SER A 1 379 ? -20.095 -2.979 -9.082 1.00 92.50 379 SER A O 1
ATOM 3026 N N . PRO A 1 380 ? -21.269 -4.243 -7.622 1.00 91.88 380 PRO A N 1
ATOM 3027 C CA . PRO A 1 380 ? -22.324 -4.595 -8.571 1.00 91.88 380 PRO A CA 1
ATOM 3028 C C . PRO A 1 380 ? -23.169 -3.385 -8.992 1.00 91.88 380 PRO A C 1
ATOM 3030 O O . PRO A 1 380 ? -23.903 -3.474 -9.969 1.00 91.88 380 PRO A O 1
ATOM 3033 N N . VAL A 1 381 ? -23.059 -2.252 -8.283 1.00 90.00 381 VAL A N 1
ATOM 3034 C CA . VAL A 1 381 ? -23.713 -0.989 -8.657 1.00 90.00 381 VAL A CA 1
ATOM 3035 C C . VAL A 1 381 ? -23.110 -0.422 -9.943 1.00 90.00 381 VAL A C 1
ATOM 3037 O O . VAL A 1 381 ? -23.826 0.178 -10.741 1.00 90.00 381 VAL A O 1
ATOM 3040 N N . TYR A 1 382 ? -21.802 -0.615 -10.160 1.00 90.88 382 TYR A N 1
ATOM 3041 C CA . TYR A 1 382 ? -21.087 0.002 -11.283 1.00 90.88 382 TYR A CA 1
ATOM 3042 C C . TYR A 1 382 ? -20.598 -0.982 -12.347 1.00 90.88 382 TYR A C 1
ATOM 3044 O O . TYR A 1 382 ? -20.203 -0.559 -13.434 1.00 90.88 382 TYR A O 1
ATOM 3052 N N . TRP A 1 383 ? -20.609 -2.280 -12.046 1.00 94.69 383 TRP A N 1
ATOM 3053 C CA . TRP A 1 383 ? -20.083 -3.317 -12.925 1.00 94.69 383 TRP A CA 1
ATOM 3054 C C . TRP A 1 383 ? -21.047 -4.495 -12.991 1.00 94.69 383 TRP A C 1
ATOM 3056 O O . TRP A 1 383 ? -21.299 -5.162 -11.989 1.00 94.69 383 TRP A O 1
ATOM 3066 N N . ASN A 1 384 ? -21.542 -4.800 -14.189 1.00 94.88 384 ASN A N 1
ATOM 3067 C CA . ASN A 1 384 ? -22.324 -6.010 -14.429 1.00 94.88 384 ASN A CA 1
ATOM 3068 C C . ASN A 1 384 ? -21.423 -7.244 -14.259 1.00 94.88 384 ASN A C 1
ATOM 3070 O O . ASN A 1 384 ? -20.352 -7.275 -14.852 1.00 94.88 384 ASN A O 1
ATOM 3074 N N . ARG A 1 385 ? -21.814 -8.270 -13.491 1.00 95.81 385 ARG A N 1
ATOM 3075 C CA . ARG A 1 385 ? -20.969 -9.447 -13.166 1.00 95.81 385 ARG A CA 1
ATOM 3076 C C . ARG A 1 385 ? -19.579 -9.045 -12.607 1.00 95.81 385 ARG A C 1
ATOM 3078 O O . ARG A 1 385 ? -18.561 -9.378 -13.215 1.00 95.81 385 ARG A O 1
ATOM 3085 N N . PRO A 1 386 ? -19.511 -8.319 -11.476 1.00 95.19 386 PRO A N 1
ATOM 3086 C CA . PRO A 1 386 ? -18.300 -7.618 -11.030 1.00 95.19 386 PRO A CA 1
ATOM 3087 C C . PRO A 1 386 ? -17.125 -8.532 -10.658 1.00 95.19 386 PRO A C 1
ATOM 3089 O O . PRO A 1 386 ? -15.974 -8.133 -10.813 1.00 95.19 386 PRO A O 1
ATOM 3092 N N . GLU A 1 387 ? -17.384 -9.748 -10.185 1.00 95.38 387 GLU A N 1
ATOM 3093 C CA . GLU A 1 387 ? -16.326 -10.684 -9.768 1.00 95.38 387 GLU A CA 1
ATOM 3094 C C . GLU A 1 387 ? -15.786 -11.533 -10.931 1.00 95.38 387 GLU A C 1
ATOM 3096 O O . GLU A 1 387 ? -14.763 -12.196 -10.793 1.00 95.38 387 GLU A O 1
ATOM 3101 N N . ALA A 1 388 ? -16.453 -11.520 -12.091 1.00 96.62 388 ALA A N 1
ATOM 3102 C CA . ALA A 1 388 ? -16.028 -12.294 -13.252 1.00 96.62 388 ALA A CA 1
ATOM 3103 C C . ALA A 1 388 ? -14.927 -11.563 -14.032 1.00 96.62 388 ALA A C 1
ATOM 3105 O O . ALA A 1 388 ? -15.041 -10.363 -14.297 1.00 96.62 388 ALA A O 1
ATOM 3106 N N . PHE A 1 389 ? -13.900 -12.306 -14.449 1.00 98.19 389 PHE A N 1
ATOM 3107 C CA . PHE A 1 389 ? -12.846 -11.821 -15.335 1.00 98.19 389 PHE A CA 1
ATOM 3108 C C . PHE A 1 389 ? -13.337 -11.822 -16.786 1.00 98.19 389 PHE A C 1
ATOM 3110 O O . PHE A 1 389 ? -13.412 -12.875 -17.415 1.00 98.19 389 PHE A O 1
ATOM 3117 N N . ILE A 1 390 ? -13.714 -10.649 -17.306 1.00 97.94 390 ILE A N 1
ATOM 3118 C CA . ILE A 1 390 ? -14.259 -10.505 -18.666 1.00 97.94 390 ILE A CA 1
ATOM 3119 C C . ILE A 1 390 ? -13.504 -9.389 -19.407 1.00 97.94 390 ILE A C 1
ATOM 3121 O O . ILE A 1 390 ? -13.922 -8.226 -19.360 1.00 97.94 390 ILE A O 1
ATOM 3125 N N . PRO A 1 391 ? -12.387 -9.704 -20.092 1.00 98.31 391 PRO A N 1
ATOM 3126 C CA . PRO A 1 391 ? -11.661 -8.739 -20.919 1.00 98.31 391 PRO A CA 1
ATOM 3127 C C . PRO A 1 391 ? -12.551 -8.050 -21.963 1.00 98.31 391 PRO A C 1
ATOM 3129 O O . PRO A 1 391 ? -12.400 -6.862 -22.232 1.00 98.31 391 PRO A O 1
ATOM 3132 N N . GLU A 1 392 ? -13.542 -8.750 -22.509 1.00 97.62 392 GLU A N 1
ATOM 3133 C CA . GLU A 1 392 ? -14.421 -8.267 -23.577 1.00 97.62 392 GLU A CA 1
ATOM 3134 C C . GLU A 1 392 ? -15.184 -6.982 -23.200 1.00 97.62 392 GLU A C 1
ATOM 3136 O O . GLU A 1 392 ? -15.547 -6.208 -24.084 1.00 97.62 392 GLU A O 1
ATOM 3141 N N . ARG A 1 393 ? -15.329 -6.667 -21.901 1.00 96.69 393 ARG A N 1
ATOM 3142 C CA . ARG A 1 393 ? -15.861 -5.378 -21.405 1.00 96.69 393 ARG A CA 1
ATOM 3143 C C . ARG A 1 393 ? -15.167 -4.161 -22.004 1.00 96.69 393 ARG A C 1
ATOM 3145 O O . ARG A 1 393 ? -15.764 -3.098 -22.118 1.00 96.69 393 ARG A O 1
ATOM 3152 N N . TRP A 1 394 ? -13.892 -4.294 -22.349 1.00 97.00 394 TRP A N 1
ATOM 3153 C CA . TRP A 1 394 ? -13.078 -3.200 -22.869 1.00 97.00 394 TRP A CA 1
ATOM 3154 C C . TRP A 1 394 ? -13.123 -3.076 -24.392 1.00 97.00 394 TRP A C 1
ATOM 3156 O O . TRP A 1 394 ? -12.451 -2.197 -24.930 1.00 97.00 394 TRP A O 1
ATOM 3166 N N . LEU A 1 395 ? -13.875 -3.954 -25.060 1.00 97.00 395 LEU A N 1
ATOM 3167 C CA . LEU A 1 395 ? -13.981 -4.051 -26.517 1.00 97.00 395 LEU A CA 1
ATOM 3168 C C . LEU A 1 395 ? -15.403 -3.780 -27.026 1.00 97.00 395 LEU A C 1
ATOM 3170 O O . LEU A 1 395 ? -15.595 -3.623 -28.227 1.00 97.00 395 LEU A O 1
ATOM 3174 N N . VAL A 1 396 ? -16.392 -3.729 -26.131 1.00 96.44 396 VAL A N 1
ATOM 3175 C CA . VAL A 1 396 ? -17.776 -3.388 -26.473 1.00 96.44 396 VAL A CA 1
ATOM 3176 C C . VAL A 1 396 ? -17.982 -1.875 -26.561 1.00 96.44 396 VAL A C 1
ATOM 3178 O O . VAL A 1 396 ? -17.279 -1.095 -25.916 1.00 96.44 396 VAL A O 1
ATOM 3181 N N . GLU A 1 397 ? -18.978 -1.464 -27.341 1.00 94.25 397 GLU A N 1
ATOM 3182 C CA . GLU A 1 397 ? -19.359 -0.060 -27.509 1.00 94.25 397 GLU A CA 1
ATOM 3183 C C . GLU A 1 397 ? -20.289 0.443 -26.390 1.00 94.25 397 GLU A C 1
ATOM 3185 O O . GLU A 1 397 ? -20.900 -0.336 -25.648 1.00 94.25 397 GLU A O 1
ATOM 3190 N N . GLU A 1 398 ? -20.395 1.771 -26.272 1.00 91.31 398 GLU A N 1
ATOM 3191 C CA . GLU A 1 398 ? -21.304 2.426 -25.328 1.00 91.31 398 GLU A CA 1
ATOM 3192 C C . GLU A 1 398 ? -22.758 2.014 -25.627 1.00 91.31 398 GLU A C 1
ATOM 3194 O O . GLU A 1 398 ? -23.220 2.105 -26.760 1.00 91.31 398 GLU A O 1
ATOM 3199 N N . GLY A 1 399 ? -23.469 1.525 -24.607 1.00 89.12 399 GLY A N 1
ATOM 3200 C CA . GLY A 1 399 ? -24.820 0.959 -24.734 1.00 89.12 399 GLY A CA 1
ATOM 3201 C C . GLY A 1 399 ? -24.887 -0.560 -24.541 1.00 89.12 399 GLY A C 1
ATOM 3202 O O . GLY A 1 399 ? -25.953 -1.083 -24.225 1.00 89.12 399 GLY A O 1
ATOM 3203 N N . ASN A 1 400 ? -23.761 -1.275 -24.644 1.00 95.25 400 ASN A N 1
ATOM 3204 C CA . ASN A 1 400 ? -23.692 -2.681 -24.246 1.00 95.25 400 ASN A CA 1
ATOM 3205 C C . ASN A 1 400 ? -23.755 -2.828 -22.711 1.00 95.25 400 ASN A C 1
ATOM 3207 O O . ASN A 1 400 ? -23.149 -2.042 -21.986 1.00 95.25 400 ASN A O 1
ATOM 3211 N N . GLU A 1 401 ? -24.415 -3.877 -22.206 1.00 93.38 401 GLU A N 1
ATOM 3212 C CA . GLU A 1 401 ? -24.535 -4.149 -20.761 1.00 93.38 401 GLU A CA 1
ATOM 3213 C C . GLU A 1 401 ? -23.196 -4.354 -20.025 1.00 93.38 401 GLU A C 1
ATOM 3215 O O . GLU A 1 401 ? -23.139 -4.281 -18.796 1.00 93.38 401 GLU A O 1
ATOM 3220 N N . LEU A 1 402 ? -22.122 -4.649 -20.762 1.00 93.50 402 LEU A N 1
ATOM 3221 C CA . LEU A 1 402 ? -20.771 -4.835 -20.241 1.00 93.50 402 LEU A CA 1
ATOM 3222 C C . LEU A 1 402 ? -19.915 -3.576 -20.310 1.00 93.50 402 LEU A C 1
ATOM 3224 O O . LEU A 1 402 ? -18.818 -3.582 -19.744 1.00 93.50 402 LEU A O 1
ATOM 3228 N N . PHE A 1 403 ? -20.400 -2.523 -20.971 1.00 92.56 403 PHE A N 1
ATOM 3229 C CA . PHE A 1 403 ? -19.662 -1.282 -21.118 1.00 92.56 403 PHE A CA 1
ATOM 3230 C C . PHE A 1 403 ? -19.399 -0.652 -19.735 1.00 92.56 403 PHE A C 1
ATOM 3232 O O . PHE A 1 403 ? -20.342 -0.422 -18.972 1.00 92.56 403 PHE A O 1
ATOM 3239 N N . PRO A 1 404 ? -18.133 -0.367 -19.376 1.00 89.88 404 PRO A N 1
ATOM 3240 C CA . PRO A 1 404 ? -17.789 0.191 -18.073 1.00 89.88 404 PRO A CA 1
ATOM 3241 C C . PRO A 1 404 ? -18.449 1.548 -17.820 1.00 89.88 404 PRO A C 1
ATOM 3243 O O . PRO A 1 404 ? -18.376 2.452 -18.657 1.00 89.88 404 PRO A O 1
ATOM 3246 N N . ILE A 1 405 ? -19.000 1.751 -16.620 1.00 91.69 405 ILE A N 1
ATOM 3247 C CA . ILE A 1 405 ? -19.513 3.067 -16.227 1.00 91.69 405 ILE A CA 1
ATOM 3248 C C . ILE A 1 405 ? -18.375 4.098 -16.217 1.00 91.69 405 ILE A C 1
ATOM 3250 O O . ILE A 1 405 ? -17.289 3.879 -15.662 1.00 91.69 405 ILE A O 1
ATOM 3254 N N . LYS A 1 406 ? -18.636 5.266 -16.815 1.00 90.25 406 LYS A N 1
ATOM 3255 C CA . LYS A 1 406 ? -17.674 6.372 -16.902 1.00 90.25 406 LYS A CA 1
ATOM 3256 C C . LYS A 1 406 ? -17.196 6.785 -15.502 1.00 90.25 406 LYS A C 1
ATOM 3258 O O . LYS A 1 406 ? -17.983 7.082 -14.610 1.00 90.25 406 LYS A O 1
ATOM 3263 N N . GLY A 1 407 ? -15.877 6.807 -15.311 1.00 90.94 407 GLY A N 1
ATOM 3264 C CA . GLY A 1 407 ? -15.239 7.179 -14.042 1.00 90.94 407 GLY A CA 1
ATOM 3265 C C . GLY A 1 407 ? -15.194 6.083 -12.967 1.00 90.94 407 GLY A C 1
ATOM 3266 O O . GLY A 1 407 ? -14.615 6.332 -11.907 1.00 90.94 407 GLY A O 1
ATOM 3267 N N . ALA A 1 408 ? -15.751 4.890 -13.220 1.00 93.88 408 ALA A N 1
ATOM 3268 C CA . ALA A 1 408 ? -15.650 3.747 -12.308 1.00 93.88 408 ALA A CA 1
ATOM 3269 C C . ALA A 1 408 ? -14.271 3.074 -12.374 1.00 93.88 408 ALA A C 1
ATOM 3271 O O . ALA A 1 408 ? -13.722 2.687 -11.345 1.00 93.88 408 ALA A O 1
ATOM 3272 N N . TYR A 1 409 ? -13.661 2.983 -13.561 1.00 95.75 409 TYR A N 1
ATOM 3273 C CA . TYR A 1 409 ? -12.289 2.489 -13.704 1.00 95.75 409 TYR A CA 1
ATOM 3274 C C . TYR A 1 409 ? -11.267 3.533 -13.240 1.00 95.75 409 TYR A C 1
ATOM 3276 O O . TYR A 1 409 ? -11.190 4.631 -13.788 1.00 95.75 409 TYR A O 1
ATOM 3284 N N . ARG A 1 410 ? -10.457 3.173 -12.238 1.00 94.69 410 ARG A N 1
ATOM 3285 C CA . ARG A 1 410 ? -9.519 4.080 -11.544 1.00 94.69 410 ARG A CA 1
ATOM 3286 C C . ARG A 1 410 ? -8.164 3.458 -11.212 1.00 94.69 410 ARG A C 1
ATOM 3288 O O . ARG A 1 410 ? -7.476 3.973 -10.344 1.00 94.69 410 ARG A O 1
ATOM 3295 N N . ALA A 1 411 ? -7.743 2.398 -11.901 1.00 94.69 411 ALA A N 1
ATOM 3296 C CA . ALA A 1 411 ? -6.472 1.728 -11.590 1.00 94.69 411 ALA A CA 1
ATOM 3297 C C . ALA A 1 411 ? -5.246 2.666 -11.643 1.00 94.69 411 ALA A C 1
ATOM 3299 O O . ALA A 1 411 ? -4.286 2.487 -10.902 1.00 94.69 411 ALA A O 1
ATOM 3300 N N . PHE A 1 412 ? -5.308 3.706 -12.481 1.00 94.94 412 PHE A N 1
ATOM 3301 C CA . PHE A 1 412 ? -4.292 4.759 -12.584 1.00 94.94 412 PHE A CA 1
ATOM 3302 C C . PHE A 1 412 ? -4.743 6.104 -11.987 1.00 94.94 412 PHE A C 1
ATOM 3304 O O . PHE A 1 412 ? -4.036 7.102 -12.124 1.00 94.94 412 PHE A O 1
ATOM 3311 N N . GLU A 1 413 ? -5.898 6.125 -11.316 1.00 93.62 413 GLU A N 1
ATOM 3312 C CA . GLU A 1 413 ? -6.635 7.307 -10.854 1.00 93.62 413 GLU A CA 1
ATOM 3313 C C . GLU A 1 413 ? -6.962 8.325 -11.974 1.00 93.62 413 GLU A C 1
ATOM 3315 O O . GLU A 1 413 ? -6.526 8.199 -13.118 1.00 93.62 413 GLU A O 1
ATOM 3320 N N . ILE A 1 414 ? -7.787 9.331 -11.672 1.00 92.19 414 ILE A N 1
ATOM 3321 C CA . ILE A 1 414 ? -8.196 10.391 -12.605 1.00 92.19 414 ILE A CA 1
ATOM 3322 C C . ILE A 1 414 ? -7.763 11.766 -12.071 1.00 92.19 414 ILE A C 1
ATOM 3324 O O . ILE A 1 414 ? -7.670 11.998 -10.866 1.00 92.19 414 ILE A O 1
ATOM 3328 N N . GLY A 1 415 ? -7.502 12.708 -12.979 1.00 90.12 415 GLY A N 1
ATOM 3329 C CA . GLY A 1 415 ? -7.208 14.101 -12.646 1.00 90.12 415 GLY A CA 1
ATOM 3330 C C . GLY A 1 415 ? -5.714 14.387 -12.438 1.00 90.12 415 GLY A C 1
ATOM 3331 O O . GLY A 1 415 ? -4.863 13.609 -12.869 1.00 90.12 415 GLY A O 1
ATOM 3332 N N . PRO A 1 416 ? -5.354 15.499 -11.770 1.00 87.50 416 PRO A N 1
ATOM 3333 C CA . PRO A 1 416 ? -3.982 16.036 -11.749 1.00 87.50 416 PRO A CA 1
ATOM 3334 C C . PRO A 1 416 ? -2.949 15.139 -11.046 1.00 87.50 416 PRO A C 1
ATOM 3336 O O . PRO A 1 416 ? -1.743 15.385 -11.107 1.00 87.50 416 PRO A O 1
ATOM 3339 N N . ARG A 1 417 ? -3.424 14.108 -10.343 1.00 87.75 417 ARG A N 1
ATOM 3340 C CA . ARG A 1 417 ? -2.627 13.150 -9.573 1.00 87.75 417 ARG A CA 1
ATOM 3341 C C . ARG A 1 417 ? -2.692 11.734 -10.144 1.00 87.75 417 ARG A C 1
ATOM 3343 O O . ARG A 1 417 ? -2.257 10.813 -9.459 1.00 87.75 417 ARG A O 1
ATOM 3350 N N . ASN A 1 418 ? -3.210 11.559 -11.361 1.00 92.00 418 ASN A N 1
ATOM 3351 C CA . ASN A 1 418 ? -3.186 10.265 -12.036 1.00 92.00 418 ASN A CA 1
ATOM 3352 C C . ASN A 1 418 ? -1.746 9.739 -12.197 1.00 92.00 418 ASN A C 1
ATOM 3354 O O . ASN A 1 418 ? -0.758 10.471 -12.040 1.00 92.00 418 ASN A O 1
ATOM 3358 N N . CYS A 1 419 ? -1.599 8.456 -12.498 1.00 93.44 419 CYS A N 1
ATOM 3359 C CA . CYS A 1 419 ? -0.296 7.849 -12.724 1.00 93.44 419 CYS A CA 1
ATOM 3360 C C . CYS A 1 419 ? 0.410 8.522 -13.911 1.00 93.44 419 CYS A C 1
ATOM 3362 O O . CYS A 1 419 ? -0.093 8.518 -15.031 1.00 93.44 419 CYS A O 1
ATOM 3364 N N . VAL A 1 420 ? 1.595 9.095 -13.672 1.00 92.75 420 VAL A N 1
ATOM 3365 C CA . VAL A 1 420 ? 2.402 9.718 -14.738 1.00 92.75 420 VAL A CA 1
ATOM 3366 C C . VAL A 1 420 ? 2.971 8.672 -15.705 1.00 92.75 420 VAL A C 1
ATOM 3368 O O . VAL A 1 420 ? 3.190 8.969 -16.872 1.00 92.75 420 VAL A O 1
ATOM 3371 N N . ALA A 1 421 ? 3.166 7.441 -15.223 1.00 93.50 421 ALA A N 1
ATOM 3372 C CA . ALA A 1 421 ? 3.780 6.342 -15.957 1.00 93.50 421 ALA A CA 1
ATOM 3373 C C . ALA A 1 421 ? 2.757 5.386 -16.600 1.00 93.50 421 ALA A C 1
ATOM 3375 O O . ALA A 1 421 ? 3.145 4.324 -17.071 1.00 93.50 421 ALA A O 1
ATOM 3376 N N . GLN A 1 422 ? 1.461 5.729 -16.646 1.00 94.00 422 GLN A N 1
ATOM 3377 C CA . GLN A 1 422 ? 0.421 4.825 -17.160 1.00 94.00 422 GLN A CA 1
ATOM 3378 C C . GLN A 1 422 ? 0.747 4.286 -18.565 1.00 94.00 422 GLN A C 1
ATOM 3380 O O . GLN A 1 422 ? 0.634 3.087 -18.798 1.00 94.00 422 GLN A O 1
ATOM 3385 N N . GLY A 1 423 ? 1.177 5.146 -19.495 1.00 94.25 423 GLY A N 1
ATOM 3386 C CA . GLY A 1 423 ? 1.539 4.718 -20.853 1.00 94.25 423 GLY A CA 1
ATOM 3387 C C . GLY A 1 423 ? 2.750 3.778 -20.891 1.00 94.25 423 GLY A C 1
ATOM 3388 O O . GLY A 1 423 ? 2.756 2.814 -21.657 1.00 94.25 423 GLY A O 1
ATOM 3389 N N . PHE A 1 424 ? 3.736 4.019 -20.021 1.00 94.44 424 PHE A N 1
ATOM 3390 C CA . PHE A 1 424 ? 4.900 3.148 -19.854 1.00 94.44 424 PHE A CA 1
ATOM 3391 C C . PHE A 1 424 ? 4.480 1.768 -19.341 1.00 94.44 424 PHE A C 1
ATOM 3393 O O . PHE A 1 424 ? 4.752 0.780 -20.010 1.00 94.44 424 PHE A O 1
ATOM 3400 N N . VAL A 1 425 ? 3.727 1.711 -18.237 1.00 95.31 425 VAL A N 1
ATOM 3401 C CA . VAL A 1 425 ? 3.277 0.451 -17.614 1.00 95.31 425 VAL A CA 1
ATOM 3402 C C . VAL A 1 425 ? 2.411 -0.368 -18.571 1.00 95.31 425 VAL A C 1
ATOM 3404 O O . VAL A 1 425 ? 2.593 -1.573 -18.698 1.00 95.31 425 VAL A O 1
ATOM 3407 N N . MET A 1 426 ? 1.489 0.270 -19.299 1.00 96.94 426 MET A N 1
ATOM 3408 C CA . MET A 1 426 ? 0.663 -0.438 -20.283 1.00 96.94 426 MET A CA 1
ATOM 3409 C C . MET A 1 426 ? 1.496 -1.024 -21.430 1.00 96.94 426 MET A C 1
ATOM 3411 O O . MET A 1 426 ? 1.140 -2.077 -21.947 1.00 96.94 426 MET A O 1
ATOM 3415 N N . THR A 1 427 ? 2.580 -0.362 -21.839 1.00 96.06 427 THR A N 1
ATOM 3416 C CA . THR A 1 427 ? 3.481 -0.877 -22.884 1.00 96.06 427 THR A CA 1
ATOM 3417 C C . THR A 1 427 ? 4.344 -2.012 -22.340 1.00 96.06 427 THR A C 1
ATOM 3419 O O . THR A 1 427 ? 4.407 -3.078 -22.945 1.00 96.06 427 THR A O 1
ATOM 3422 N N . GLU A 1 428 ? 4.937 -1.809 -21.165 1.00 94.94 428 GLU A N 1
ATOM 3423 C CA . GLU A 1 428 ? 5.758 -2.787 -20.451 1.00 94.94 428 GLU A CA 1
ATOM 3424 C C . GLU A 1 428 ? 4.994 -4.098 -20.221 1.00 94.94 428 GLU A C 1
ATOM 3426 O O . GLU A 1 428 ? 5.458 -5.161 -20.625 1.00 94.94 428 GLU A O 1
ATOM 3431 N N . LEU A 1 429 ? 3.770 -4.033 -19.683 1.00 96.50 429 LEU A N 1
ATOM 3432 C CA . LEU A 1 429 ? 2.936 -5.216 -19.460 1.00 96.50 429 LEU A CA 1
ATOM 3433 C C . LEU A 1 429 ? 2.604 -5.954 -20.764 1.00 96.50 429 LEU A C 1
ATOM 3435 O O . LEU A 1 429 ? 2.612 -7.180 -20.781 1.00 96.50 429 LEU A O 1
ATOM 3439 N N . LYS A 1 430 ? 2.347 -5.248 -21.872 1.00 96.81 430 LYS A N 1
ATOM 3440 C CA . LYS A 1 430 ? 2.104 -5.900 -23.172 1.00 96.81 430 LYS A CA 1
ATOM 3441 C C . LYS A 1 430 ? 3.338 -6.634 -23.685 1.00 96.81 430 LYS A C 1
ATOM 3443 O O . LYS A 1 430 ? 3.199 -7.752 -24.171 1.00 96.81 430 LYS A O 1
ATOM 3448 N N . VAL A 1 431 ? 4.521 -6.024 -23.571 1.00 94.44 431 VAL A N 1
ATOM 3449 C CA . VAL A 1 431 ? 5.796 -6.650 -23.960 1.00 94.44 431 VAL A CA 1
ATOM 3450 C C . VAL A 1 431 ? 6.049 -7.898 -23.115 1.00 94.44 431 VAL A C 1
ATOM 3452 O O . VAL A 1 431 ? 6.322 -8.962 -23.667 1.00 94.44 431 VAL A O 1
ATOM 3455 N N . ILE A 1 432 ? 5.877 -7.796 -21.795 1.00 93.56 432 ILE A N 1
ATOM 3456 C CA . ILE A 1 432 ? 6.041 -8.919 -20.865 1.00 93.56 432 ILE A CA 1
ATOM 3457 C C . ILE A 1 432 ? 5.086 -10.060 -21.210 1.00 93.56 432 ILE A C 1
ATOM 3459 O O . ILE A 1 432 ? 5.518 -11.203 -21.350 1.00 93.56 432 ILE A O 1
ATOM 3463 N N . LEU A 1 433 ? 3.797 -9.767 -21.399 1.00 95.00 433 LEU A N 1
ATOM 3464 C CA . LEU A 1 433 ? 2.822 -10.799 -21.742 1.00 95.00 433 LEU A CA 1
ATOM 3465 C C . LEU A 1 433 ? 3.130 -11.435 -23.095 1.00 95.00 433 LEU A C 1
ATOM 3467 O O . LEU A 1 433 ? 3.093 -12.657 -23.182 1.00 95.00 433 LEU A O 1
ATOM 3471 N N . ALA A 1 434 ? 3.489 -10.649 -24.114 1.00 93.56 434 ALA A N 1
ATOM 3472 C CA . ALA A 1 434 ? 3.862 -11.173 -25.427 1.00 93.56 434 ALA A CA 1
ATOM 3473 C C . ALA A 1 434 ? 5.011 -12.185 -25.353 1.00 93.56 434 ALA A C 1
ATOM 3475 O O . ALA A 1 434 ? 4.959 -13.221 -26.015 1.00 93.56 434 ALA A O 1
ATOM 3476 N N . LEU A 1 435 ? 6.022 -11.912 -24.523 1.00 90.88 435 LEU A N 1
ATOM 3477 C CA . LEU A 1 435 ? 7.187 -12.781 -24.362 1.00 90.88 435 LEU A CA 1
ATOM 3478 C C . LEU A 1 435 ? 6.897 -14.022 -23.507 1.00 90.88 435 LEU A C 1
ATOM 3480 O O . LEU A 1 435 ? 7.387 -15.102 -23.834 1.00 90.88 435 LEU A O 1
ATOM 3484 N N . LEU A 1 436 ? 6.107 -13.883 -22.437 1.00 91.06 436 LEU A N 1
ATOM 3485 C CA . LEU A 1 436 ? 5.874 -14.956 -21.468 1.00 91.06 436 LEU A CA 1
ATOM 3486 C C . LEU A 1 436 ? 4.763 -15.918 -21.891 1.00 91.06 436 LEU A C 1
ATOM 3488 O O . LEU A 1 436 ? 4.979 -17.125 -21.971 1.00 91.06 436 LEU A O 1
ATOM 3492 N N . VAL A 1 437 ? 3.562 -15.409 -22.173 1.00 92.62 437 VAL A N 1
ATOM 3493 C CA . VAL A 1 437 ? 2.370 -16.266 -22.299 1.00 92.62 437 VAL A CA 1
ATOM 3494 C C . VAL A 1 437 ? 2.385 -17.125 -23.556 1.00 92.62 437 VAL A C 1
ATOM 3496 O O . VAL A 1 437 ? 1.648 -18.099 -23.624 1.00 92.62 437 VAL A O 1
ATOM 3499 N N . ARG A 1 438 ? 3.210 -16.792 -24.553 1.00 88.31 438 ARG A N 1
ATOM 3500 C CA . ARG A 1 438 ? 3.390 -17.612 -25.757 1.00 88.31 438 ARG A CA 1
ATOM 3501 C C . ARG A 1 438 ? 4.319 -18.807 -25.547 1.00 88.31 438 ARG A C 1
ATOM 3503 O O . ARG A 1 438 ? 4.286 -19.725 -26.356 1.00 88.31 438 ARG A O 1
ATOM 3510 N N . GLN A 1 439 ? 5.155 -18.767 -24.511 1.00 88.38 439 GLN A N 1
ATOM 3511 C CA . GLN A 1 439 ? 6.187 -19.776 -24.249 1.00 88.38 439 GLN A CA 1
ATOM 3512 C C . GLN A 1 439 ? 5.869 -20.641 -23.033 1.00 88.38 439 GLN A C 1
ATOM 3514 O O . GLN A 1 439 ? 6.303 -21.786 -22.974 1.00 88.38 439 GLN A O 1
ATOM 3519 N N . PHE A 1 440 ? 5.098 -20.107 -22.086 1.00 89.81 440 PHE A N 1
ATOM 3520 C CA . PHE A 1 440 ? 4.793 -20.777 -20.832 1.00 89.81 440 PHE A CA 1
ATOM 3521 C C . PHE A 1 440 ? 3.288 -20.906 -20.618 1.00 89.81 440 PHE A C 1
ATOM 3523 O O . PHE A 1 440 ? 2.521 -19.971 -20.879 1.00 89.81 440 PHE A O 1
ATOM 3530 N N . ASP A 1 441 ? 2.888 -22.057 -20.086 1.00 90.19 441 ASP A N 1
ATOM 3531 C CA . ASP A 1 441 ? 1.628 -22.231 -19.376 1.00 90.19 441 ASP A CA 1
ATOM 3532 C C . ASP A 1 441 ? 1.872 -22.009 -17.882 1.00 90.19 441 ASP A C 1
ATOM 3534 O O . ASP A 1 441 ? 2.893 -22.422 -17.332 1.00 90.19 441 ASP A O 1
ATOM 3538 N N . PHE A 1 442 ? 0.937 -21.329 -17.226 1.00 90.38 442 PHE A N 1
ATOM 3539 C CA . PHE A 1 442 ? 1.025 -21.007 -15.806 1.00 90.38 442 PHE A CA 1
ATOM 3540 C C . PHE A 1 442 ? -0.059 -21.768 -15.055 1.00 90.38 442 PHE A C 1
ATOM 3542 O O . PHE A 1 442 ? -1.207 -21.795 -15.496 1.00 90.38 442 PHE A O 1
ATOM 3549 N N . SER A 1 443 ? 0.283 -22.325 -13.897 1.00 88.44 443 SER A N 1
ATOM 3550 C CA . SER A 1 443 ? -0.662 -22.967 -12.986 1.00 88.44 443 SER A CA 1
ATOM 3551 C C . SER A 1 443 ? -0.421 -22.502 -11.548 1.00 88.44 443 SER A C 1
ATOM 3553 O O . SER A 1 443 ? 0.725 -22.264 -11.155 1.00 88.44 443 SER A O 1
ATOM 3555 N N . PRO A 1 444 ? -1.479 -22.347 -10.736 1.00 86.00 444 PRO A N 1
ATOM 3556 C CA . PRO A 1 444 ? -1.311 -22.080 -9.318 1.00 86.00 444 PRO A CA 1
ATOM 3557 C C . PRO A 1 444 ? -0.689 -23.293 -8.613 1.00 86.00 444 PRO A C 1
ATOM 3559 O O . PRO A 1 444 ? -1.186 -24.406 -8.737 1.00 86.00 444 PRO A O 1
ATOM 3562 N N . ALA A 1 445 ? 0.353 -23.057 -7.819 1.00 86.56 445 ALA A N 1
ATOM 3563 C CA . ALA A 1 445 ? 1.050 -24.076 -7.029 1.00 86.56 445 ALA A CA 1
ATOM 3564 C C . ALA A 1 445 ? 0.713 -23.965 -5.526 1.00 86.56 445 ALA A C 1
ATOM 3566 O O . ALA A 1 445 ? 1.591 -24.022 -4.666 1.00 86.56 445 ALA A O 1
ATOM 3567 N N . TYR A 1 446 ? -0.559 -23.710 -5.189 1.00 80.69 446 TYR A N 1
ATOM 3568 C CA . TYR A 1 446 ? -0.966 -23.490 -3.793 1.00 80.69 446 TYR A CA 1
ATOM 3569 C C . TYR A 1 446 ? -0.800 -24.745 -2.930 1.00 80.69 446 TYR A C 1
ATOM 3571 O O . TYR A 1 446 ? -0.342 -24.631 -1.799 1.00 80.69 446 TYR A O 1
ATOM 3579 N N . GLU A 1 447 ? -1.133 -25.924 -3.462 1.00 79.50 447 GLU A N 1
ATOM 3580 C CA . GLU A 1 447 ? -1.004 -27.196 -2.736 1.00 79.50 447 GLU A CA 1
ATOM 3581 C C . GLU A 1 447 ? 0.462 -27.530 -2.462 1.00 79.50 447 GLU A C 1
ATOM 3583 O O . GLU A 1 447 ? 0.826 -27.766 -1.316 1.00 79.50 447 GLU A O 1
ATOM 3588 N N . GLU A 1 448 ? 1.326 -27.427 -3.475 1.00 83.62 448 GLU A N 1
ATOM 3589 C CA . GLU A 1 448 ? 2.778 -27.593 -3.323 1.00 83.62 448 GLU A CA 1
ATOM 3590 C C . GLU A 1 448 ? 3.347 -26.610 -2.294 1.00 83.62 448 GLU A C 1
ATOM 3592 O O . GLU A 1 448 ? 4.149 -26.977 -1.433 1.00 83.62 448 GLU A O 1
ATOM 3597 N N . TRP A 1 449 ? 2.904 -25.349 -2.342 1.00 78.88 449 TRP A N 1
ATOM 3598 C CA . TRP A 1 449 ? 3.288 -24.348 -1.355 1.00 78.88 449 TRP A CA 1
ATOM 3599 C C . TRP A 1 449 ? 2.838 -24.733 0.057 1.00 78.88 449 TRP A C 1
ATOM 3601 O O . TRP A 1 449 ? 3.623 -24.593 0.997 1.00 78.88 449 TRP A O 1
ATOM 3611 N N . ASP A 1 450 ? 1.604 -25.202 0.224 1.00 75.69 450 ASP A N 1
ATOM 3612 C CA . ASP A 1 450 ? 1.056 -25.611 1.516 1.00 75.69 450 ASP A CA 1
ATOM 3613 C C . ASP A 1 450 ? 1.707 -26.903 2.040 1.00 75.69 450 ASP A C 1
ATOM 3615 O O . ASP A 1 450 ? 1.929 -27.017 3.247 1.00 75.69 450 ASP A O 1
ATOM 3619 N N . ASP A 1 451 ? 2.097 -27.829 1.164 1.00 76.81 451 ASP A N 1
ATOM 3620 C CA . ASP A 1 451 ? 2.829 -29.056 1.498 1.00 76.81 451 ASP A CA 1
ATOM 3621 C C . ASP A 1 451 ? 4.273 -28.774 1.923 1.00 76.81 451 ASP A C 1
ATOM 3623 O O . ASP A 1 451 ? 4.763 -29.357 2.895 1.00 76.81 451 ASP A O 1
ATOM 3627 N N . LEU A 1 452 ? 4.944 -27.830 1.254 1.00 73.50 452 LEU A N 1
ATOM 3628 C CA . LEU A 1 452 ? 6.260 -27.322 1.657 1.00 73.50 452 LEU A CA 1
ATOM 3629 C C . LEU A 1 452 ? 6.185 -26.500 2.954 1.00 73.50 452 LEU A C 1
ATOM 3631 O O . LEU A 1 452 ? 7.162 -26.405 3.704 1.00 73.50 452 LEU A O 1
ATOM 3635 N N . HIS A 1 453 ? 5.019 -25.922 3.251 1.00 65.31 453 HIS A N 1
ATOM 3636 C CA . HIS A 1 453 ? 4.791 -25.055 4.405 1.00 65.31 453 HIS A CA 1
ATOM 3637 C C . HIS A 1 453 ? 3.598 -25.505 5.264 1.00 65.31 453 HIS A C 1
ATOM 3639 O O . HIS A 1 453 ? 2.705 -24.696 5.559 1.00 65.31 453 HIS A O 1
ATOM 3645 N N . PRO A 1 454 ? 3.600 -26.756 5.765 1.00 60.41 454 PRO A N 1
ATOM 3646 C CA . PRO A 1 454 ? 2.417 -27.366 6.340 1.00 60.41 454 PRO A CA 1
ATOM 3647 C C . PRO A 1 454 ? 1.941 -26.573 7.554 1.00 60.41 454 PRO A C 1
ATOM 3649 O O . PRO A 1 454 ? 2.669 -26.336 8.523 1.00 60.41 454 PRO A O 1
ATOM 3652 N N . LEU A 1 455 ? 0.656 -26.214 7.551 1.00 56.41 455 LEU A N 1
ATOM 3653 C CA . LEU A 1 455 ? 0.001 -25.539 8.679 1.00 56.41 455 LEU A CA 1
ATOM 3654 C C . LEU A 1 455 ? -0.048 -26.423 9.948 1.00 56.41 455 LEU A C 1
ATOM 3656 O O . LEU A 1 455 ? -0.362 -25.934 11.045 1.00 56.41 455 LEU A O 1
ATOM 3660 N N . LYS A 1 456 ? 0.280 -27.722 9.816 1.00 46.00 456 LYS A N 1
ATOM 3661 C CA . LYS A 1 456 ? 0.329 -28.742 10.876 1.00 46.00 456 LYS A CA 1
ATOM 3662 C C . LYS A 1 456 ? 1.405 -28.398 11.910 1.00 46.00 456 LYS A C 1
ATOM 3664 O O . LYS A 1 456 ? 2.576 -28.727 11.803 1.00 46.00 456 LYS A O 1
ATOM 3669 N N . GLY A 1 457 ? 0.963 -27.702 12.950 1.00 53.91 457 GLY A N 1
ATOM 3670 C CA . GLY A 1 457 ? 1.789 -27.234 14.062 1.00 53.91 457 GLY A CA 1
ATOM 3671 C C . GLY A 1 457 ? 1.284 -25.898 14.584 1.00 53.91 457 GLY A C 1
ATOM 3672 O O . GLY A 1 457 ? 1.215 -25.692 15.794 1.00 53.91 457 GLY A O 1
ATOM 3673 N N . LYS A 1 458 ? 0.800 -25.029 13.688 1.00 54.44 458 LYS A N 1
ATOM 3674 C CA . LYS A 1 458 ? 0.313 -23.686 14.020 1.00 54.44 458 LYS A CA 1
ATOM 3675 C C . LYS A 1 458 ? -0.880 -23.730 14.977 1.00 54.44 458 LYS A C 1
ATOM 3677 O O . LYS A 1 458 ? -0.872 -23.015 15.968 1.00 54.44 458 LYS A O 1
ATOM 3682 N N . ALA A 1 459 ? -1.847 -24.627 14.768 1.00 57.22 459 ALA A N 1
ATOM 3683 C CA . ALA A 1 459 ? -2.995 -24.781 15.672 1.00 57.22 459 ALA A CA 1
ATOM 3684 C C . ALA A 1 459 ? -2.589 -25.239 17.086 1.00 57.22 459 ALA A C 1
ATOM 3686 O O . ALA A 1 459 ? -3.100 -24.720 18.080 1.00 57.22 459 ALA A O 1
ATOM 3687 N N . ARG A 1 460 ? -1.625 -26.168 17.189 1.00 62.81 460 ARG A N 1
ATOM 3688 C CA . ARG A 1 460 ? -1.077 -26.623 18.474 1.00 62.81 460 ARG A CA 1
ATOM 3689 C C . ARG A 1 460 ? -0.324 -25.481 19.161 1.00 62.81 460 ARG A C 1
ATOM 3691 O O . ARG A 1 460 ? -0.610 -25.209 20.322 1.00 62.81 460 ARG A O 1
ATOM 3698 N N . TYR A 1 461 ? 0.563 -24.771 18.462 1.00 63.62 461 TYR A N 1
ATOM 3699 C CA . TYR A 1 461 ? 1.292 -23.627 19.026 1.00 63.62 461 TYR A CA 1
ATOM 3700 C C . TYR A 1 461 ? 0.369 -22.461 19.407 1.00 63.62 461 TYR A C 1
ATOM 3702 O O . TYR A 1 461 ? 0.548 -21.893 20.477 1.00 63.62 461 TYR A O 1
ATOM 3710 N N . ILE A 1 462 ? -0.662 -22.157 18.610 1.00 65.31 462 ILE A N 1
ATOM 3711 C CA . ILE A 1 462 ? -1.678 -21.139 18.930 1.00 65.31 462 ILE A CA 1
ATOM 3712 C C . ILE A 1 462 ? -2.457 -21.525 20.191 1.00 65.31 462 ILE A C 1
ATOM 3714 O O . ILE A 1 462 ? -2.694 -20.668 21.037 1.00 65.31 462 ILE A O 1
ATOM 3718 N N . ARG A 1 463 ? -2.837 -22.801 20.353 1.00 69.56 463 ARG A N 1
ATOM 3719 C CA . ARG A 1 463 ? -3.548 -23.271 21.552 1.00 69.56 463 ARG A CA 1
ATOM 3720 C C . ARG A 1 463 ? -2.695 -23.120 22.814 1.00 69.56 463 ARG A C 1
ATOM 3722 O O . ARG A 1 463 ? -3.184 -22.586 23.803 1.00 69.56 463 ARG A O 1
ATOM 3729 N N . HIS A 1 464 ? -1.423 -23.524 22.762 1.00 73.19 464 HIS A N 1
ATOM 3730 C CA . HIS A 1 464 ? -0.495 -23.361 23.889 1.00 73.19 464 HIS A CA 1
ATOM 3731 C C . HIS A 1 464 ? -0.198 -21.883 24.174 1.00 73.19 464 HIS A C 1
ATOM 3733 O O . HIS A 1 464 ? -0.181 -21.480 25.331 1.00 73.19 464 HIS A O 1
ATOM 3739 N N . ALA A 1 465 ? -0.027 -21.060 23.134 1.00 70.94 465 ALA A N 1
ATOM 3740 C CA . ALA A 1 465 ? 0.180 -19.622 23.284 1.00 70.94 465 ALA A CA 1
ATOM 3741 C C . ALA A 1 465 ? -1.028 -18.937 23.944 1.00 70.94 465 ALA A C 1
ATOM 3743 O O . ALA A 1 465 ? -0.842 -18.155 24.868 1.00 70.94 465 ALA A O 1
ATOM 3744 N N . ARG A 1 466 ? -2.258 -19.284 23.537 1.00 75.06 466 ARG A N 1
ATOM 3745 C CA . ARG A 1 466 ? -3.488 -18.770 24.163 1.00 75.06 466 ARG A CA 1
ATOM 3746 C C . ARG A 1 466 ? -3.649 -19.236 25.610 1.00 75.06 466 ARG A C 1
ATOM 3748 O O . ARG A 1 466 ? -4.065 -18.447 26.446 1.00 75.06 466 ARG A O 1
ATOM 3755 N N . ALA A 1 467 ? -3.325 -20.492 25.917 1.00 80.56 467 ALA A N 1
ATOM 3756 C CA . ALA A 1 467 ? -3.387 -20.996 27.290 1.00 80.56 467 ALA A CA 1
ATOM 3757 C C . ALA A 1 467 ? -2.399 -20.256 28.209 1.00 80.56 467 ALA A C 1
ATOM 3759 O O . ALA A 1 467 ? -2.780 -19.805 29.285 1.00 80.56 467 ALA A O 1
ATOM 3760 N N . LEU A 1 468 ? -1.155 -20.064 27.754 1.00 81.81 468 LEU A N 1
ATOM 3761 C CA . LEU A 1 468 ? -0.142 -19.285 28.475 1.00 81.81 468 LEU A CA 1
ATOM 3762 C C . LEU A 1 468 ? -0.542 -17.812 28.634 1.00 81.81 468 LEU A C 1
ATOM 3764 O O . LEU A 1 468 ? -0.255 -17.210 29.663 1.00 81.81 468 LEU A O 1
ATOM 3768 N N . GLU A 1 469 ? -1.205 -17.232 27.634 1.00 79.69 469 GLU A N 1
ATOM 3769 C CA . GLU A 1 469 ? -1.726 -15.865 27.690 1.00 79.69 469 GLU A CA 1
ATOM 3770 C C . GLU A 1 469 ? -2.800 -15.713 28.776 1.00 79.69 469 GLU A C 1
ATOM 3772 O O . GLU A 1 469 ? -2.677 -14.841 29.631 1.00 79.69 469 GLU A O 1
ATOM 3777 N N . TRP A 1 470 ? -3.806 -16.591 28.803 1.00 84.88 470 TRP A N 1
ATOM 3778 C CA . TRP A 1 470 ? -4.853 -16.556 29.829 1.00 84.88 470 TRP A CA 1
ATOM 3779 C C . TRP A 1 470 ? -4.314 -16.804 31.237 1.00 84.88 470 TRP A C 1
ATOM 3781 O O . TRP A 1 470 ? -4.711 -16.108 32.169 1.00 84.88 470 TRP A O 1
ATOM 3791 N N . LEU A 1 471 ? -3.372 -17.739 31.386 1.00 87.00 471 LEU A N 1
ATOM 3792 C CA . LEU A 1 471 ? -2.693 -17.969 32.661 1.00 87.00 471 LEU A CA 1
ATOM 3793 C C . LEU A 1 471 ? -1.956 -16.712 33.131 1.00 87.00 471 LEU A C 1
ATOM 3795 O O . LEU A 1 471 ? -2.083 -16.327 34.289 1.00 87.00 471 LEU A O 1
ATOM 3799 N N . ARG A 1 472 ? -1.247 -16.015 32.238 1.00 84.38 472 ARG A N 1
ATOM 3800 C CA . ARG A 1 472 ? -0.548 -14.772 32.595 1.00 84.38 472 ARG A CA 1
ATOM 3801 C C . ARG A 1 472 ? -1.503 -13.647 32.960 1.00 84.38 472 ARG A C 1
ATOM 3803 O O . ARG A 1 472 ? -1.227 -12.945 33.920 1.00 84.38 472 ARG A O 1
ATOM 3810 N N . ILE A 1 473 ? -2.625 -13.495 32.255 1.00 87.50 473 ILE A N 1
ATOM 3811 C CA . ILE A 1 473 ? -3.656 -12.509 32.620 1.00 87.50 473 ILE A CA 1
ATOM 3812 C C . ILE A 1 473 ? -4.192 -12.794 34.028 1.00 87.50 473 ILE A C 1
ATOM 3814 O O . ILE A 1 473 ? -4.289 -11.874 34.836 1.00 87.50 473 ILE A O 1
ATOM 3818 N N . ALA A 1 474 ? -4.493 -14.059 34.336 1.00 88.62 474 ALA A N 1
ATOM 3819 C CA . ALA A 1 474 ? -4.962 -14.457 35.661 1.00 88.62 474 ALA A CA 1
ATOM 3820 C C . ALA A 1 474 ? -3.917 -14.157 36.749 1.00 88.62 474 ALA A C 1
ATOM 3822 O O . ALA A 1 474 ? -4.245 -13.552 37.765 1.00 88.62 474 ALA A O 1
ATOM 3823 N N . PHE A 1 475 ? -2.647 -14.498 36.512 1.00 89.44 475 PHE A N 1
ATOM 3824 C CA . PHE A 1 475 ? -1.561 -14.183 37.442 1.00 89.44 475 PHE A CA 1
ATOM 3825 C C . PHE A 1 475 ? -1.357 -12.677 37.623 1.00 89.44 475 PHE A C 1
ATOM 3827 O O . PHE A 1 475 ? -1.234 -12.225 38.756 1.00 89.44 475 PHE A O 1
ATOM 3834 N N . SER A 1 476 ? -1.389 -11.886 36.547 1.00 89.50 476 SER A N 1
ATOM 3835 C CA . SER A 1 476 ? -1.282 -10.427 36.638 1.00 89.50 476 SER A CA 1
ATOM 3836 C C . SER A 1 476 ? -2.463 -9.787 37.373 1.00 89.50 476 SER A C 1
ATOM 3838 O O . SER A 1 476 ? -2.302 -8.748 38.003 1.00 89.50 476 SER A O 1
ATOM 3840 N N . ALA A 1 477 ? -3.652 -10.395 37.332 1.00 92.19 477 ALA A N 1
ATOM 3841 C CA . ALA A 1 477 ? -4.776 -9.949 38.152 1.00 92.19 477 ALA A CA 1
ATOM 3842 C C . ALA A 1 477 ? -4.527 -10.223 39.646 1.00 92.19 477 ALA A C 1
ATOM 3844 O O . ALA A 1 477 ? -4.820 -9.370 40.479 1.00 92.19 477 ALA A O 1
ATOM 3845 N N . ILE A 1 478 ? -3.928 -11.369 39.987 1.00 93.25 478 ILE A N 1
ATOM 3846 C CA . ILE A 1 478 ? -3.556 -11.703 41.371 1.00 93.25 478 ILE A CA 1
ATOM 3847 C C . ILE A 1 478 ? -2.459 -10.758 41.886 1.00 93.25 478 ILE A C 1
ATOM 3849 O O . IL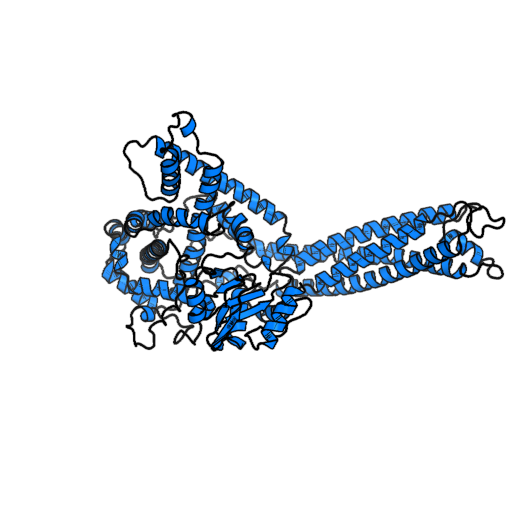E A 1 478 ? -2.592 -10.219 42.984 1.00 93.25 478 ILE A O 1
ATOM 3853 N N . THR A 1 479 ? -1.409 -10.496 41.097 1.00 91.75 479 THR A N 1
ATOM 3854 C CA . THR A 1 479 ? -0.341 -9.552 41.485 1.00 91.75 479 THR A CA 1
ATOM 3855 C C . THR A 1 479 ? -0.861 -8.124 41.617 1.00 91.75 479 THR A C 1
ATOM 3857 O O . THR A 1 479 ? -0.430 -7.403 42.513 1.00 91.75 479 THR A O 1
ATOM 3860 N N . LEU A 1 480 ? -1.833 -7.722 40.790 1.00 94.56 480 LEU A N 1
ATOM 3861 C CA . LEU A 1 480 ? -2.505 -6.430 40.918 1.00 94.56 480 LEU A CA 1
ATOM 3862 C C . LEU A 1 480 ? -3.236 -6.305 42.262 1.00 94.56 480 LEU A C 1
ATOM 3864 O O . LEU A 1 480 ? -3.078 -5.297 42.947 1.00 94.56 480 LEU A O 1
ATOM 3868 N N . VAL A 1 481 ? -4.000 -7.329 42.657 1.00 95.31 481 VAL A N 1
ATOM 3869 C CA . VAL A 1 481 ? -4.715 -7.349 43.945 1.00 95.31 481 VAL A CA 1
ATOM 3870 C C . VAL A 1 481 ? -3.736 -7.311 45.121 1.00 95.31 481 VAL A C 1
ATOM 3872 O O . VAL A 1 481 ? -3.935 -6.532 46.052 1.00 95.31 481 VAL A O 1
ATOM 3875 N N . ALA A 1 482 ? -2.647 -8.084 45.061 1.00 92.88 482 ALA A N 1
ATOM 3876 C CA . ALA A 1 482 ? -1.602 -8.059 46.085 1.00 92.88 482 ALA A CA 1
ATOM 3877 C C . ALA A 1 482 ? -0.912 -6.684 46.176 1.00 92.88 482 ALA A C 1
ATOM 3879 O O . ALA A 1 482 ? -0.719 -6.169 47.276 1.00 92.88 482 ALA A O 1
ATOM 3880 N N . GLY A 1 483 ? -0.608 -6.050 45.037 1.00 93.81 483 GLY A N 1
ATOM 3881 C CA . GLY A 1 483 ? -0.049 -4.696 44.986 1.00 93.81 483 GLY A CA 1
ATOM 3882 C C . GLY A 1 483 ? -0.965 -3.653 45.634 1.00 93.81 483 GLY A C 1
ATOM 3883 O O . GLY A 1 483 ? -0.501 -2.859 46.449 1.00 93.81 483 GLY A O 1
ATOM 3884 N N . ILE A 1 484 ? -2.274 -3.708 45.351 1.00 94.94 484 ILE A N 1
ATOM 3885 C CA . ILE A 1 484 ? -3.281 -2.835 45.981 1.00 94.94 484 ILE A CA 1
ATOM 3886 C C . ILE A 1 484 ? -3.303 -3.037 47.502 1.00 94.94 484 ILE A C 1
ATOM 3888 O O . ILE A 1 484 ? -3.291 -2.057 48.247 1.00 94.94 484 ILE A O 1
ATOM 3892 N N . ALA A 1 485 ? -3.303 -4.290 47.967 1.00 94.50 485 ALA A N 1
ATOM 3893 C CA . ALA A 1 485 ? -3.316 -4.608 49.393 1.00 94.50 485 ALA A CA 1
ATOM 3894 C C . ALA A 1 485 ? -2.059 -4.087 50.115 1.00 94.50 485 ALA A C 1
ATOM 3896 O O . ALA A 1 485 ? -2.173 -3.449 51.158 1.00 94.50 485 ALA A O 1
ATOM 3897 N N . ILE A 1 486 ? -0.871 -4.266 49.528 1.00 93.31 486 ILE A N 1
ATOM 3898 C CA . ILE A 1 486 ? 0.392 -3.750 50.081 1.00 93.31 486 ILE A CA 1
ATOM 3899 C C . ILE A 1 486 ? 0.374 -2.227 50.164 1.00 93.31 486 ILE A C 1
ATOM 3901 O O . ILE A 1 486 ? 0.726 -1.659 51.199 1.00 93.31 486 ILE A O 1
ATOM 3905 N N . THR A 1 487 ? -0.046 -1.557 49.088 1.00 94.12 487 THR A N 1
ATOM 3906 C CA . THR A 1 487 ? -0.155 -0.096 49.058 1.00 94.12 487 THR A CA 1
ATOM 3907 C C . THR A 1 487 ? -1.138 0.410 50.113 1.00 94.12 487 THR A C 1
ATOM 3909 O O . THR A 1 487 ? -0.834 1.390 50.789 1.00 94.12 487 THR A O 1
ATOM 3912 N N . ALA A 1 488 ? -2.268 -0.274 50.314 1.00 93.62 488 ALA A N 1
ATOM 3913 C CA . ALA A 1 488 ? -3.230 0.069 51.358 1.00 93.62 488 ALA A CA 1
ATOM 3914 C C . ALA A 1 488 ? -2.637 -0.109 52.767 1.00 93.62 488 ALA A C 1
ATOM 3916 O O . ALA A 1 488 ? -2.674 0.827 53.563 1.00 93.62 488 ALA A O 1
ATOM 3917 N N . CYS A 1 489 ? -2.036 -1.264 53.068 1.00 91.50 489 CYS A N 1
ATOM 3918 C CA . CYS A 1 489 ? -1.453 -1.544 54.381 1.00 91.50 489 CYS A CA 1
ATOM 3919 C C . CYS A 1 489 ? -0.301 -0.584 54.722 1.00 91.50 489 CYS A C 1
ATOM 3921 O O . CYS A 1 489 ? -0.302 0.025 55.791 1.00 91.50 489 CYS A O 1
ATOM 3923 N N . ALA A 1 490 ? 0.653 -0.390 53.805 1.00 90.69 490 ALA A N 1
ATOM 3924 C CA . ALA A 1 490 ? 1.787 0.507 54.026 1.00 90.69 490 ALA A CA 1
ATOM 3925 C C . ALA A 1 490 ? 1.368 1.988 54.051 1.00 90.69 490 ALA A C 1
ATOM 3927 O O . ALA A 1 490 ? 1.920 2.766 54.829 1.00 90.69 490 ALA A O 1
ATOM 3928 N N . GLY A 1 491 ? 0.385 2.373 53.230 1.00 91.38 491 GLY A N 1
ATOM 3929 C CA . GLY A 1 491 ? -0.152 3.732 53.181 1.00 91.38 491 GLY A CA 1
ATOM 3930 C C . GLY A 1 491 ? -0.892 4.118 54.460 1.00 91.38 491 GLY A C 1
ATOM 3931 O O . GLY A 1 491 ? -0.630 5.182 55.010 1.00 91.38 491 GLY A O 1
ATOM 3932 N N . VAL A 1 492 ? -1.750 3.231 54.981 1.00 89.69 492 VAL A N 1
ATOM 3933 C CA . VAL A 1 492 ? -2.444 3.441 56.264 1.00 89.69 492 VAL A CA 1
ATOM 3934 C C . VAL A 1 492 ? -1.442 3.561 57.412 1.00 89.69 492 VAL A C 1
ATOM 3936 O O . VAL A 1 492 ? -1.583 4.451 58.247 1.00 89.69 492 VAL A O 1
ATOM 3939 N N . SER A 1 493 ? -0.408 2.715 57.438 1.00 88.50 493 SER A N 1
ATOM 3940 C CA . SER A 1 493 ? 0.638 2.789 58.463 1.00 88.50 493 SER A CA 1
ATOM 3941 C C . SER A 1 493 ? 1.417 4.106 58.417 1.00 88.50 493 SER A C 1
ATOM 3943 O O . SER A 1 493 ? 1.710 4.674 59.466 1.00 88.50 493 SER A O 1
ATOM 3945 N N . LEU A 1 494 ? 1.737 4.613 57.222 1.00 88.75 494 LEU A N 1
ATOM 3946 C CA . LEU A 1 494 ? 2.445 5.886 57.068 1.00 88.75 494 LEU A CA 1
ATOM 3947 C C . LEU A 1 494 ? 1.558 7.087 57.428 1.00 88.75 494 LEU A C 1
ATOM 3949 O O . LEU A 1 494 ? 2.023 8.004 58.090 1.00 88.75 494 LEU A O 1
ATOM 3953 N N . HIS A 1 495 ? 0.278 7.054 57.053 1.00 88.75 495 HIS A N 1
ATOM 3954 C CA . HIS A 1 495 ? -0.673 8.111 57.392 1.00 88.75 495 HIS A CA 1
ATOM 3955 C C . HIS A 1 495 ? -0.879 8.231 58.905 1.00 88.75 495 HIS A C 1
ATOM 3957 O O . HIS A 1 495 ? -0.815 9.331 59.443 1.00 88.75 495 HIS A O 1
ATOM 3963 N N . LEU A 1 496 ? -1.043 7.100 59.600 1.00 84.19 496 LEU A N 1
ATOM 3964 C CA . LEU A 1 496 ? -1.202 7.097 61.053 1.00 84.19 496 LEU A CA 1
ATOM 3965 C C . LEU A 1 496 ? 0.078 7.559 61.769 1.00 84.19 496 LEU A C 1
ATOM 3967 O O . LEU A 1 496 ? -0.002 8.197 62.816 1.00 84.19 496 LEU A O 1
ATOM 3971 N N . PHE A 1 497 ? 1.259 7.280 61.204 1.00 85.81 497 PHE A N 1
ATOM 3972 C CA . PHE A 1 497 ? 2.509 7.872 61.684 1.00 85.81 497 PHE A CA 1
ATOM 3973 C C . PHE A 1 497 ? 2.495 9.395 61.536 1.00 85.81 497 PHE A C 1
ATOM 3975 O O . PHE A 1 497 ? 2.756 10.082 62.514 1.00 85.81 497 PHE A O 1
ATOM 3982 N N . ASP A 1 498 ? 2.149 9.922 60.361 1.00 85.88 498 ASP A N 1
ATOM 3983 C CA . ASP A 1 498 ? 2.121 11.369 60.121 1.00 85.88 498 ASP A CA 1
ATOM 3984 C C . ASP A 1 498 ? 1.101 12.093 61.024 1.00 85.88 498 ASP A C 1
ATOM 3986 O O . ASP A 1 498 ? 1.370 13.204 61.473 1.00 85.88 498 ASP A O 1
ATOM 3990 N N . GLU A 1 499 ? -0.039 11.466 61.342 1.00 83.31 499 GLU A N 1
ATOM 3991 C CA . GLU A 1 499 ? -1.042 12.028 62.265 1.00 83.31 499 GLU A CA 1
ATOM 3992 C C . GLU A 1 499 ? -0.598 12.021 63.735 1.00 83.31 499 GLU A C 1
ATOM 3994 O O . GLU A 1 499 ? -0.990 12.893 64.508 1.00 83.31 499 GLU A O 1
ATOM 3999 N N . THR A 1 500 ? 0.199 11.031 64.141 1.00 79.19 500 THR A N 1
ATOM 4000 C CA . THR A 1 500 ? 0.592 10.828 65.548 1.00 79.19 500 THR A CA 1
ATOM 4001 C C . THR A 1 500 ? 2.022 11.281 65.849 1.00 79.19 500 THR A C 1
ATOM 4003 O O . THR A 1 500 ? 2.449 11.266 67.006 1.00 79.19 500 THR A O 1
ATOM 4006 N N . HIS A 1 501 ? 2.790 11.665 64.829 1.00 75.56 501 HIS A N 1
ATOM 4007 C CA . HIS A 1 501 ? 4.150 12.161 64.973 1.00 75.56 501 HIS A CA 1
ATOM 4008 C C . HIS A 1 501 ? 4.139 13.629 65.405 1.00 75.56 501 HIS A C 1
ATOM 4010 O O . HIS A 1 501 ? 3.710 14.516 64.671 1.00 75.56 501 HIS A O 1
ATOM 4016 N N . VAL A 1 502 ? 4.664 13.891 66.600 1.00 67.56 502 VAL A N 1
ATOM 4017 C CA . VAL A 1 502 ? 4.849 15.242 67.139 1.00 67.56 502 VAL A CA 1
ATOM 4018 C C . VAL A 1 502 ? 6.348 15.518 67.254 1.00 67.56 502 VAL A C 1
ATOM 4020 O O . VAL A 1 502 ? 7.121 14.625 67.608 1.00 67.56 502 VAL A O 1
ATOM 4023 N N . ALA A 1 503 ? 6.769 16.746 66.940 1.00 60.66 503 ALA A N 1
ATOM 4024 C CA . ALA A 1 503 ? 8.165 17.166 67.037 1.00 60.66 503 ALA A CA 1
ATOM 4025 C C . ALA A 1 503 ? 8.708 17.021 68.473 1.00 60.66 503 ALA A C 1
ATOM 4027 O O . ALA A 1 503 ? 7.972 17.151 69.450 1.00 60.66 503 ALA A O 1
ATOM 4028 N N . ALA A 1 504 ? 10.021 16.807 68.592 1.00 56.34 504 ALA A N 1
ATOM 4029 C CA . ALA A 1 504 ? 10.748 16.529 69.838 1.00 56.34 504 ALA A CA 1
ATOM 4030 C C . ALA A 1 504 ? 10.665 17.610 70.940 1.00 56.34 504 ALA A C 1
ATOM 4032 O O . ALA A 1 504 ? 11.235 17.444 72.014 1.00 56.34 504 ALA A O 1
ATOM 4033 N N . GLU A 1 505 ? 9.982 18.722 70.677 1.00 57.31 505 GLU A N 1
ATOM 4034 C CA . GLU A 1 505 ? 9.812 19.861 71.585 1.00 57.31 505 GLU A CA 1
ATOM 4035 C C . GLU A 1 505 ? 8.787 19.591 72.706 1.00 57.31 505 GLU A C 1
ATOM 4037 O O . GLU A 1 505 ? 8.699 20.355 73.666 1.00 57.31 505 GLU A O 1
ATOM 4042 N N . TRP A 1 506 ? 8.040 18.485 72.628 1.00 56.91 506 TRP A N 1
ATOM 4043 C CA . TRP A 1 506 ? 7.054 18.070 73.629 1.00 56.91 506 TRP A CA 1
ATOM 4044 C C . TRP A 1 506 ? 7.634 16.972 74.539 1.00 56.91 506 TRP A C 1
ATOM 4046 O O . TRP A 1 506 ? 8.147 15.967 74.054 1.00 56.91 506 TRP A O 1
ATOM 4056 N N . MET A 1 507 ? 7.536 17.131 75.868 1.00 48.88 507 MET A N 1
ATOM 4057 C CA . MET A 1 507 ? 8.229 16.304 76.885 1.00 48.88 507 MET A CA 1
ATOM 4058 C C . MET A 1 507 ? 7.801 14.816 76.986 1.00 48.88 507 MET A C 1
ATOM 4060 O O . MET A 1 507 ? 8.235 14.123 77.904 1.00 48.88 507 MET A O 1
ATOM 4064 N N . LEU A 1 508 ? 6.987 14.299 76.058 1.00 58.44 508 LEU A N 1
ATOM 4065 C CA . LEU A 1 508 ? 6.566 12.890 75.981 1.00 58.44 508 LEU A CA 1
ATOM 4066 C C . LEU A 1 508 ? 6.432 12.441 74.506 1.00 58.44 508 LEU A C 1
ATOM 4068 O O . LEU A 1 508 ? 5.314 12.340 73.997 1.00 58.44 508 LEU A O 1
ATOM 4072 N N . PRO A 1 509 ? 7.535 12.195 73.775 1.00 62.59 509 PRO A N 1
ATOM 4073 C CA . PRO A 1 509 ? 7.449 11.756 72.386 1.00 62.59 509 PRO A CA 1
ATOM 4074 C C . PRO A 1 509 ? 6.916 10.314 72.298 1.00 62.59 509 PRO A C 1
ATOM 4076 O O . PRO A 1 509 ? 7.520 9.377 72.817 1.00 62.59 509 PRO A O 1
ATOM 4079 N N . LEU A 1 510 ? 5.783 10.134 71.607 1.00 71.38 510 LEU A N 1
ATOM 4080 C CA . LEU A 1 510 ? 5.156 8.826 71.332 1.00 71.38 510 LEU A CA 1
ATOM 4081 C C . LEU A 1 510 ? 6.042 7.915 70.452 1.00 71.38 510 LEU A C 1
ATOM 4083 O O . LEU A 1 510 ? 5.941 6.686 70.473 1.00 71.38 510 LEU A O 1
ATOM 4087 N N . TRP A 1 511 ? 6.928 8.538 69.675 1.00 76.75 511 TRP A N 1
ATOM 4088 C CA . TRP A 1 511 ? 7.827 7.915 68.709 1.00 76.75 511 TRP A CA 1
ATOM 4089 C C . TRP A 1 511 ? 9.292 8.145 69.113 1.00 76.75 511 TRP A C 1
ATOM 4091 O O . TRP A 1 511 ? 9.612 9.206 69.646 1.00 76.75 511 TRP A O 1
ATOM 4101 N N . PRO A 1 512 ? 10.217 7.207 68.843 1.00 73.62 512 PRO A N 1
ATOM 4102 C CA . PRO A 1 512 ? 11.632 7.419 69.117 1.00 73.62 512 PRO A CA 1
ATOM 4103 C C . PRO A 1 512 ? 12.183 8.536 68.222 1.00 73.62 512 PRO A C 1
ATOM 4105 O O . PRO A 1 512 ? 11.742 8.721 67.091 1.00 73.62 512 PRO A O 1
ATOM 4108 N N . MET A 1 513 ? 13.200 9.254 68.702 1.00 70.81 513 MET A N 1
ATOM 4109 C CA . MET A 1 513 ? 13.786 10.407 67.996 1.00 70.81 513 MET A CA 1
ATOM 4110 C C . MET A 1 513 ? 14.289 10.083 66.577 1.00 70.81 513 MET A C 1
ATOM 4112 O O . MET A 1 513 ? 14.318 10.959 65.720 1.00 70.81 513 MET A O 1
ATOM 4116 N N . ASN A 1 514 ? 14.654 8.822 66.321 1.00 75.31 514 ASN A N 1
ATOM 4117 C CA . ASN A 1 514 ? 15.193 8.340 65.048 1.00 75.31 514 ASN A CA 1
ATOM 4118 C C . ASN A 1 514 ? 14.366 7.160 64.492 1.00 75.31 514 ASN A C 1
ATOM 4120 O O . ASN A 1 514 ? 14.896 6.059 64.322 1.00 75.31 514 ASN A O 1
ATOM 4124 N N . VAL A 1 515 ? 13.061 7.349 64.240 1.00 84.12 515 VAL A N 1
ATOM 4125 C CA . VAL A 1 515 ? 12.252 6.337 63.525 1.00 84.12 515 VAL A CA 1
ATOM 4126 C C . VAL A 1 515 ? 12.741 6.197 62.086 1.00 84.12 515 VAL A C 1
ATOM 4128 O O . VAL A 1 515 ? 12.752 7.163 61.322 1.00 84.12 515 VAL A O 1
ATOM 4131 N N . ASP A 1 516 ? 13.074 4.973 61.678 1.00 84.94 516 ASP A N 1
ATOM 4132 C CA . ASP A 1 516 ? 13.410 4.690 60.285 1.00 84.94 516 ASP A CA 1
ATOM 4133 C C . ASP A 1 516 ? 12.150 4.362 59.467 1.00 84.94 516 ASP A C 1
ATOM 4135 O O . ASP A 1 516 ? 11.560 3.283 59.581 1.00 84.94 516 ASP A O 1
ATOM 4139 N N . LEU A 1 517 ? 11.740 5.302 58.614 1.00 88.94 517 LEU A N 1
ATOM 4140 C CA . LEU A 1 517 ? 10.601 5.145 57.702 1.00 88.94 517 LEU A CA 1
ATOM 4141 C C . LEU A 1 517 ? 10.979 4.492 56.365 1.00 88.94 517 LEU A C 1
ATOM 4143 O O . LEU A 1 517 ? 10.094 4.202 55.555 1.00 88.94 517 LEU A O 1
ATOM 4147 N N . ARG A 1 518 ? 12.274 4.273 56.091 1.00 90.19 518 ARG A N 1
ATOM 4148 C CA . ARG A 1 518 ? 12.739 3.734 54.803 1.00 90.19 518 ARG A CA 1
ATOM 4149 C C . ARG A 1 518 ? 12.124 2.368 54.475 1.00 90.19 518 ARG A C 1
ATOM 4151 O O . ARG A 1 518 ? 11.716 2.216 53.325 1.00 90.19 518 ARG A O 1
ATOM 4158 N N . PRO A 1 519 ? 11.972 1.412 55.419 1.00 88.94 519 PRO A N 1
ATOM 4159 C CA . PRO A 1 519 ? 11.321 0.131 55.134 1.00 88.94 519 PRO A CA 1
ATOM 4160 C C . PRO A 1 519 ? 9.869 0.293 54.665 1.00 88.94 519 PRO A C 1
ATOM 4162 O O . PRO A 1 519 ? 9.501 -0.219 53.612 1.00 88.94 519 PRO A O 1
ATOM 4165 N N . THR A 1 520 ? 9.058 1.082 55.378 1.00 89.31 520 THR A N 1
ATOM 4166 C CA . THR A 1 520 ? 7.645 1.316 55.028 1.00 89.31 520 THR A CA 1
ATOM 4167 C C . THR A 1 520 ? 7.502 2.048 53.693 1.00 89.31 520 THR A C 1
ATOM 4169 O O . THR A 1 520 ? 6.668 1.676 52.868 1.00 89.31 520 THR A O 1
ATOM 4172 N N . ARG A 1 521 ? 8.350 3.056 53.433 1.00 91.88 521 ARG A N 1
ATOM 4173 C CA . ARG A 1 521 ? 8.364 3.785 52.152 1.00 91.88 521 ARG A CA 1
ATOM 4174 C C . ARG A 1 521 ? 8.796 2.893 50.984 1.00 91.88 521 ARG A C 1
ATOM 4176 O O . ARG A 1 521 ? 8.216 3.001 49.907 1.00 91.88 521 ARG A O 1
ATOM 4183 N N . ALA A 1 522 ? 9.765 1.998 51.189 1.00 91.25 522 ALA A N 1
ATOM 4184 C CA . ALA A 1 522 ? 10.196 1.034 50.175 1.00 91.25 522 ALA A CA 1
ATOM 4185 C C . ALA A 1 522 ? 9.086 0.021 49.837 1.00 91.25 522 ALA A C 1
ATOM 4187 O O . ALA A 1 522 ? 8.821 -0.234 48.659 1.00 91.25 522 ALA A O 1
ATOM 4188 N N . THR A 1 523 ? 8.381 -0.494 50.849 1.00 91.69 523 THR A N 1
ATOM 4189 C CA . THR A 1 523 ? 7.214 -1.374 50.674 1.00 91.69 523 THR A CA 1
ATOM 4190 C C . THR A 1 523 ? 6.082 -0.675 49.919 1.00 91.69 523 THR A C 1
ATOM 4192 O O . THR A 1 523 ? 5.553 -1.225 48.952 1.00 91.69 523 THR A O 1
ATOM 4195 N N . LEU A 1 524 ? 5.763 0.571 50.287 1.00 93.75 524 LEU A N 1
ATOM 4196 C CA . LEU A 1 524 ? 4.749 1.380 49.608 1.00 93.75 524 LEU A CA 1
ATOM 4197 C C . LEU A 1 524 ? 5.099 1.620 48.131 1.00 93.75 524 LEU A C 1
ATOM 4199 O O . LEU A 1 524 ? 4.263 1.397 47.253 1.00 93.75 524 LEU A O 1
ATOM 4203 N N . ALA A 1 525 ? 6.339 2.033 47.850 1.00 94.06 525 ALA A N 1
ATOM 4204 C CA . ALA A 1 525 ? 6.814 2.260 46.487 1.00 94.06 525 ALA A CA 1
ATOM 4205 C C . ALA A 1 525 ? 6.758 0.978 45.640 1.00 94.06 525 ALA A C 1
ATOM 4207 O O . ALA A 1 525 ? 6.337 1.018 44.485 1.00 94.06 525 ALA A O 1
ATOM 4208 N N . THR A 1 526 ? 7.118 -0.165 46.230 1.00 94.00 526 THR A N 1
ATOM 4209 C CA . THR A 1 526 ? 7.053 -1.475 45.566 1.00 94.00 526 THR A CA 1
ATOM 4210 C C . THR A 1 526 ? 5.616 -1.839 45.198 1.00 94.00 526 THR A C 1
ATOM 4212 O O . THR A 1 526 ? 5.361 -2.170 44.042 1.00 94.00 526 THR A O 1
ATOM 4215 N N . GLY A 1 527 ? 4.661 -1.693 46.126 1.00 93.50 527 GLY A N 1
ATOM 4216 C CA . GLY A 1 527 ? 3.239 -1.946 45.857 1.00 93.50 527 GLY A CA 1
ATOM 4217 C C . GLY A 1 527 ? 2.686 -1.095 44.706 1.00 93.50 527 GLY A C 1
ATOM 4218 O O . GLY A 1 527 ? 2.019 -1.620 43.813 1.00 93.50 527 GLY A O 1
ATOM 4219 N N . ILE A 1 528 ? 3.052 0.192 44.651 1.00 94.88 528 ILE A N 1
ATOM 4220 C CA . ILE A 1 528 ? 2.633 1.108 43.576 1.00 94.88 528 ILE A CA 1
ATOM 4221 C C . ILE A 1 528 ? 3.199 0.667 42.219 1.00 94.88 528 ILE A C 1
ATO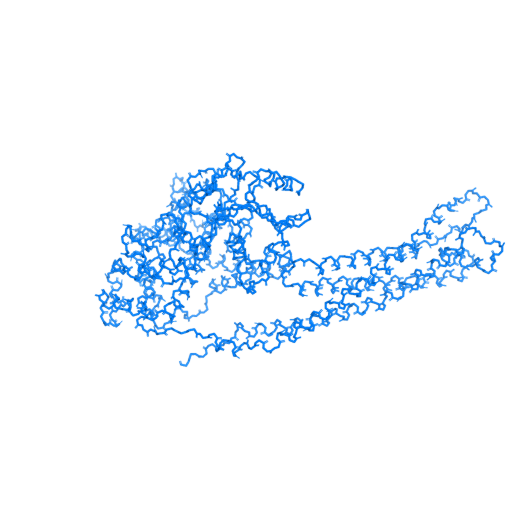M 4223 O O . ILE A 1 528 ? 2.466 0.629 41.230 1.00 94.88 528 ILE A O 1
ATOM 4227 N N . VAL A 1 529 ? 4.488 0.317 42.150 1.00 94.69 529 VAL A N 1
ATOM 4228 C CA . VAL A 1 529 ? 5.127 -0.114 40.894 1.00 94.69 529 VAL A CA 1
ATOM 4229 C C . VAL A 1 529 ? 4.526 -1.429 40.392 1.00 94.69 529 VAL A C 1
ATOM 4231 O O . VAL A 1 529 ? 4.153 -1.512 39.220 1.00 94.69 529 VAL A O 1
ATOM 4234 N N . VAL A 1 530 ? 4.365 -2.424 41.272 1.00 94.00 530 VAL A N 1
ATOM 4235 C CA . VAL A 1 530 ? 3.740 -3.722 40.951 1.00 94.00 530 VAL A CA 1
ATOM 4236 C C . VAL A 1 530 ? 2.317 -3.517 40.431 1.00 94.00 530 VAL A C 1
ATOM 4238 O O . VAL A 1 530 ? 1.932 -4.107 39.418 1.00 94.00 530 VAL A O 1
ATOM 4241 N N . MET A 1 531 ? 1.543 -2.641 41.079 1.00 93.75 531 MET A N 1
ATOM 4242 C CA . MET A 1 531 ? 0.182 -2.294 40.672 1.00 93.75 531 MET A CA 1
ATOM 4243 C C . MET A 1 531 ? 0.158 -1.664 39.272 1.00 93.75 531 MET A C 1
ATOM 4245 O O . MET A 1 531 ? -0.604 -2.110 38.413 1.00 93.75 531 MET A O 1
ATOM 4249 N N . ILE A 1 532 ? 1.016 -0.674 39.002 1.00 94.31 532 ILE A N 1
ATOM 4250 C CA . ILE A 1 532 ? 1.096 -0.007 37.692 1.00 94.31 532 ILE A CA 1
ATOM 4251 C C . ILE A 1 532 ? 1.490 -0.998 36.592 1.00 94.31 532 ILE A C 1
ATOM 4253 O O . ILE A 1 532 ? 0.874 -1.008 35.526 1.00 94.31 532 ILE A O 1
ATOM 4257 N N . PHE A 1 533 ? 2.490 -1.848 36.833 1.00 93.38 533 PHE A N 1
ATOM 4258 C CA . PHE A 1 533 ? 2.951 -2.831 35.851 1.00 93.38 533 PHE A CA 1
ATOM 4259 C C . PHE A 1 533 ? 1.915 -3.928 35.593 1.00 93.38 533 PHE A C 1
ATOM 4261 O O . PHE A 1 533 ? 1.667 -4.270 34.435 1.00 93.38 533 PHE A O 1
ATOM 4268 N N . SER A 1 534 ? 1.256 -4.427 36.639 1.00 91.31 534 SER A N 1
ATOM 4269 C CA . SER A 1 534 ? 0.208 -5.447 36.516 1.00 91.31 534 SER A CA 1
ATOM 4270 C C . SER A 1 534 ? -1.020 -4.904 35.777 1.00 91.31 534 SER A C 1
ATOM 4272 O O . SER A 1 534 ? -1.522 -5.544 34.850 1.00 91.31 534 SER A O 1
ATOM 4274 N N . LEU A 1 535 ? -1.457 -3.683 36.105 1.00 92.06 535 LEU A N 1
ATOM 4275 C CA . LEU A 1 535 ? -2.545 -3.003 35.399 1.00 92.06 535 LEU A CA 1
ATOM 4276 C C . LEU A 1 535 ? -2.168 -2.716 33.940 1.00 92.06 535 LEU A C 1
ATOM 4278 O O . LEU A 1 535 ? -2.951 -2.991 33.030 1.00 92.06 535 LEU A O 1
ATOM 4282 N N . GLY A 1 536 ? -0.952 -2.216 33.708 1.00 87.31 536 GLY A N 1
ATOM 4283 C CA . GLY A 1 536 ? -0.412 -1.975 32.374 1.00 87.31 536 GLY A CA 1
ATOM 4284 C C . GLY A 1 536 ? -0.410 -3.244 31.523 1.00 87.31 536 GLY A C 1
ATOM 4285 O O . GLY A 1 536 ? -0.875 -3.218 30.385 1.00 87.31 536 GLY A O 1
ATOM 4286 N N . TYR A 1 537 ? 0.024 -4.378 32.079 1.00 87.31 537 TYR A N 1
ATOM 4287 C CA . TYR A 1 537 ? -0.014 -5.665 31.388 1.00 87.31 537 TYR A CA 1
ATOM 4288 C C . TYR A 1 537 ? -1.437 -6.101 31.026 1.00 87.31 537 TYR A C 1
ATOM 4290 O O . TYR A 1 537 ? -1.673 -6.489 29.882 1.00 87.31 537 TYR A O 1
ATOM 4298 N N . ILE A 1 538 ? -2.393 -6.005 31.955 1.00 87.12 538 ILE A N 1
ATOM 4299 C CA . ILE A 1 538 ? -3.792 -6.382 31.702 1.00 87.12 538 ILE A CA 1
ATOM 4300 C C . ILE A 1 538 ? -4.388 -5.508 30.593 1.00 87.12 538 ILE A C 1
ATOM 4302 O O . ILE A 1 538 ? -4.977 -6.031 29.648 1.00 87.12 538 ILE A O 1
ATOM 4306 N N . VAL A 1 539 ? -4.180 -4.190 30.640 1.00 84.12 539 VAL A N 1
ATOM 4307 C CA . VAL A 1 539 ? -4.648 -3.270 29.589 1.00 84.12 539 VAL A CA 1
ATOM 4308 C C . VAL A 1 539 ? -4.047 -3.640 28.229 1.00 84.12 539 VAL A C 1
ATOM 4310 O O . VAL A 1 539 ? -4.767 -3.712 27.232 1.00 84.12 539 VAL A O 1
ATOM 4313 N N . LEU A 1 540 ? -2.748 -3.950 28.180 1.00 79.50 540 LEU A N 1
ATOM 4314 C CA . LEU A 1 540 ? -2.081 -4.428 26.965 1.00 79.50 540 LEU A CA 1
ATOM 4315 C C . LEU A 1 540 ? -2.630 -5.775 26.477 1.00 79.50 540 LEU A C 1
ATOM 4317 O O . LEU A 1 540 ? -2.738 -5.991 25.270 1.00 79.50 540 LEU A O 1
ATOM 4321 N N . ALA A 1 541 ? -3.017 -6.664 27.392 1.00 79.06 541 ALA A N 1
ATOM 4322 C CA . ALA A 1 541 ? -3.594 -7.966 27.075 1.00 79.06 541 ALA A CA 1
ATOM 4323 C C . ALA A 1 541 ? -4.993 -7.870 26.457 1.00 79.06 541 ALA A C 1
ATOM 4325 O O . ALA A 1 541 ? -5.393 -8.775 25.729 1.00 79.06 541 ALA A O 1
ATOM 4326 N N . PHE A 1 542 ? -5.722 -6.775 26.660 1.00 78.38 542 PHE A N 1
ATOM 4327 C CA . PHE A 1 542 ? -7.001 -6.526 25.985 1.00 78.38 542 PHE A CA 1
ATOM 4328 C C . PHE A 1 542 ? -6.896 -5.531 24.823 1.00 78.38 542 PHE A C 1
ATOM 4330 O O . PHE A 1 542 ? -7.874 -5.314 24.105 1.00 78.38 542 PHE A O 1
ATOM 4337 N N . ALA A 1 543 ? -5.709 -4.975 24.573 1.00 68.62 543 ALA A N 1
ATOM 4338 C CA . ALA A 1 543 ? -5.494 -4.060 23.466 1.00 68.62 543 ALA A CA 1
ATOM 4339 C C . ALA A 1 543 ? -5.613 -4.783 22.101 1.00 68.62 543 ALA A C 1
ATOM 4341 O O . ALA A 1 543 ? -5.134 -5.914 21.939 1.00 68.62 543 ALA A O 1
ATOM 4342 N N . PRO A 1 544 ? -6.225 -4.143 21.085 1.00 55.69 544 PRO A N 1
ATOM 4343 C CA . PRO A 1 544 ? -6.402 -4.713 19.750 1.00 55.69 544 PRO A CA 1
ATOM 4344 C C . PRO A 1 544 ? -5.093 -4.641 18.946 1.00 55.69 544 PRO A C 1
ATOM 4346 O O . PRO A 1 544 ? -4.941 -3.832 18.036 1.00 55.69 544 PRO A O 1
ATOM 4349 N N . LEU A 1 545 ? -4.119 -5.478 19.308 1.00 56.16 545 LEU A N 1
ATOM 4350 C CA . LEU A 1 545 ? -2.773 -5.466 18.731 1.00 56.16 545 LEU A CA 1
ATOM 4351 C C . LEU A 1 545 ? -2.590 -6.577 17.699 1.00 56.16 545 LEU A C 1
ATOM 4353 O O . LEU A 1 545 ? -2.895 -7.745 17.949 1.00 56.16 545 LEU A O 1
ATOM 4357 N N . ARG A 1 546 ? -2.002 -6.237 16.550 1.00 44.72 546 ARG A N 1
ATOM 4358 C CA . ARG A 1 546 ? -1.454 -7.225 15.608 1.00 44.72 546 ARG A CA 1
ATOM 4359 C C . ARG A 1 546 ? -0.183 -7.840 16.230 1.00 44.72 546 ARG A C 1
ATOM 4361 O O . ARG A 1 546 ? 0.468 -7.211 17.058 1.00 44.72 546 ARG A O 1
ATOM 4368 N N . ASN A 1 547 ? 0.153 -9.100 15.953 1.00 55.34 547 ASN A N 1
ATOM 4369 C CA . ASN A 1 547 ? 1.267 -9.787 16.643 1.00 55.34 547 ASN A CA 1
ATOM 4370 C C . ASN A 1 547 ? 1.201 -9.728 18.189 1.00 55.34 547 ASN A C 1
ATOM 4372 O O . ASN A 1 547 ? 2.237 -9.727 18.857 1.00 55.34 547 ASN A O 1
ATOM 4376 N N . LYS A 1 548 ? -0.022 -9.705 18.749 1.00 63.69 548 LYS A N 1
ATOM 4377 C CA . LYS A 1 548 ? -0.323 -9.611 20.187 1.00 63.69 548 LYS A CA 1
ATOM 4378 C C . LYS A 1 548 ? 0.614 -10.454 21.049 1.00 63.69 548 LYS A C 1
ATOM 4380 O O . LYS A 1 548 ? 1.209 -9.931 21.980 1.00 63.69 548 LYS A O 1
ATOM 4385 N N . ALA A 1 549 ? 0.823 -11.718 20.676 1.00 64.94 549 ALA A N 1
ATOM 4386 C CA . ALA A 1 549 ? 1.687 -12.645 21.404 1.00 64.94 549 ALA A CA 1
ATOM 4387 C C . ALA A 1 549 ? 3.112 -12.101 21.615 1.00 64.94 549 ALA A C 1
ATOM 4389 O O . ALA A 1 549 ? 3.606 -12.124 22.736 1.00 64.94 549 ALA A O 1
ATOM 4390 N N . ARG A 1 550 ? 3.739 -11.529 20.577 1.00 67.12 550 ARG A N 1
ATOM 4391 C CA . ARG A 1 550 ? 5.108 -10.990 20.644 1.00 67.12 550 ARG A CA 1
ATOM 4392 C C . ARG A 1 550 ? 5.249 -9.856 21.624 1.00 67.12 550 ARG A C 1
ATOM 4394 O O . ARG A 1 550 ? 6.147 -9.823 22.463 1.00 67.12 550 ARG A O 1
ATOM 4401 N N . VAL A 1 551 ? 4.338 -8.914 21.480 1.00 67.12 551 VAL A N 1
ATOM 4402 C CA . VAL A 1 551 ? 4.292 -7.707 22.284 1.00 67.12 551 VAL A CA 1
ATOM 4403 C C . VAL A 1 551 ? 4.050 -8.068 23.736 1.00 67.12 551 VAL A C 1
ATOM 4405 O O . VAL A 1 551 ? 4.787 -7.628 24.612 1.00 67.12 551 VAL A O 1
ATOM 4408 N N . LEU A 1 552 ? 3.043 -8.905 23.974 1.00 73.75 552 LEU A N 1
ATOM 4409 C CA . LEU A 1 552 ? 2.640 -9.310 25.306 1.00 73.75 552 LEU A CA 1
ATOM 4410 C C . LEU A 1 552 ? 3.745 -10.112 25.999 1.00 73.75 552 LEU A C 1
ATOM 4412 O O . LEU A 1 552 ? 4.000 -9.912 27.183 1.00 73.75 552 LEU A O 1
ATOM 4416 N N . ASN A 1 553 ? 4.456 -10.962 25.255 1.00 76.94 553 ASN A N 1
ATOM 4417 C CA . ASN A 1 553 ? 5.596 -11.713 25.768 1.00 76.94 553 ASN A CA 1
ATOM 4418 C C . ASN A 1 553 ? 6.776 -10.803 26.129 1.00 76.94 553 ASN A C 1
ATOM 4420 O O . ASN A 1 553 ? 7.360 -10.982 27.196 1.00 76.94 553 ASN A O 1
ATOM 4424 N N . MET A 1 554 ? 7.121 -9.836 25.269 1.00 77.81 554 MET A N 1
ATOM 4425 C CA . MET A 1 554 ? 8.245 -8.918 25.494 1.00 77.81 554 MET A CA 1
ATOM 4426 C C . MET A 1 554 ? 7.956 -7.905 26.602 1.00 77.81 554 MET A C 1
ATOM 4428 O O . MET A 1 554 ? 8.727 -7.806 27.552 1.00 77.81 554 MET A O 1
ATOM 4432 N N . ALA A 1 555 ? 6.848 -7.168 26.494 1.00 77.94 555 ALA A N 1
ATOM 4433 C CA . ALA A 1 555 ? 6.461 -6.163 27.478 1.00 77.94 555 ALA A CA 1
ATOM 4434 C C . ALA A 1 555 ? 6.135 -6.820 28.823 1.00 77.94 555 ALA A C 1
ATOM 4436 O O . ALA A 1 555 ? 6.639 -6.386 29.852 1.00 77.94 555 ALA A O 1
ATOM 4437 N N . GLY A 1 556 ? 5.367 -7.915 28.813 1.00 78.31 556 GLY A N 1
ATOM 4438 C CA . GLY A 1 556 ? 5.076 -8.684 30.022 1.00 78.31 556 GLY A CA 1
ATOM 4439 C C . GLY A 1 556 ? 6.318 -9.301 30.651 1.00 78.31 556 GLY A C 1
ATOM 4440 O O . GLY A 1 556 ? 6.423 -9.329 31.869 1.00 78.31 556 GLY A O 1
ATOM 4441 N N . GLY A 1 557 ? 7.281 -9.760 29.846 1.00 82.50 557 GLY A N 1
ATOM 4442 C CA . GLY A 1 557 ? 8.554 -10.269 30.356 1.00 82.50 557 GLY A CA 1
ATOM 4443 C C . GLY A 1 557 ? 9.409 -9.186 31.011 1.00 82.50 557 GLY A C 1
ATOM 4444 O O . GLY A 1 557 ? 9.919 -9.399 32.105 1.00 82.50 557 GLY A O 1
ATOM 4445 N N . ALA A 1 558 ? 9.531 -8.015 30.378 1.00 85.00 558 ALA A N 1
ATOM 4446 C CA . ALA A 1 558 ? 10.289 -6.895 30.931 1.00 85.00 558 ALA A CA 1
ATOM 4447 C C . ALA A 1 558 ? 9.653 -6.345 32.217 1.00 85.00 558 ALA A C 1
ATOM 4449 O O . ALA A 1 558 ? 10.359 -6.133 33.199 1.00 85.00 558 ALA A O 1
ATOM 4450 N N . MET A 1 559 ? 8.327 -6.159 32.227 1.00 86.69 559 MET A N 1
ATOM 4451 C CA . MET A 1 559 ? 7.594 -5.681 33.405 1.00 86.69 559 MET A CA 1
ATOM 4452 C C . MET A 1 559 ? 7.695 -6.666 34.575 1.00 86.69 559 MET A C 1
ATOM 4454 O O . MET A 1 559 ? 8.044 -6.242 35.672 1.00 86.69 559 MET A O 1
ATOM 4458 N N . ALA A 1 560 ? 7.481 -7.966 34.337 1.00 85.75 560 ALA A N 1
ATOM 4459 C CA . ALA A 1 560 ? 7.611 -8.990 35.377 1.00 85.75 560 ALA A CA 1
ATOM 4460 C C . ALA A 1 560 ? 9.046 -9.082 35.923 1.00 85.75 560 ALA A C 1
ATOM 4462 O O . ALA A 1 560 ? 9.246 -9.192 37.125 1.00 85.75 560 ALA A O 1
ATOM 4463 N N . LEU A 1 561 ? 10.070 -8.975 35.065 1.00 89.75 561 LEU A N 1
ATOM 4464 C CA . LEU A 1 561 ? 11.466 -9.019 35.509 1.00 89.75 561 LEU A CA 1
ATOM 4465 C C . LEU A 1 561 ? 11.838 -7.807 36.373 1.00 89.75 561 LEU A C 1
ATOM 4467 O O . LEU A 1 561 ? 12.487 -7.964 37.405 1.00 89.75 561 LEU A O 1
ATOM 4471 N N . LEU A 1 562 ? 11.429 -6.603 35.965 1.00 91.81 562 LEU A N 1
ATOM 4472 C CA . LEU A 1 562 ? 11.673 -5.382 36.737 1.00 91.81 562 LEU A CA 1
ATOM 4473 C C . LEU A 1 562 ? 10.926 -5.411 38.077 1.00 91.81 562 LEU A C 1
ATOM 4475 O O . LEU A 1 562 ? 11.511 -5.065 39.102 1.00 91.81 562 LEU A O 1
ATOM 4479 N N . SER A 1 563 ? 9.669 -5.866 38.069 1.00 90.12 563 SER A N 1
ATOM 4480 C CA . SER A 1 563 ? 8.849 -6.045 39.273 1.00 90.12 563 SER A CA 1
ATOM 4481 C C . SER A 1 563 ? 9.468 -7.063 40.235 1.00 90.12 563 SER A C 1
ATOM 4483 O O . SER A 1 563 ? 9.604 -6.795 41.429 1.00 90.12 563 SER A O 1
ATOM 4485 N N . PHE A 1 564 ? 9.943 -8.197 39.710 1.00 93.31 564 PHE A N 1
ATOM 4486 C CA . PHE A 1 564 ? 10.642 -9.226 40.476 1.00 93.31 564 PHE A CA 1
ATOM 4487 C C . PHE A 1 564 ? 11.913 -8.691 41.146 1.00 93.31 564 PHE A C 1
ATOM 4489 O O . PHE A 1 564 ? 12.094 -8.879 42.347 1.00 93.31 564 PHE A O 1
ATOM 4496 N N . ILE A 1 565 ? 12.778 -7.994 40.396 1.00 93.25 565 ILE A N 1
ATOM 4497 C CA . ILE A 1 565 ? 14.027 -7.424 40.930 1.00 93.25 565 ILE A CA 1
ATOM 4498 C C . ILE A 1 565 ? 13.724 -6.416 42.042 1.00 93.25 565 ILE A C 1
ATOM 4500 O O . ILE A 1 565 ? 14.359 -6.460 43.096 1.00 93.25 565 ILE A O 1
ATOM 4504 N N . LEU A 1 566 ? 12.744 -5.533 41.823 1.00 93.25 566 LEU A N 1
ATOM 4505 C CA . LEU A 1 566 ? 12.339 -4.541 42.814 1.00 93.25 566 LEU A CA 1
ATOM 4506 C C . LEU A 1 566 ? 11.792 -5.209 44.080 1.00 93.25 566 LEU A C 1
ATOM 4508 O O . LEU A 1 566 ? 12.227 -4.881 45.179 1.00 93.25 566 LEU A O 1
ATOM 4512 N N . THR A 1 567 ? 10.888 -6.178 43.932 1.00 92.75 567 THR A N 1
ATOM 4513 C CA . THR A 1 567 ? 10.269 -6.885 45.062 1.00 92.75 567 THR A CA 1
ATOM 4514 C C . THR A 1 567 ? 11.307 -7.671 45.860 1.00 92.75 567 THR A C 1
ATOM 4516 O O . THR A 1 567 ? 11.316 -7.610 47.089 1.00 92.75 567 THR A O 1
ATOM 4519 N N . LEU A 1 568 ? 12.237 -8.354 45.184 1.00 93.50 568 LEU A N 1
ATOM 4520 C CA . LEU A 1 568 ? 13.333 -9.079 45.827 1.00 93.50 568 LEU A CA 1
ATOM 4521 C C . LEU A 1 568 ? 14.249 -8.131 46.613 1.00 93.50 568 LEU A C 1
ATOM 4523 O O . LEU A 1 568 ? 14.566 -8.401 47.771 1.00 93.50 568 LEU A O 1
ATOM 4527 N N . PHE A 1 569 ? 14.636 -7.004 46.009 1.00 93.56 569 PHE A N 1
ATOM 4528 C CA . PHE A 1 569 ? 15.456 -5.996 46.676 1.00 93.56 569 PHE A CA 1
ATOM 4529 C C . PHE A 1 569 ? 14.750 -5.422 47.907 1.00 93.56 569 PHE A C 1
ATOM 4531 O O . PHE A 1 569 ? 15.345 -5.377 48.981 1.00 93.56 569 PHE A O 1
ATOM 4538 N N . THR A 1 570 ? 13.475 -5.044 47.780 1.00 91.00 570 THR A N 1
ATOM 4539 C CA . THR A 1 570 ? 12.670 -4.527 48.894 1.00 91.00 570 THR A CA 1
ATOM 4540 C C . THR A 1 570 ? 12.529 -5.557 50.009 1.00 91.00 570 THR A C 1
ATOM 4542 O O . THR A 1 570 ? 12.685 -5.202 51.173 1.00 91.00 570 THR A O 1
ATOM 4545 N N . THR A 1 571 ? 12.313 -6.833 49.679 1.00 90.62 571 THR A N 1
ATOM 4546 C CA . THR A 1 571 ? 12.218 -7.916 50.673 1.00 90.62 571 THR A CA 1
ATOM 4547 C C . THR A 1 571 ? 13.507 -8.029 51.486 1.00 90.62 571 THR A C 1
ATOM 4549 O O . THR A 1 571 ? 13.465 -8.009 52.714 1.00 90.62 571 THR A O 1
ATOM 4552 N N . ILE A 1 572 ? 14.663 -8.078 50.813 1.00 90.00 572 ILE A N 1
ATOM 4553 C CA . ILE A 1 572 ? 15.978 -8.155 51.469 1.00 90.00 572 ILE A CA 1
ATOM 4554 C C . ILE A 1 572 ? 16.237 -6.894 52.301 1.00 90.00 572 ILE A C 1
ATOM 4556 O O . ILE A 1 572 ? 16.663 -6.986 53.450 1.00 90.00 572 ILE A O 1
ATOM 4560 N N . PHE A 1 573 ? 15.955 -5.717 51.742 1.00 89.31 573 PHE A N 1
ATOM 4561 C CA . PHE A 1 573 ? 16.156 -4.437 52.413 1.00 89.31 573 PHE A CA 1
ATOM 4562 C C . PHE A 1 573 ? 15.319 -4.322 53.693 1.00 89.31 573 PHE A C 1
ATOM 4564 O O . PHE A 1 573 ? 15.861 -3.997 54.750 1.00 89.31 573 PHE A O 1
ATOM 4571 N N . VAL A 1 574 ? 14.021 -4.635 53.626 1.00 86.38 574 VAL A N 1
ATOM 4572 C CA . VAL A 1 574 ? 13.125 -4.607 54.790 1.00 86.38 574 VAL A CA 1
ATOM 4573 C C . VAL A 1 574 ? 13.561 -5.646 55.822 1.00 86.38 574 VAL A C 1
ATOM 4575 O O . VAL A 1 574 ? 13.690 -5.299 56.990 1.00 86.38 574 VAL A O 1
ATOM 4578 N N . ALA A 1 575 ? 13.877 -6.878 55.411 1.00 85.19 575 ALA A N 1
ATOM 4579 C CA . ALA A 1 575 ? 14.332 -7.925 56.327 1.00 85.19 575 ALA A CA 1
ATOM 4580 C C . ALA A 1 575 ? 15.600 -7.521 57.097 1.00 85.19 575 ALA A C 1
ATOM 4582 O O . ALA A 1 575 ? 15.662 -7.666 58.317 1.00 85.19 575 ALA A O 1
ATOM 4583 N N . VAL A 1 576 ? 16.606 -6.979 56.402 1.00 84.38 576 VAL A N 1
ATOM 4584 C CA . VAL A 1 576 ? 17.879 -6.565 57.012 1.00 84.38 576 VAL A CA 1
ATOM 4585 C C . VAL A 1 576 ? 17.674 -5.397 57.974 1.00 84.38 576 VAL A C 1
ATOM 4587 O O . VAL A 1 576 ? 18.142 -5.449 59.109 1.00 84.38 576 VAL A O 1
ATOM 4590 N N . ILE A 1 577 ? 16.966 -4.348 57.549 1.00 80.88 577 ILE A N 1
ATOM 4591 C CA . ILE A 1 577 ? 16.769 -3.150 58.373 1.00 80.88 577 ILE A CA 1
ATOM 4592 C C . ILE A 1 577 ? 15.875 -3.454 59.579 1.00 80.88 577 ILE A C 1
ATOM 4594 O O . ILE A 1 577 ? 16.217 -3.077 60.698 1.00 80.88 577 ILE A O 1
ATOM 4598 N N . THR A 1 578 ? 14.771 -4.175 59.384 1.00 73.94 578 THR A N 1
ATOM 4599 C CA . THR A 1 578 ? 13.840 -4.512 60.466 1.00 73.94 578 THR A CA 1
ATOM 4600 C C . THR A 1 578 ? 14.480 -5.454 61.487 1.00 73.94 578 THR A C 1
ATOM 4602 O O . THR A 1 578 ? 14.326 -5.208 62.679 1.00 73.94 578 THR A O 1
ATOM 4605 N N . ASN A 1 579 ? 15.269 -6.455 61.071 1.00 75.88 579 ASN A N 1
ATOM 4606 C CA . ASN A 1 579 ? 15.981 -7.336 62.010 1.00 75.88 579 ASN A CA 1
ATOM 4607 C C . ASN A 1 579 ? 17.097 -6.610 62.775 1.00 75.88 579 ASN A C 1
ATOM 4609 O O . ASN A 1 579 ? 17.229 -6.796 63.983 1.00 75.88 579 ASN A O 1
ATOM 4613 N N . ASN A 1 580 ? 17.864 -5.743 62.105 1.00 74.38 580 ASN A N 1
ATOM 4614 C CA . ASN A 1 580 ? 18.912 -4.951 62.758 1.00 74.38 580 ASN A CA 1
ATOM 4615 C C . ASN A 1 580 ? 18.342 -3.938 63.764 1.00 74.38 580 ASN A C 1
ATOM 4617 O O . ASN A 1 580 ? 18.978 -3.643 64.772 1.00 74.38 580 ASN A O 1
ATOM 4621 N N . LEU A 1 581 ? 17.150 -3.397 63.499 1.00 68.62 581 LEU A N 1
ATOM 4622 C CA . LEU A 1 581 ? 16.484 -2.428 64.374 1.00 68.62 581 LEU A CA 1
ATOM 4623 C C . LEU A 1 581 ? 15.588 -3.085 65.437 1.00 68.62 581 LEU A C 1
ATOM 4625 O O . LEU A 1 581 ? 15.277 -2.448 66.443 1.00 68.62 581 LEU A O 1
ATOM 4629 N N . ALA A 1 582 ? 15.192 -4.350 65.267 1.00 63.28 582 ALA A N 1
ATOM 4630 C CA . ALA A 1 582 ? 14.396 -5.079 66.255 1.00 63.28 582 ALA A CA 1
ATOM 4631 C C . ALA A 1 582 ? 15.133 -5.217 67.601 1.00 63.28 582 ALA A C 1
ATOM 4633 O O . ALA A 1 582 ? 14.513 -5.077 68.657 1.00 63.28 582 ALA A O 1
ATOM 4634 N N . THR A 1 583 ? 16.456 -5.395 67.569 1.00 62.06 583 THR A N 1
ATOM 4635 C CA . THR A 1 583 ? 17.315 -5.574 68.753 1.00 62.06 583 THR A CA 1
ATOM 4636 C C . THR A 1 583 ? 17.728 -4.265 69.436 1.00 62.06 583 THR A C 1
ATOM 4638 O O . THR A 1 583 ? 18.225 -4.296 70.560 1.00 62.06 583 THR A O 1
ATOM 4641 N N . SER A 1 584 ? 17.499 -3.107 68.806 1.00 63.69 584 SER A N 1
ATOM 4642 C CA . SER A 1 584 ? 17.859 -1.800 69.369 1.00 63.69 584 SER A CA 1
ATOM 4643 C C . SER A 1 584 ? 16.830 -1.307 70.393 1.00 63.69 584 SER A C 1
ATOM 4645 O O . SER A 1 584 ? 15.622 -1.421 70.183 1.00 63.69 584 SER A O 1
ATOM 4647 N N . GLN A 1 585 ? 17.294 -0.730 71.506 1.00 61.72 585 GLN A N 1
ATOM 4648 C CA . GLN A 1 585 ? 16.431 -0.116 72.528 1.00 61.72 585 GLN A CA 1
ATOM 4649 C C . GLN A 1 585 ? 16.102 1.360 72.234 1.00 61.72 585 GLN A C 1
ATOM 4651 O O . GLN A 1 585 ? 15.108 1.869 72.739 1.00 61.72 585 GLN A O 1
ATOM 4656 N N . SER A 1 586 ? 16.901 2.039 71.403 1.00 61.16 586 SER A N 1
ATOM 4657 C CA . SER A 1 586 ? 16.818 3.491 71.162 1.00 61.16 586 SER A CA 1
ATOM 4658 C C . SER A 1 586 ? 16.442 3.874 69.726 1.00 61.16 586 SER A C 1
ATOM 4660 O O . SER A 1 586 ? 16.318 5.055 69.402 1.00 61.16 586 SER A O 1
ATOM 4662 N N . SER A 1 587 ? 16.283 2.903 68.826 1.00 69.56 587 SER A N 1
ATOM 4663 C CA . SER A 1 587 ? 15.916 3.133 67.424 1.00 69.56 587 SER A CA 1
ATOM 4664 C C . SER A 1 587 ? 15.041 1.996 66.912 1.00 69.56 587 SER A C 1
ATOM 4666 O O . SER A 1 587 ? 15.184 0.853 67.339 1.00 69.56 587 SER A O 1
ATOM 4668 N N . GLY A 1 588 ? 14.125 2.300 65.997 1.00 76.56 588 GLY A N 1
ATOM 4669 C CA . GLY A 1 588 ? 13.192 1.321 65.453 1.00 76.56 588 GLY A CA 1
ATOM 4670 C C . GLY A 1 588 ? 12.670 1.742 64.087 1.00 76.56 588 GLY A C 1
ATOM 4671 O O . GLY A 1 588 ? 12.516 2.930 63.811 1.00 76.56 588 GLY A O 1
ATOM 4672 N N . SER A 1 589 ? 12.382 0.763 63.231 1.00 84.38 589 SER A N 1
ATOM 4673 C CA . SER A 1 589 ? 11.495 0.981 62.088 1.00 84.38 589 SER A CA 1
ATOM 4674 C C . SER A 1 589 ? 10.054 1.159 62.571 1.00 84.38 589 SER A C 1
ATOM 4676 O O . SER A 1 589 ? 9.717 0.740 63.681 1.00 84.38 589 SER A O 1
ATOM 4678 N N . LEU A 1 590 ? 9.188 1.719 61.725 1.00 83.69 590 LEU A N 1
ATOM 4679 C CA . LEU A 1 590 ? 7.767 1.898 62.044 1.00 83.69 590 LEU A CA 1
ATOM 4680 C C . LEU A 1 590 ? 7.105 0.599 62.548 1.00 83.69 590 LEU A C 1
ATOM 4682 O O . LEU A 1 590 ? 6.400 0.602 63.555 1.00 83.69 590 LEU A O 1
ATOM 4686 N N . VAL A 1 591 ? 7.383 -0.524 61.879 1.00 84.19 591 VAL A N 1
ATOM 4687 C CA . VAL A 1 591 ? 6.825 -1.843 62.219 1.00 84.19 591 VAL A CA 1
ATOM 4688 C C . VAL A 1 591 ? 7.510 -2.426 63.455 1.00 84.19 591 VAL A C 1
ATOM 4690 O O . VAL A 1 591 ? 6.843 -2.797 64.412 1.00 84.19 591 VAL A O 1
ATOM 4693 N N . SER A 1 592 ? 8.846 -2.444 63.502 1.00 83.75 592 SER A N 1
ATOM 4694 C CA . SER A 1 592 ? 9.563 -3.017 64.653 1.00 83.75 592 SER A CA 1
ATOM 4695 C C . SER A 1 592 ? 9.308 -2.257 65.958 1.00 83.75 592 SER A C 1
ATOM 4697 O O . SER A 1 592 ? 9.408 -2.847 67.027 1.00 83.75 592 SER A O 1
ATOM 4699 N N . TRP A 1 593 ? 9.024 -0.951 65.891 1.00 84.69 593 TRP A N 1
ATOM 4700 C CA . TRP A 1 593 ? 8.670 -0.151 67.061 1.00 84.69 593 TRP A CA 1
ATOM 4701 C C . TRP A 1 593 ? 7.254 -0.460 67.535 1.00 84.69 593 TRP A C 1
ATOM 4703 O O . TRP A 1 593 ? 7.065 -0.820 68.691 1.00 84.69 593 TRP A O 1
ATOM 4713 N N . THR A 1 594 ? 6.269 -0.383 66.639 1.00 85.00 594 THR A N 1
ATOM 4714 C CA . THR A 1 594 ? 4.858 -0.617 66.981 1.00 85.00 594 THR A CA 1
ATOM 4715 C C . THR A 1 594 ? 4.602 -2.050 67.445 1.00 85.00 594 THR A C 1
ATOM 4717 O O . THR A 1 594 ? 3.860 -2.251 68.402 1.00 85.00 594 THR A O 1
ATOM 4720 N N . CYS A 1 595 ? 5.300 -3.042 66.884 1.00 85.75 595 CYS A N 1
ATOM 4721 C CA . CYS A 1 595 ? 5.175 -4.435 67.315 1.00 85.75 595 CYS A CA 1
ATOM 4722 C C . CYS A 1 595 ? 5.726 -4.718 68.724 1.00 85.75 595 CYS A C 1
ATOM 4724 O O . CYS A 1 595 ? 5.256 -5.645 69.377 1.00 85.75 595 CYS A O 1
ATOM 4726 N N . LYS A 1 596 ? 6.653 -3.908 69.263 1.00 82.38 596 LYS A N 1
ATOM 4727 C CA . LYS A 1 596 ? 7.106 -4.047 70.668 1.00 82.38 596 LYS A CA 1
ATOM 4728 C C . LYS A 1 596 ? 6.001 -3.729 71.680 1.00 82.38 596 LYS A C 1
ATOM 4730 O O . LYS A 1 596 ? 6.041 -4.208 72.812 1.00 82.38 596 LYS A O 1
ATOM 4735 N N . TRP A 1 597 ? 5.002 -2.946 71.279 1.00 79.38 597 TRP A N 1
ATOM 4736 C CA . TRP A 1 597 ? 3.870 -2.588 72.133 1.00 79.38 597 TRP A CA 1
ATOM 4737 C C . TRP A 1 597 ? 2.798 -3.682 72.204 1.00 79.38 597 TRP A C 1
ATOM 4739 O O . TRP A 1 597 ? 1.972 -3.640 73.111 1.00 79.38 597 TRP A O 1
ATOM 4749 N N . GLN A 1 598 ? 2.849 -4.709 71.342 1.00 77.19 598 GLN A N 1
ATOM 4750 C CA . GLN A 1 598 ? 1.931 -5.855 71.418 1.00 77.19 598 GLN A CA 1
ATOM 4751 C C . GLN A 1 598 ? 2.076 -6.619 72.745 1.00 77.19 598 GLN A C 1
ATOM 4753 O O . GLN A 1 598 ? 1.084 -7.077 73.308 1.00 77.19 598 GLN A O 1
ATOM 4758 N N . THR A 1 599 ? 3.293 -6.696 73.295 1.00 75.00 599 THR A N 1
ATOM 4759 C CA . THR A 1 599 ? 3.558 -7.266 74.629 1.00 75.00 599 THR A CA 1
ATOM 4760 C C . THR A 1 599 ? 2.964 -6.447 75.782 1.00 75.00 599 THR A C 1
ATOM 4762 O O . THR A 1 599 ? 2.791 -6.985 76.871 1.00 75.00 599 THR A O 1
ATOM 4765 N N . PHE A 1 600 ? 2.610 -5.178 75.547 1.00 76.19 600 PHE A N 1
ATOM 4766 C CA . PHE A 1 600 ? 2.027 -4.253 76.527 1.00 76.19 600 PHE A CA 1
ATOM 4767 C C . PHE A 1 600 ? 0.654 -3.742 76.062 1.00 76.19 600 PHE A C 1
ATOM 4769 O O . PHE A 1 600 ? 0.335 -2.562 76.196 1.00 76.19 600 PHE A O 1
ATOM 4776 N N . SER A 1 601 ? -0.160 -4.632 75.491 1.00 67.81 601 SER A N 1
ATOM 4777 C CA . SER A 1 601 ? -1.422 -4.298 74.814 1.00 67.81 601 SER A CA 1
ATOM 4778 C C . SER A 1 601 ? -2.431 -3.515 75.665 1.00 67.81 601 SER A C 1
ATOM 4780 O O . SER A 1 601 ? -3.200 -2.739 75.108 1.00 67.81 601 SER A O 1
ATOM 4782 N N . SER A 1 602 ? -2.406 -3.655 76.995 1.00 71.69 602 SER A N 1
ATOM 4783 C CA . SER A 1 602 ? -3.265 -2.902 77.923 1.00 71.69 602 SER A CA 1
ATOM 4784 C C . SER A 1 602 ? -2.903 -1.418 78.061 1.00 71.69 602 SER A C 1
ATOM 4786 O O . SER A 1 602 ? -3.693 -0.655 78.611 1.00 71.69 602 SER A O 1
ATOM 4788 N N . VAL A 1 603 ? -1.725 -1.009 77.582 1.00 76.38 603 VAL A N 1
ATOM 4789 C CA . VAL A 1 603 ? -1.199 0.367 77.675 1.00 76.38 603 VAL A CA 1
ATOM 4790 C C . VAL A 1 603 ? -0.681 0.865 76.314 1.00 76.38 603 VAL A C 1
ATOM 4792 O O . VAL A 1 603 ? -0.041 1.912 76.230 1.00 76.38 603 VAL A O 1
ATOM 4795 N N . ALA A 1 604 ? -0.918 0.107 75.238 1.00 76.44 604 ALA A N 1
ATOM 4796 C CA . ALA A 1 604 ? -0.459 0.457 73.901 1.00 76.44 604 ALA A CA 1
ATOM 4797 C C . ALA A 1 604 ? -1.243 1.668 73.358 1.00 76.44 604 ALA A C 1
ATOM 4799 O O . ALA A 1 604 ? -2.470 1.683 73.469 1.00 76.44 604 ALA A O 1
ATOM 4800 N N . PRO A 1 605 ? -0.573 2.657 72.739 1.00 78.81 605 PRO A N 1
ATOM 4801 C CA . PRO A 1 605 ? -1.257 3.790 72.127 1.00 78.81 605 PRO A CA 1
ATOM 4802 C C . PRO A 1 605 ? -2.248 3.370 71.034 1.00 78.81 605 PRO A C 1
ATOM 4804 O O . PRO A 1 605 ? -2.004 2.415 70.283 1.00 78.81 605 PRO A O 1
ATOM 4807 N N . ASP A 1 606 ? -3.342 4.121 70.909 1.00 78.88 606 ASP A N 1
ATOM 4808 C CA . ASP A 1 606 ? -4.384 3.854 69.919 1.00 78.88 606 ASP A CA 1
ATOM 4809 C C . ASP A 1 606 ? -3.800 3.774 68.499 1.00 78.88 606 ASP A C 1
ATOM 4811 O O . ASP A 1 606 ? -3.048 4.634 68.043 1.00 78.88 606 ASP A O 1
ATOM 4815 N N . GLY A 1 607 ? -4.128 2.690 67.791 1.00 79.06 607 GLY A N 1
ATOM 4816 C CA . GLY A 1 607 ? -3.668 2.443 66.423 1.00 79.06 607 GLY A CA 1
ATOM 4817 C C . GLY A 1 607 ? -2.316 1.728 66.285 1.00 79.06 607 GLY A C 1
ATOM 4818 O O . GLY A 1 607 ? -2.044 1.209 65.204 1.00 79.06 607 GLY A O 1
ATOM 4819 N N . PHE A 1 608 ? -1.503 1.586 67.341 1.00 84.62 608 PHE A N 1
ATOM 4820 C CA . PHE A 1 608 ? -0.190 0.915 67.246 1.00 84.62 608 PHE A CA 1
ATOM 4821 C C . PHE A 1 608 ? -0.301 -0.571 66.885 1.00 84.62 608 PHE A C 1
ATOM 4823 O O . PHE A 1 608 ? 0.434 -1.049 66.020 1.00 84.62 608 PHE A O 1
ATOM 4830 N N . ASN A 1 609 ? -1.269 -1.285 67.469 1.00 83.69 609 ASN A N 1
ATOM 4831 C CA . ASN A 1 609 ? -1.538 -2.684 67.112 1.00 83.69 609 ASN A CA 1
ATOM 4832 C C . ASN A 1 609 ? -1.906 -2.813 65.625 1.00 83.69 609 ASN A C 1
ATOM 4834 O O . ASN A 1 609 ? -1.378 -3.668 64.923 1.00 83.69 609 ASN A O 1
ATOM 4838 N N . LYS A 1 610 ? -2.712 -1.875 65.111 1.00 84.19 610 LYS A N 1
ATOM 4839 C CA . LYS A 1 610 ? -3.112 -1.828 63.700 1.00 84.19 610 LYS A CA 1
ATOM 4840 C C . LYS A 1 610 ? -1.927 -1.552 62.766 1.00 84.19 610 LYS A C 1
ATOM 4842 O O . LYS A 1 610 ? -1.878 -2.131 61.686 1.00 84.19 610 LYS A O 1
ATOM 4847 N N . ILE A 1 611 ? -0.970 -0.701 63.155 1.00 85.31 611 ILE A N 1
ATOM 4848 C CA . ILE A 1 611 ? 0.259 -0.460 62.372 1.00 85.31 611 ILE A CA 1
ATOM 4849 C C . ILE A 1 611 ? 1.142 -1.709 62.341 1.00 85.31 611 ILE A C 1
ATOM 4851 O O . ILE A 1 611 ? 1.668 -2.037 61.276 1.00 85.31 611 ILE A O 1
ATOM 4855 N N . CYS A 1 612 ? 1.296 -2.403 63.472 1.00 86.75 612 CYS A N 1
ATOM 4856 C CA . CYS A 1 612 ? 2.070 -3.640 63.526 1.00 86.75 612 CYS A CA 1
ATOM 4857 C C . CYS A 1 612 ? 1.439 -4.723 62.637 1.00 86.75 612 CYS A C 1
ATOM 4859 O O . CYS A 1 612 ? 2.121 -5.261 61.765 1.00 86.75 612 CYS A O 1
ATOM 4861 N N . ASP A 1 613 ? 0.132 -4.966 62.780 1.00 87.12 613 ASP A N 1
ATOM 4862 C CA . ASP A 1 613 ? -0.590 -5.978 62.002 1.00 87.12 613 ASP A CA 1
ATOM 4863 C C . ASP A 1 613 ? -0.570 -5.654 60.501 1.00 87.12 613 ASP A C 1
ATOM 4865 O O . ASP A 1 613 ? -0.262 -6.515 59.676 1.00 87.12 613 ASP A O 1
ATOM 4869 N N . ASN A 1 614 ? -0.810 -4.390 60.126 1.00 87.81 614 ASN A N 1
ATOM 4870 C CA . ASN A 1 614 ? -0.710 -3.943 58.733 1.00 87.81 614 ASN A CA 1
ATOM 4871 C C . ASN A 1 614 ? 0.722 -4.041 58.194 1.00 87.81 614 ASN A C 1
ATOM 4873 O O . ASN A 1 614 ? 0.920 -4.350 57.021 1.00 87.81 614 ASN A O 1
ATOM 4877 N N . GLY A 1 615 ? 1.724 -3.752 59.025 1.00 85.62 615 GLY A N 1
ATOM 4878 C CA . GLY A 1 615 ? 3.136 -3.841 58.671 1.00 85.62 615 GLY A CA 1
ATOM 4879 C C . GLY A 1 615 ? 3.585 -5.278 58.413 1.00 85.62 615 GLY A C 1
ATOM 4880 O O . GLY A 1 615 ? 4.251 -5.534 57.410 1.00 85.62 615 GLY A O 1
ATOM 4881 N N . ALA A 1 616 ? 3.175 -6.208 59.279 1.00 85.31 616 ALA A N 1
ATOM 4882 C CA . ALA A 1 616 ? 3.407 -7.639 59.118 1.00 85.31 616 ALA A CA 1
ATOM 4883 C C . ALA A 1 616 ? 2.680 -8.180 57.877 1.00 85.31 616 ALA A C 1
ATOM 4885 O O . ALA A 1 616 ? 3.314 -8.778 57.010 1.00 85.31 616 ALA A O 1
ATOM 4886 N N . ALA A 1 617 ? 1.393 -7.855 57.714 1.00 89.12 617 ALA A N 1
ATOM 4887 C CA . ALA A 1 617 ? 0.614 -8.257 56.545 1.00 89.12 617 ALA A CA 1
ATOM 4888 C C . ALA A 1 617 ? 1.208 -7.719 55.230 1.00 89.12 617 ALA A C 1
ATOM 4890 O O . ALA A 1 617 ? 1.295 -8.449 54.243 1.00 89.12 617 ALA A O 1
ATOM 4891 N N . ALA A 1 618 ? 1.662 -6.460 55.201 1.00 88.38 618 ALA A N 1
ATOM 4892 C CA . ALA A 1 618 ? 2.320 -5.889 54.027 1.00 88.38 618 ALA A CA 1
ATOM 4893 C C . ALA A 1 618 ? 3.629 -6.618 53.691 1.00 88.38 618 ALA A C 1
ATOM 4895 O O . ALA A 1 618 ? 3.918 -6.840 52.516 1.00 88.38 618 ALA A O 1
ATOM 4896 N N . TYR A 1 619 ? 4.413 -7.000 54.701 1.00 87.44 619 TYR A N 1
ATOM 4897 C CA . TYR A 1 619 ? 5.655 -7.743 54.508 1.00 87.44 619 TYR A CA 1
ATOM 4898 C C . TYR A 1 619 ? 5.408 -9.173 54.003 1.00 87.44 619 TYR A C 1
ATOM 4900 O O . TYR A 1 619 ? 6.042 -9.592 53.034 1.00 87.44 619 TYR A O 1
ATOM 4908 N N . ASP A 1 620 ? 4.435 -9.885 54.575 1.00 89.19 620 ASP A N 1
ATOM 4909 C CA . ASP A 1 620 ? 4.048 -11.229 54.130 1.00 89.19 620 ASP A CA 1
ATOM 4910 C C . ASP A 1 620 ? 3.529 -11.220 52.684 1.00 89.19 620 ASP A C 1
ATOM 4912 O O . ASP A 1 620 ? 3.868 -12.091 51.877 1.00 89.19 620 ASP A O 1
ATOM 4916 N N . LEU A 1 621 ? 2.762 -10.190 52.311 1.00 91.50 621 LEU A N 1
ATOM 4917 C CA . LEU A 1 621 ? 2.307 -9.986 50.935 1.00 91.50 621 LEU A CA 1
ATOM 4918 C C . LEU A 1 621 ? 3.465 -9.685 49.971 1.00 91.50 621 LEU A C 1
ATOM 4920 O O . LEU A 1 621 ? 3.452 -10.169 48.839 1.00 91.50 621 LEU A O 1
ATOM 4924 N N . VAL A 1 622 ? 4.481 -8.925 50.397 1.00 89.50 622 VAL A N 1
ATOM 4925 C CA . VAL A 1 622 ? 5.702 -8.695 49.604 1.00 89.50 622 VAL A CA 1
ATOM 4926 C C . VAL A 1 622 ? 6.480 -10.002 49.406 1.00 89.50 622 VAL A C 1
ATOM 4928 O O . VAL A 1 622 ? 6.927 -10.275 48.292 1.00 89.50 622 VAL A O 1
ATOM 4931 N N . LEU A 1 623 ? 6.581 -10.850 50.433 1.00 90.12 623 LEU A N 1
ATOM 4932 C CA . LEU A 1 623 ? 7.219 -12.166 50.326 1.00 90.12 623 LEU A CA 1
ATOM 4933 C C . LEU A 1 623 ? 6.469 -13.081 49.344 1.00 90.12 623 LEU A C 1
ATOM 4935 O O . LEU A 1 623 ? 7.086 -13.732 48.497 1.00 90.12 623 LEU A O 1
ATOM 4939 N N . LEU A 1 624 ? 5.134 -13.085 49.405 1.00 91.00 624 LEU A N 1
ATOM 4940 C CA . LEU A 1 624 ? 4.287 -13.806 48.454 1.00 91.00 624 LEU A CA 1
ATOM 4941 C C . LEU A 1 624 ? 4.468 -13.283 47.019 1.00 91.00 624 LEU A C 1
ATOM 4943 O O . LEU A 1 624 ? 4.538 -14.076 46.076 1.00 91.00 624 LEU A O 1
ATOM 4947 N N . LEU A 1 625 ? 4.589 -11.963 46.841 1.00 91.12 625 LEU A N 1
ATOM 4948 C CA . LEU A 1 625 ? 4.829 -11.351 45.533 1.00 91.12 625 LEU A CA 1
ATOM 4949 C C . LEU A 1 625 ? 6.136 -11.824 44.892 1.00 91.12 625 LEU A C 1
ATOM 4951 O O . LEU A 1 625 ? 6.146 -12.023 43.681 1.00 91.12 625 LEU A O 1
ATOM 4955 N N . VAL A 1 626 ? 7.207 -12.072 45.656 1.00 91.88 626 VAL A N 1
ATOM 4956 C CA . VAL A 1 626 ? 8.462 -12.619 45.095 1.00 91.88 626 VAL A CA 1
ATOM 4957 C C . VAL A 1 626 ? 8.203 -13.943 44.369 1.00 91.88 626 VAL A C 1
ATOM 4959 O O . VAL A 1 626 ? 8.701 -14.157 43.262 1.00 91.88 626 VAL A O 1
ATOM 4962 N N . VAL A 1 627 ? 7.381 -14.816 44.960 1.00 91.19 627 VAL A N 1
ATOM 4963 C CA . VAL A 1 627 ? 7.019 -16.113 44.370 1.00 91.19 627 VAL A CA 1
ATOM 4964 C C . VAL A 1 627 ? 6.133 -15.927 43.136 1.00 91.19 627 VAL A C 1
ATOM 4966 O O . VAL A 1 627 ? 6.382 -16.539 42.096 1.00 91.19 627 VAL A O 1
ATOM 4969 N N . LEU A 1 628 ? 5.120 -15.061 43.222 1.00 89.19 628 LEU A N 1
ATOM 4970 C CA . LEU A 1 628 ? 4.198 -14.795 42.113 1.00 89.19 628 LEU A CA 1
ATOM 4971 C C . LEU A 1 628 ? 4.908 -14.167 40.904 1.00 89.19 628 LEU A C 1
ATOM 4973 O O . LEU A 1 628 ? 4.682 -14.587 39.767 1.00 89.19 628 LEU A O 1
ATOM 4977 N N . GLU A 1 629 ? 5.806 -13.212 41.140 1.00 89.00 629 GLU A N 1
ATOM 4978 C CA . GLU A 1 629 ? 6.592 -12.547 40.099 1.00 89.00 629 GLU A CA 1
ATOM 4979 C C . GLU A 1 629 ? 7.606 -13.504 39.459 1.00 89.00 629 GLU A C 1
ATOM 4981 O O . GLU A 1 629 ? 7.766 -13.506 38.238 1.00 89.00 629 GLU A O 1
ATOM 4986 N N . PHE A 1 630 ? 8.221 -14.404 40.237 1.00 90.19 630 PHE A N 1
ATOM 4987 C CA . PHE A 1 630 ? 9.081 -15.457 39.687 1.00 90.19 630 PHE A CA 1
ATOM 4988 C C . PHE A 1 630 ? 8.320 -16.365 38.709 1.00 90.19 630 PHE A C 1
ATOM 4990 O O . PHE A 1 630 ? 8.791 -16.634 37.598 1.00 90.19 630 PHE A O 1
ATOM 4997 N N . ILE A 1 631 ? 7.109 -16.793 39.080 1.00 89.00 631 ILE A N 1
ATOM 4998 C CA . ILE A 1 631 ? 6.236 -17.580 38.197 1.00 89.00 631 ILE A CA 1
ATOM 4999 C C . ILE A 1 631 ? 5.865 -16.759 36.949 1.00 89.00 631 ILE A C 1
ATOM 5001 O O . ILE A 1 631 ? 5.910 -17.274 35.827 1.00 89.00 631 ILE A O 1
ATOM 5005 N N . GLY A 1 632 ? 5.584 -15.462 37.111 1.00 85.44 632 GLY A N 1
ATOM 5006 C CA . GLY A 1 632 ? 5.369 -14.513 36.014 1.00 85.44 632 GLY A CA 1
ATOM 5007 C C . GLY A 1 632 ? 6.528 -14.468 35.009 1.00 85.44 632 GLY A C 1
ATOM 5008 O O . GLY A 1 632 ? 6.303 -14.585 33.797 1.00 85.44 632 GLY A O 1
ATOM 5009 N N . VAL A 1 633 ? 7.768 -14.374 35.504 1.00 86.69 633 VAL A N 1
ATOM 5010 C CA . VAL A 1 633 ? 9.017 -14.371 34.716 1.00 86.69 633 VAL A CA 1
ATOM 5011 C C . VAL A 1 633 ? 9.293 -15.721 34.046 1.00 86.69 633 VAL A C 1
ATOM 5013 O O . VAL A 1 633 ? 9.848 -15.758 32.943 1.00 86.69 633 VAL A O 1
ATOM 5016 N N . ALA A 1 634 ? 8.876 -16.836 34.646 1.00 87.75 634 ALA A N 1
ATOM 5017 C CA . ALA A 1 634 ? 8.960 -18.152 34.017 1.00 87.75 634 ALA A CA 1
ATOM 5018 C C . ALA A 1 634 ? 7.957 -18.288 32.852 1.00 87.75 634 ALA A C 1
ATOM 5020 O O . ALA A 1 634 ? 8.323 -18.718 31.752 1.00 87.75 634 ALA A O 1
ATOM 5021 N N . MET A 1 635 ? 6.708 -17.845 33.044 1.00 83.94 635 MET A N 1
ATOM 5022 C CA . MET A 1 635 ? 5.659 -17.877 32.012 1.00 83.94 635 MET A CA 1
ATOM 5023 C C . MET A 1 635 ? 5.969 -16.954 30.822 1.00 83.94 635 MET A C 1
ATOM 5025 O O . MET A 1 635 ? 5.905 -17.388 29.671 1.00 83.94 635 MET A O 1
ATOM 5029 N N . ALA A 1 636 ? 6.345 -15.698 31.090 1.00 81.00 636 ALA A N 1
ATOM 5030 C CA . ALA A 1 636 ? 7.660 -15.215 30.692 1.00 81.00 636 ALA A CA 1
ATOM 5031 C C . ALA A 1 636 ? 8.371 -15.798 29.470 1.00 81.00 636 ALA A C 1
ATOM 5033 O O . ALA A 1 636 ? 7.993 -15.642 28.299 1.00 81.00 636 ALA A O 1
ATOM 5034 N N . GLY A 1 637 ? 9.486 -16.438 29.822 1.00 82.25 637 GLY A N 1
ATOM 5035 C CA . GLY A 1 637 ? 10.374 -17.143 28.922 1.00 82.25 637 GLY A CA 1
ATOM 5036 C C . GLY A 1 637 ? 9.672 -18.266 28.169 1.00 82.25 637 GLY A C 1
ATOM 5037 O O . GLY A 1 637 ? 9.925 -18.420 26.976 1.00 82.25 637 GLY A O 1
ATOM 5038 N N . ALA A 1 638 ? 8.743 -19.000 28.794 1.00 83.75 638 ALA A N 1
ATOM 5039 C CA . ALA A 1 638 ? 7.992 -20.054 28.108 1.00 83.75 638 ALA A CA 1
ATOM 5040 C C . ALA A 1 638 ? 7.233 -19.513 26.881 1.00 83.75 638 ALA A C 1
ATOM 5042 O O . ALA A 1 638 ? 7.337 -20.076 25.787 1.00 83.75 638 ALA A O 1
ATOM 5043 N N . GLY A 1 639 ? 6.552 -18.370 27.025 1.00 79.81 639 GLY A N 1
ATOM 5044 C CA . GLY A 1 639 ? 5.890 -17.674 25.919 1.00 79.81 639 GLY A CA 1
ATOM 5045 C C . GLY A 1 639 ? 6.867 -17.258 24.815 1.00 79.81 639 GLY A C 1
ATOM 5046 O O . GLY A 1 639 ? 6.616 -17.523 23.637 1.00 79.81 639 GLY A O 1
ATOM 5047 N N . PHE A 1 640 ? 8.022 -16.697 25.188 1.00 78.56 640 PHE A N 1
ATOM 5048 C CA . PHE A 1 640 ? 9.075 -16.317 24.239 1.00 78.56 640 PHE A CA 1
ATOM 5049 C C . PHE A 1 640 ? 9.634 -17.520 23.458 1.00 78.56 640 PHE A C 1
ATOM 5051 O O . PHE A 1 640 ? 9.852 -17.437 22.248 1.00 78.56 640 PHE A O 1
ATOM 5058 N N . PHE A 1 641 ? 9.828 -18.669 24.111 1.00 79.44 641 PHE A N 1
ATOM 5059 C CA . PHE A 1 641 ? 10.297 -19.894 23.459 1.00 79.44 641 PHE A CA 1
ATOM 5060 C C . PHE A 1 641 ? 9.276 -20.466 22.470 1.00 79.44 641 PHE A C 1
ATOM 5062 O O . PHE A 1 641 ? 9.656 -20.868 21.364 1.00 79.44 641 PHE A O 1
ATOM 5069 N N . VAL A 1 642 ? 7.991 -20.490 22.841 1.00 77.69 642 VAL A N 1
ATOM 5070 C CA . VAL A 1 642 ? 6.898 -20.927 21.955 1.00 77.69 642 VAL A CA 1
ATOM 5071 C C . VAL A 1 642 ? 6.838 -20.043 20.711 1.00 77.69 642 VAL A C 1
ATOM 5073 O O . VAL A 1 642 ? 6.751 -20.542 19.588 1.00 77.69 642 VAL A O 1
ATOM 5076 N N . GLU A 1 643 ? 6.969 -18.734 20.891 1.00 71.69 643 GLU A N 1
ATOM 5077 C CA . GLU A 1 643 ? 6.946 -17.776 19.796 1.00 71.69 643 GLU A CA 1
ATOM 5078 C C . GLU A 1 643 ? 8.186 -17.858 18.899 1.00 71.69 643 GLU A C 1
ATOM 5080 O O . GLU A 1 643 ? 8.065 -17.847 17.677 1.00 71.69 643 GLU A O 1
ATOM 5085 N N . LYS A 1 644 ? 9.387 -18.007 19.468 1.00 71.75 644 LYS A N 1
ATOM 5086 C CA . LYS A 1 644 ? 10.622 -18.184 18.689 1.00 71.75 644 LYS A CA 1
ATOM 5087 C C . LYS A 1 644 ? 10.563 -19.449 17.829 1.00 71.75 644 LYS A C 1
ATOM 5089 O O . LYS A 1 644 ? 11.041 -19.437 16.694 1.00 71.75 644 LYS A O 1
ATOM 5094 N N . LYS A 1 645 ? 9.949 -20.529 18.330 1.00 68.56 645 LYS A N 1
ATOM 5095 C CA . LYS A 1 645 ? 9.674 -21.739 17.534 1.00 68.56 645 LYS A CA 1
ATOM 5096 C C . LYS A 1 645 ? 8.683 -21.459 16.399 1.00 68.56 645 LYS A C 1
ATOM 5098 O O . LYS A 1 645 ? 8.925 -21.906 15.280 1.00 68.56 645 LYS A O 1
ATOM 5103 N N . LEU A 1 646 ? 7.637 -20.670 16.653 1.00 65.06 646 LEU A N 1
ATOM 5104 C CA . LEU A 1 646 ? 6.675 -20.241 15.632 1.00 65.06 646 LEU A CA 1
ATOM 5105 C C . LEU A 1 646 ? 7.340 -19.374 14.545 1.00 65.06 646 LEU A C 1
ATOM 5107 O O . LEU A 1 646 ? 7.180 -19.652 13.362 1.00 65.06 646 LEU A O 1
ATOM 5111 N N . GLN A 1 647 ? 8.187 -18.415 14.929 1.00 61.41 647 GLN A N 1
ATOM 5112 C CA . GLN A 1 647 ? 8.942 -17.570 13.996 1.00 61.41 647 GLN A CA 1
ATOM 5113 C C . GLN A 1 647 ? 10.006 -18.344 13.212 1.00 61.41 647 GLN A C 1
ATOM 5115 O O . GLN A 1 647 ? 10.254 -18.035 12.051 1.00 61.41 647 GLN A O 1
ATOM 5120 N N . LYS A 1 648 ? 10.658 -19.349 13.812 1.00 59.38 648 LYS A N 1
ATOM 5121 C CA . LYS A 1 648 ? 11.603 -20.219 13.093 1.00 59.38 648 LYS A CA 1
ATOM 5122 C C . LYS A 1 648 ? 10.875 -21.066 12.044 1.00 59.38 648 LYS A C 1
ATOM 5124 O O . LYS A 1 648 ? 11.375 -21.192 10.931 1.00 59.38 648 LYS A O 1
ATOM 5129 N N . SER A 1 649 ? 9.676 -21.559 12.371 1.00 55.75 649 SER A N 1
ATOM 5130 C CA . SER A 1 649 ? 8.775 -22.195 11.400 1.00 55.75 649 SER A CA 1
ATOM 5131 C C . SER A 1 649 ? 8.331 -21.229 10.296 1.00 55.75 649 SER A C 1
ATOM 5133 O O . SER A 1 649 ? 8.123 -21.677 9.178 1.00 55.75 649 SER A O 1
ATOM 5135 N N . GLU A 1 650 ? 8.203 -19.927 10.572 1.00 52.50 650 GLU A N 1
ATOM 5136 C CA . GLU A 1 650 ? 7.871 -18.896 9.573 1.00 52.50 650 GLU A CA 1
ATOM 5137 C C . GLU A 1 650 ? 9.070 -18.463 8.714 1.00 52.50 650 GLU A C 1
ATOM 5139 O O . GLU A 1 650 ? 8.917 -18.265 7.515 1.00 52.50 650 GLU A O 1
ATOM 5144 N N . ARG A 1 651 ? 10.276 -18.353 9.286 1.00 45.38 651 ARG A N 1
ATOM 5145 C CA . ARG A 1 651 ? 11.508 -17.989 8.557 1.00 45.38 651 ARG A CA 1
ATOM 5146 C C . ARG A 1 651 ? 12.017 -19.098 7.645 1.00 45.38 651 ARG A C 1
ATOM 5148 O O . ARG A 1 651 ? 12.548 -18.784 6.586 1.00 45.38 651 ARG A O 1
ATOM 5155 N N . GLY A 1 652 ? 11.818 -20.362 8.022 1.00 44.22 652 GLY A N 1
ATOM 5156 C CA . GLY A 1 652 ? 12.065 -21.500 7.131 1.00 44.22 652 GLY A CA 1
ATOM 5157 C C . GLY A 1 652 ? 11.211 -21.472 5.856 1.00 44.22 652 GLY A C 1
ATOM 5158 O O . GLY A 1 652 ? 11.579 -22.121 4.892 1.00 44.22 652 GLY A O 1
ATOM 5159 N N . ARG A 1 653 ? 10.131 -20.670 5.822 1.00 49.94 653 ARG A N 1
ATOM 5160 C CA . ARG A 1 653 ? 9.272 -20.464 4.639 1.00 49.94 653 ARG A CA 1
ATOM 5161 C C . ARG A 1 653 ? 9.778 -19.395 3.669 1.00 49.94 653 ARG A C 1
ATOM 5163 O O . ARG A 1 653 ? 9.175 -19.168 2.632 1.00 49.94 653 ARG A O 1
ATOM 5170 N N . GLY A 1 654 ? 10.827 -18.653 4.039 1.00 40.09 654 GLY A N 1
ATOM 5171 C CA . GLY A 1 654 ? 11.327 -17.521 3.251 1.00 40.09 654 GLY A CA 1
ATOM 5172 C C . GLY A 1 654 ? 12.536 -17.838 2.375 1.00 40.09 654 GLY A C 1
ATOM 5173 O O . GLY A 1 654 ? 12.944 -16.978 1.597 1.00 40.09 654 GLY A O 1
ATOM 5174 N N . ILE A 1 655 ? 13.145 -19.018 2.539 1.00 41.22 655 ILE A N 1
ATOM 5175 C CA . ILE A 1 655 ? 14.328 -19.453 1.793 1.00 41.22 655 ILE A CA 1
ATOM 5176 C C . ILE A 1 655 ? 14.255 -20.974 1.635 1.00 41.22 655 ILE A C 1
ATOM 5178 O O . ILE A 1 655 ? 14.714 -21.720 2.495 1.00 41.22 655 ILE A O 1
ATOM 5182 N N . SER A 1 656 ? 13.703 -21.420 0.516 1.00 35.00 656 SER A N 1
ATOM 5183 C CA . SER A 1 656 ? 14.048 -22.707 -0.074 1.00 35.00 656 SER A CA 1
ATOM 5184 C C . SER A 1 656 ? 14.484 -22.399 -1.496 1.00 35.00 656 SER A C 1
ATOM 5186 O O . SER A 1 656 ? 13.775 -21.692 -2.212 1.00 35.00 656 SER A O 1
ATOM 5188 N N . LYS A 1 657 ? 15.694 -22.828 -1.864 1.00 35.56 657 LYS A N 1
ATOM 5189 C CA . LYS A 1 657 ? 16.159 -22.789 -3.250 1.00 35.56 657 LYS A CA 1
ATOM 5190 C C . LYS A 1 657 ? 15.090 -23.483 -4.090 1.00 35.56 657 LYS A C 1
ATOM 5192 O O . LYS A 1 657 ? 14.840 -24.664 -3.881 1.00 35.56 657 LYS A O 1
ATOM 5197 N N . VAL A 1 658 ? 14.463 -22.749 -5.001 1.00 32.00 658 VAL A N 1
ATOM 5198 C CA . VAL A 1 658 ? 13.739 -23.370 -6.106 1.00 32.00 658 VAL A CA 1
ATOM 5199 C C . VAL A 1 658 ? 14.825 -24.002 -6.968 1.00 32.00 658 VAL A C 1
ATOM 5201 O O . VAL A 1 658 ? 15.518 -23.305 -7.707 1.00 32.00 658 VAL A O 1
ATOM 5204 N N . GLU A 1 659 ? 15.072 -25.294 -6.772 1.00 28.00 659 GLU A N 1
ATOM 5205 C CA . GLU A 1 659 ? 15.691 -26.100 -7.815 1.00 28.00 659 GLU A CA 1
ATOM 5206 C C . GLU A 1 659 ? 14.665 -26.162 -8.945 1.00 28.00 659 GLU A C 1
ATOM 5208 O O . GLU A 1 659 ? 13.618 -26.791 -8.821 1.00 28.00 659 GLU A O 1
ATOM 5213 N N . LEU A 1 660 ? 14.932 -25.385 -9.994 1.00 28.98 660 LEU A N 1
ATOM 5214 C CA . LEU A 1 660 ? 14.270 -25.525 -11.282 1.00 28.98 660 LEU A CA 1
ATOM 5215 C C . LEU A 1 660 ? 14.621 -26.926 -11.799 1.00 28.98 660 LEU A C 1
ATOM 5217 O O . LEU A 1 660 ? 15.800 -27.199 -12.035 1.00 28.98 660 LEU A O 1
ATOM 5221 N N . VAL A 1 661 ? 13.615 -27.796 -11.899 1.00 30.06 661 VAL A N 1
ATOM 5222 C CA . VAL A 1 661 ? 13.684 -29.042 -12.677 1.00 30.06 661 VAL A CA 1
ATOM 5223 C C . VAL A 1 661 ? 13.341 -28.727 -14.121 1.00 30.06 661 VAL A C 1
ATOM 5225 O O . VAL A 1 661 ? 12.365 -27.967 -14.325 1.00 30.06 661 VAL A O 1
#

Organism: NCBI:txid258253

Foldseek 3Di:
DVVLVVVLVVCVVVVHAEQPDQDPQFGCQVVLCVQVVPDDLQDDSLVSVLVSCVVGPVLQQWYWGQGPPLFGIEIEGQDLQLQVCQQPDPVWNQFFFPCFCVLCCLQLVDDELRHDGPVPNVVVLVLLLLCQPLVNLLVCQLVLLVCLFQVNCNDVDDDLLVVLNVQSVVLRDSRCSSFVVNVVPPVSVVSSVVSSVSLLVVLLVVLLVVLVVVVVPPPPPQHSPLSSSLSVVVCVVVVVDDDDPVVSNGDDPVSSSHSSSHVSVCVNVVPQQLVVLLVLLLVLCLVPVVLLVVLLVLLCVQQNDDLVCNSVSCNVCVCSLVSSLSLLLSSLLSCLQPQSDWDKTAFDQPDWGQTSNRDTHHRPRRSIHIYSLNSLSQPCVFAPVRNDRDSCCSVDDPPDNSPGDPSSRQSQHDHPRGNSNPSSSSSSSSSSCSNHSNVDNDHDPVVVLCVLQPCVPVVVLVVVLVVLLVVLLVLLVVLLVLLVLLLVLLVVLVVVCVVQADDPPDPDGPAFPAADAPLSVLLNVLSVLSNVLSVVLNVLSPDPRDVSLVCSLVSLLVSLVVSLVSLVVSLVVNVVQQVVQLPDPRYHYSQSVLVVCVVVVVPRDPCSVSSNVSVVSSSVSSVVSNVSSVVSVVSNVVSVVSVVVVVVSVVSSVDDPPPDD

Sequence (661 aa):
MYAARNLVWELQKKGLPVAPGHSFLFGHLLYFKSFFDKLPPNAHYQNALGDIARKHFQADGCFYIDMWPVSGILFVVVSPHVANQIHANPHISMQRPQLLPRWFKPIAGGPNMFDMRERDWKPWRAVFSGAFSAQNVASLVPGMVDETNATLNAQRGYNALADCMLSQIRWHQPNGEGNPFEYLNFVRKTVHWWNGMKMDKYIGNELDKRYREYLADRKGTRTKAIIDLVLQAHLSETLGTTMSDAVLRRLEPQFRSFAISQIRLFAFVGHDSTSSTICYILHLLSTNPQALANLRREHEQILGMDLTKLADALKSQPHITNNLSYTTAVIKESLRLYPPGGCSRSGQPTVSLVSDSGKQCPTGNIEAIFTIHAEMHRSPVYWNRPEAFIPERWLVEEGNELFPIKGAYRAFEIGPRNCVAQGFVMTELKVILALLVRQFDFSPAYEEWDDLHPLKGKARYIRHARALEWLRIAFSAITLVAGIAITACAGVSLHLFDETHVAAEWMLPLWPMNVDLRPTRATLATGIVVMIFSLGYIVLAFAPLRNKARVLNMAGGAMALLSFILTLFTTIFVAVITNNLATSQSSGSLVSWTCKWQTFSSVAPDGFNKICDNGAAAYDLVLLLVVLEFIGVAMAGAGFFVEKKLQKSERGRGISKVELV

Radius of gyration: 33.87 Å; chains: 1; bounding box: 64×62×114 Å

pLDDT: mean 84.53, std 13.19, range [28.0, 98.75]

Secondary structure (DSSP, 8-state):
-HHHHHHHHHHHHTT--B-S--BTTTBTHHHHHHHHTTS-TT--THHHHHHHHHHHTTTTSEEEEE-TTTSSEEEEE--HHHHHHHHH-HHHHT---TTHHHHHHHHHSS--TTTS-HHHHHHHHHHHHGGGSHHHHHHHHHHHHHHH-TTTTT--S--HHHHHHHHHHHH--TTGGG-HHHHT-HHHHHHHHHHHHHHHHHHHHHHHHHHHHHHH-TT------HHHHHHHHHHHHHTTS---TTGGGS--HHHHHHHHHHHHHHHHHHHHHHHHHHHHHHHHHHH-HHHHHHHHHHHHHHH-S-GGGHHHHHHH-GGGGGG-HHHHHHHHHHHHHS-S--EEE---TT-EEE-TTS-EEE-TT-SEEEE-HHHHTT-TTTSSSTTS--GGGGTSPTTSTTSPPTTT--TT-SSTTS-TTHHHHHHHHHHHHHHHTTT------HHHHHHHS--TTHHHHHHHHHHHHHHHHHHHHHHHHHHHHHHHHHHHHHHHHHHH---TTSSS-SS-TTEE-HHHHHHHHHHHHHHHHHHHHHHHHHS--TTHHHHHHHHHHHHHHHHHHHHHHHHHHHHHHHHHHHT-SS-EEHHHHHHHGGGGTTSPPTTHHHHHHHHHHHHHHHHHHHHHHHHHHHHHHHHHHHHHHHHHHHHTTS-------